Protein 2Z0V (pdb70)

Radius of gyration: 31.91 Å; Cα contacts (8 Å, |Δi|>4): 451; chains: 2; bounding box: 53×97×88 Å

Sequence (430 aa):
DDEFLDERKIDVTNKVVAEILSKTTEYLQPNPAYRAKLGLNTVSKIRGQVKTTGYPQTEGLLGDCLKYGKELGEDSTFGNALIEVGESKLAEVKDSLDINVKQTFIDPLQLLQDKDLKEIGHHLKKLEGRRLDYDYKKKRVGKIPDEEVRQAVEKFEESKELAERSFNFLENDVEQVSQLAVFIEAALDYHRQSTEILQELQSKLQRISAASSVPRDDEFLDERKIDVTNKVVAEILSKTTEYLQPNPAYRAKLGLNTVSKIRGQVKTTGYPQTEGLLGDCLKYGKELGEDSTFGNALIEVGESKLAEVKDSLDINVKQTFIDPLQLLQDKDLKEIGHHLKKLEGRRLDYDYKKKRVGEEVRQAVEKFEESKELAERSFNFLENDVEQVSQLAVFIEAALDYHRQSTEILQELQSKLQRISAASSVPRRE

Secondary structure (DSSP, 8-state):
-HHHH--HHHHHHHHHHHHHHHHHHHHH--SHHHHGGG---PPP-SS------SS--HHHHHHH--HHHHHH-TT-HHHHHHHHHHH----HHHHHHHHHHIIIIIHHHHHHIIIIIHHHHHHHHHHHHHHHHHHHHHTTTTSS-HHHHHHHHHHHHHHHHHHHH--HHHHSTHHHHHHHHHHHHHHHHHHHHHHHHHHHHHHHH--TTTTTSS--/-HHHH--HHHHHHHHHHHHHHHHHHHHH---GGGB------S--TT----B-TT--HHHHHHHH--HHHHHT-TT-HHHHHHHHHHH----HHHHHHHHHHIIIIIHHHHHHIIIIIHHHHHHHHHHHHHHHHHHHHTS----HHHHHHHHHHHHHHHHHH---STTTTHHHHHHHHHHHHHHHHHHHHHHHHHHHHHHHH--HHHHHTS----

InterPro domains:
  IPR001452 SH3 domain [PF00018] (293-335)
  IPR001452 SH3 domain [PR00452] (288-298)
  IPR001452 SH3 domain [PR00452] (302-317)
  IPR001452 SH3 domain [PR00452] (319-328)
  IPR001452 SH3 domain [PR00452] (330-342)
  IPR001452 SH3 domain [PS50002] (285-344)
  IPR001452 SH3 domain [SM00326] (288-343)
  IPR004148 BAR domain [PF03114] (6-241)
  IPR004148 BAR domain [PS51021] (18-249)
  IPR004148 BAR domain [SM00721] (5-242)
  IPR027267 AH/BAR domain superfamily [G3DSA:1.20.1270.60] (1-247)
  IPR027267 AH/BAR domain superfamily [SSF103657] (11-241)
  IPR032469 Endophilin-A3, BAR domain [cd07615] (25-247)
  IPR035824 Endophilin-A, SH3 domain [cd11803] (288-342)
  IPR036028 SH3-like domain superfamily [SSF50044] (284-344)
  IPR050384 Endophilin/SH3RF [PTHR14167] (17-342)

Foldseek 3Di:
DVVLVCCVVLVVLVVVLVVCLVVVLCVLPVPPVCSVLLLADDDDQPPHDDRDRPDQDVLLVQLVVCVVLVVVDPPDLVSVLSNLSSVLNVSVLSSQLSHQCSVLANVVSVVCVVPLSVQLVVLVVQLVVLVVLLVVVVVVPVNDDPCSNVVSVCSNVVSSVVSRVSVVCVVVCVVVVVSVVSNVVSVVVSVVVNVVSVVVSVVVVVSVVVVPPDDD/DVVLVCVVVVVVVVVVLVVVLVVVLCVLPVDPQFADDVVLLDQDPPDLDRTDPPPLAPLQVQLVVLVVLVVVDPPDLSSVLSVLSSVLSCSVLSVQLSSLCSNQQSVVSSVVCVPLVVQLVCLVVQLVVLVVLQVVPVVDDPVRNVVSVVSNVVSVVVNVVSCVVCVVVVVNVVSVVSNVVSVVCSVVVNVVSVVVSVVVSVSCVVVVVDPDDD

B-factor: mean 31.58, std 14.5, range [4.53, 82.05]

GO terms:
  GO:0007165 signal transduction (P, TAS)
  GO:0007417 central nervous system development (P, TAS)
  GO:0042802 identical protein binding (F, IPI)
  GO:0005515 protein binding (F, IPI)

Solvent-accessible surface area: 23467 Å² total

Nearest PDB structures (foldseek):
  2z0v-assembly1_B  TM=1.001E+00  e=1.108E-26  Homo sapiens
  2z0v-assembly1_A  TM=9.026E-01  e=1.043E-21  Homo sapiens
  6rn5-assembly1_A-2  TM=4.805E-01  e=5.495E+00  Streptomyces chartreusis
  6h2e-assembly1_Q-2  TM=3.325E-01  e=2.844E+00  Aeromonas hydrophila subsp. hydrophila AL09-71
  2z0v-assembly1_A  TM=1.005E+00  e=4.340E-26  Homo sapiens

Organism: Homo sapiens (NCBI:txid9606)

CATH classification: 1.20.1270.60

Structure (mmCIF, N/CA/C/O backbone):
data_2Z0V
#
_entry.id   2Z0V
#
_cell.length_a   56.818
_cell.length_b   194.167
_cell.length_c   43.713
_cell.angle_alpha   90.00
_cell.angle_beta   90.00
_cell.angle_gamma   90.00
#
_symmetry.space_group_name_H-M   'P 21 21 2'
#
loop_
_entity.id
_entity.type
_entity.pdbx_description
1 polymer 'SH3-containing GRB2-like protein 3'
2 water water
#
loop_
_atom_site.group_PDB
_atom_site.id
_atom_site.type_symbol
_atom_site.label_atom_id
_atom_site.label_alt_id
_atom_site.label_comp_id
_atom_site.label_asym_id
_atom_site.label_entity_id
_atom_site.label_seq_id
_atom_site.pdbx_PDB_ins_code
_atom_site.Cartn_x
_atom_site.Cartn_y
_atom_site.Cartn_z
_atom_site.occupancy
_atom_site.B_iso_or_equiv
_atom_site.auth_seq_id
_atom_site.auth_comp_id
_atom_site.auth_asym_id
_atom_site.auth_atom_id
_atom_site.pdbx_PDB_model_num
ATOM 1 N N . ASP A 1 14 ? -4.267 96.580 49.852 1.00 70.06 7 ASP A N 1
ATOM 2 C CA . ASP A 1 14 ? -4.387 95.336 50.667 1.00 70.51 7 ASP A CA 1
ATOM 3 C C . ASP A 1 14 ? 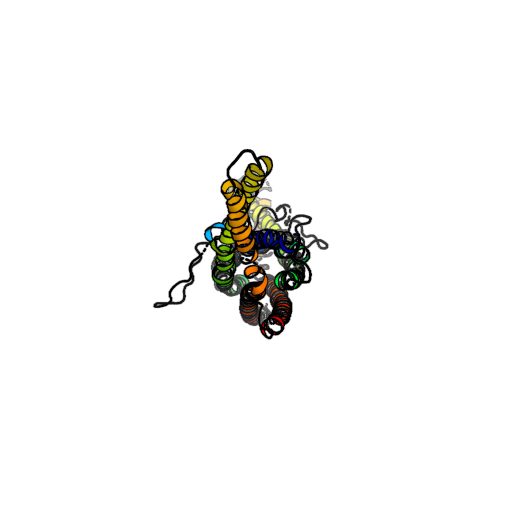-3.928 94.122 49.864 1.00 70.91 7 ASP A C 1
ATOM 4 O O . ASP A 1 14 ? -4.355 92.996 50.127 1.00 71.22 7 ASP A O 1
ATOM 9 N N . ASP A 1 15 ? -3.054 94.356 48.889 1.00 70.49 8 ASP A N 1
ATOM 10 C CA . ASP A 1 15 ? -2.544 93.284 48.041 1.00 69.62 8 ASP A CA 1
ATOM 11 C C . ASP A 1 15 ? -1.949 92.121 48.825 1.00 69.14 8 ASP A C 1
ATOM 12 O O . ASP A 1 15 ? -2.041 90.972 48.394 1.00 68.91 8 ASP A O 1
ATOM 17 N N . GLU A 1 16 ? -1.330 92.413 49.966 1.00 68.23 9 GLU A N 1
ATOM 18 C CA . GLU A 1 16 ? -0.755 91.356 50.788 1.00 68.44 9 GLU A CA 1
ATOM 19 C C . GLU A 1 16 ? -1.827 90.283 50.903 1.00 67.13 9 GLU A C 1
ATOM 20 O O . GLU A 1 16 ? -1.533 89.097 51.057 1.00 67.39 9 GLU A O 1
ATOM 26 N N . PHE A 1 17 ? -3.077 90.727 50.818 1.00 64.63 10 PHE A N 1
ATOM 27 C CA . PHE A 1 17 ? -4.230 89.846 50.891 1.00 62.38 10 PHE A CA 1
ATOM 28 C C . PHE A 1 17 ? -4.498 89.292 49.496 1.00 60.86 10 PHE A C 1
ATOM 29 O O . PHE A 1 17 ? -4.515 88.082 49.296 1.00 61.44 10 PHE A O 1
ATOM 37 N N . LEU A 1 18 ? -4.698 90.190 48.534 1.00 58.94 11 LEU A N 1
ATOM 38 C CA . LEU A 1 18 ? -4.965 89.800 47.154 1.00 56.78 11 LEU A CA 1
ATOM 39 C C . LEU A 1 18 ? -3.896 88.902 46.549 1.00 56.15 11 LEU A C 1
ATOM 40 O O . LEU A 1 18 ? -4.157 88.193 45.577 1.00 54.60 11 LEU A O 1
ATOM 45 N N . ASP A 1 19 ? -2.689 88.942 47.106 1.00 55.72 12 ASP A N 1
ATOM 46 C CA . ASP A 1 19 ? -1.616 88.104 46.595 1.00 54.57 12 ASP A CA 1
ATOM 47 C C . ASP A 1 19 ? -1.836 86.681 47.075 1.00 52.94 12 ASP A C 1
ATOM 48 O O . ASP A 1 19 ? -1.683 85.727 46.314 1.00 52.75 12 ASP A O 1
ATOM 61 N N . GLU A 1 21 ? -4.613 85.332 47.781 1.00 49.31 14 GLU A N 1
ATOM 62 C CA . GLU A 1 21 ? -5.775 84.781 47.088 1.00 49.10 14 GLU A CA 1
ATOM 63 C C . GLU A 1 21 ? -5.384 84.226 45.719 1.00 48.81 14 GLU A C 1
ATOM 64 O O . GLU A 1 21 ? -5.814 83.133 45.343 1.00 49.89 14 GLU A O 1
ATOM 70 N N . ARG A 1 22 ? -4.572 84.981 44.979 1.00 47.58 15 ARG A N 1
ATOM 71 C CA . ARG A 1 22 ? -4.125 84.555 43.656 1.00 46.54 15 ARG A CA 1
ATOM 72 C C . ARG A 1 22 ? -3.370 83.236 43.782 1.00 45.74 15 ARG A C 1
ATOM 73 O O . ARG A 1 22 ? -3.445 82.380 42.903 1.00 45.31 15 ARG A O 1
ATOM 81 N N . LYS A 1 23 ? -2.638 83.087 44.882 1.00 43.65 16 LYS A N 1
ATOM 82 C CA . LYS A 1 23 ? -1.874 81.876 45.142 1.00 42.06 16 LYS A CA 1
ATOM 83 C C . LYS A 1 23 ? -2.830 80.703 45.311 1.00 41.22 16 LYS A C 1
ATOM 84 O O . LYS A 1 23 ? -2.787 79.734 44.544 1.00 41.20 16 LYS A O 1
ATOM 90 N N . ILE A 1 24 ? -3.691 80.794 46.320 1.00 38.75 17 ILE A N 1
ATOM 91 C CA . ILE A 1 24 ? -4.658 79.740 46.582 1.00 36.37 17 ILE A CA 1
ATOM 92 C C . ILE A 1 24 ? -5.454 79.444 45.328 1.00 34.38 17 ILE A C 1
ATOM 93 O O . ILE A 1 24 ? -5.919 78.328 45.117 1.00 34.36 17 ILE A O 1
ATOM 98 N N . ASP A 1 25 ? -5.593 80.457 44.486 1.00 33.25 18 ASP A N 1
ATOM 99 C CA . ASP A 1 25 ? -6.312 80.315 43.232 1.00 31.34 18 ASP A CA 1
ATOM 100 C C . ASP A 1 25 ? -5.520 79.401 42.298 1.00 29.31 18 ASP A C 1
ATOM 101 O O . ASP A 1 25 ? -6.066 78.469 41.714 1.00 27.55 18 ASP A O 1
ATOM 106 N N . VAL A 1 26 ? -4.225 79.674 42.164 1.00 27.39 19 VAL A N 1
ATOM 107 C CA . VAL A 1 26 ? -3.373 78.872 41.307 1.00 26.92 19 VAL A CA 1
ATOM 108 C C . VAL A 1 26 ? -3.288 77.435 41.826 1.00 27.21 19 VAL A C 1
ATOM 109 O O . VAL A 1 26 ? -3.307 76.482 41.044 1.00 26.94 19 VAL A O 1
ATOM 113 N N . THR A 1 27 ? -3.185 77.294 43.146 1.00 25.77 20 THR A N 1
ATOM 114 C CA . THR A 1 27 ? -3.086 75.993 43.802 1.00 24.22 20 THR A CA 1
ATOM 115 C C . THR A 1 27 ? -4.158 75.036 43.300 1.00 26.54 20 THR A C 1
ATOM 116 O O . THR A 1 27 ? -3.857 73.923 42.852 1.00 25.49 20 THR A O 1
ATOM 120 N N . ASN A 1 28 ? -5.414 75.464 43.385 1.00 27.98 21 ASN A N 1
ATOM 121 C CA . ASN A 1 28 ? -6.515 74.630 42.928 1.00 28.42 21 ASN A CA 1
ATOM 122 C C . ASN A 1 28 ? -6.292 74.260 41.463 1.00 29.30 21 ASN A C 1
ATOM 123 O O . ASN A 1 28 ? -6.367 73.087 41.104 1.00 31.67 21 ASN A O 1
ATOM 128 N N . LYS A 1 29 ? -6.003 75.252 40.621 1.00 28.57 22 LYS A N 1
ATOM 129 C CA . LYS A 1 29 ? -5.762 74.986 39.201 1.00 29.18 22 LYS A CA 1
ATOM 130 C C . LYS A 1 29 ? -4.657 73.935 39.061 1.00 28.58 22 LYS A C 1
ATOM 131 O O . LYS A 1 29 ? -4.725 73.070 38.195 1.00 30.29 22 LYS A O 1
ATOM 137 N N . VAL A 1 30 ? -3.651 74.016 39.921 1.00 27.19 23 VAL A N 1
ATOM 138 C CA . VAL A 1 30 ? -2.548 73.063 39.914 1.00 26.85 23 VAL A CA 1
ATOM 139 C C . VAL A 1 30 ? -3.059 71.698 40.363 1.00 27.12 23 VAL A C 1
ATOM 140 O O . VAL A 1 30 ? -2.895 70.694 39.658 1.00 27.90 23 VAL A O 1
ATOM 144 N N . VAL A 1 31 ? -3.678 71.682 41.545 1.00 25.27 24 VAL A N 1
ATOM 145 C CA . VAL A 1 31 ? -4.205 70.463 42.146 1.00 23.12 24 VAL A CA 1
ATOM 146 C C . VAL A 1 31 ? -5.121 69.698 41.208 1.00 21.82 24 VAL A C 1
ATOM 147 O O . VAL A 1 31 ? -4.834 68.552 40.874 1.00 23.84 24 VAL A O 1
ATOM 151 N N . ALA A 1 32 ? -6.214 70.323 40.780 1.00 19.90 25 ALA A N 1
ATOM 152 C CA . ALA A 1 32 ? -7.160 69.676 39.873 1.00 20.09 25 ALA A CA 1
ATOM 153 C C . ALA A 1 32 ? -6.476 69.139 38.620 1.00 20.73 25 ALA A C 1
ATOM 154 O O . ALA A 1 32 ? -6.785 68.041 38.146 1.00 22.90 25 ALA A O 1
ATOM 156 N N . GLU A 1 33 ? -5.548 69.919 38.079 1.00 20.78 26 GLU A N 1
ATOM 157 C CA . GLU A 1 33 ? -4.824 69.517 36.887 1.00 22.18 26 GLU A CA 1
ATOM 158 C C . GLU A 1 33 ? -3.974 68.269 37.145 1.00 21.96 26 GLU A C 1
ATOM 159 O O . GLU A 1 33 ? -3.929 67.358 36.322 1.00 20.43 26 GLU A O 1
ATOM 165 N N . ILE A 1 34 ? -3.307 68.228 38.291 1.00 20.91 27 ILE A N 1
ATOM 166 C CA . ILE A 1 34 ? -2.499 67.070 38.647 1.00 20.55 27 ILE A CA 1
ATOM 167 C C . ILE A 1 34 ? -3.408 65.848 38.808 1.00 20.18 27 ILE A C 1
ATOM 168 O O . ILE A 1 34 ? -3.015 64.721 38.501 1.00 21.63 27 ILE A O 1
ATOM 173 N N . LEU A 1 35 ? -4.623 66.069 39.288 1.00 17.01 28 LEU A N 1
ATOM 174 C CA . LEU A 1 35 ? -5.543 64.958 39.474 1.00 17.15 28 LEU A CA 1
ATOM 175 C C . LEU A 1 35 ? -5.927 64.304 38.147 1.00 15.40 28 LEU A C 1
ATOM 176 O O . LEU A 1 35 ? -5.965 63.084 38.038 1.00 15.20 28 LEU A O 1
ATOM 181 N N . SER A 1 36 ? -6.199 65.114 37.133 1.00 16.70 29 SER A N 1
ATOM 182 C CA . SER A 1 36 ? -6.570 64.574 35.828 1.00 14.89 29 SER A CA 1
ATOM 183 C C . SER A 1 36 ? -5.362 64.010 35.084 1.00 16.49 29 SER A C 1
ATOM 184 O O . SER A 1 36 ? -5.412 62.890 34.579 1.00 18.20 29 SER A O 1
ATOM 187 N N . LYS A 1 37 ? -4.279 64.780 35.026 1.00 16.93 30 LYS A N 1
ATOM 188 C CA . LYS A 1 37 ? -3.064 64.337 34.346 1.00 20.42 30 LYS A CA 1
ATOM 189 C C . LYS A 1 37 ? -2.484 63.078 34.956 1.00 20.56 30 LYS A C 1
ATOM 190 O O . LYS A 1 37 ? -1.993 62.219 34.239 1.00 19.01 30 LYS A O 1
ATOM 196 N N . THR A 1 38 ? -2.528 62.993 36.282 1.00 21.52 31 THR A N 1
ATOM 197 C CA . THR A 1 38 ? -2.033 61.829 36.994 1.00 23.04 31 THR A CA 1
ATOM 198 C C . THR A 1 38 ? -2.886 60.638 36.563 1.00 22.58 31 THR A C 1
ATOM 199 O O . THR A 1 38 ? -2.369 59.603 36.150 1.00 20.90 31 THR A O 1
ATOM 203 N N . THR A 1 39 ? -4.200 60.806 36.663 1.00 22.59 32 THR A N 1
ATOM 204 C CA . THR A 1 39 ? -5.138 59.760 36.288 1.00 22.62 32 THR A CA 1
ATOM 205 C C . THR A 1 39 ? -4.955 59.316 34.842 1.00 21.96 32 THR A C 1
ATOM 206 O O . THR A 1 39 ? -4.875 58.123 34.576 1.00 21.38 32 THR A O 1
ATOM 210 N N . GLU A 1 40 ? -4.883 60.263 33.910 1.00 21.61 33 GLU A N 1
ATOM 211 C CA . GLU A 1 40 ? -4.678 59.911 32.504 1.00 23.66 33 GLU A CA 1
ATOM 212 C C . GLU A 1 40 ? -3.342 59.193 32.320 1.00 23.14 33 GLU A C 1
ATOM 213 O O . GLU A 1 40 ? -3.184 58.372 31.419 1.00 23.23 33 GLU A O 1
ATOM 219 N N . TYR A 1 41 ? -2.377 59.544 33.165 1.00 22.23 34 TYR A N 1
ATOM 220 C CA . TYR A 1 41 ? -1.047 58.952 33.139 1.00 21.13 34 TYR A CA 1
ATOM 221 C C . TYR A 1 41 ? -1.238 57.475 33.432 1.00 21.13 34 TYR A C 1
ATOM 222 O O . TYR A 1 41 ? -0.896 56.617 32.627 1.00 21.49 34 TYR A O 1
ATOM 231 N N . LEU A 1 42 ? -1.808 57.195 34.594 1.00 20.07 35 LEU A N 1
ATOM 232 C CA . LEU A 1 42 ? -2.053 55.833 35.006 1.00 18.85 35 LEU A CA 1
ATOM 233 C C . LEU A 1 42 ? -2.865 55.088 33.961 1.00 18.56 35 LEU A C 1
ATOM 234 O O . LEU A 1 42 ? -2.485 53.997 33.536 1.00 20.47 35 LEU A O 1
ATOM 239 N N . GLN A 1 43 ? -3.967 55.681 33.526 1.00 17.92 36 GLN A N 1
ATOM 240 C CA . GLN A 1 43 ? -4.822 55.025 32.545 1.00 18.45 36 GLN A CA 1
ATOM 241 C C . GLN A 1 43 ? -5.096 55.813 31.280 1.00 18.96 36 GLN A C 1
ATOM 242 O O . GLN A 1 43 ? -6.163 56.409 31.136 1.00 21.42 36 GLN A O 1
ATOM 248 N N . PRO A 1 44 ? -4.138 55.833 30.339 1.00 19.11 37 PRO A N 1
ATOM 249 C CA . PRO A 1 44 ? -4.359 56.579 29.098 1.00 19.69 37 PRO A CA 1
ATOM 250 C C . PRO A 1 44 ? -5.690 56.197 28.442 1.00 19.75 37 PRO A C 1
ATOM 251 O O . PRO A 1 44 ? -6.355 57.033 27.838 1.00 19.50 37 PRO A O 1
ATOM 255 N N . ASN A 1 45 ? -6.066 54.930 28.580 1.00 20.79 38 ASN A N 1
ATOM 256 C CA . ASN A 1 45 ? -7.315 54.407 28.026 1.00 22.82 38 ASN A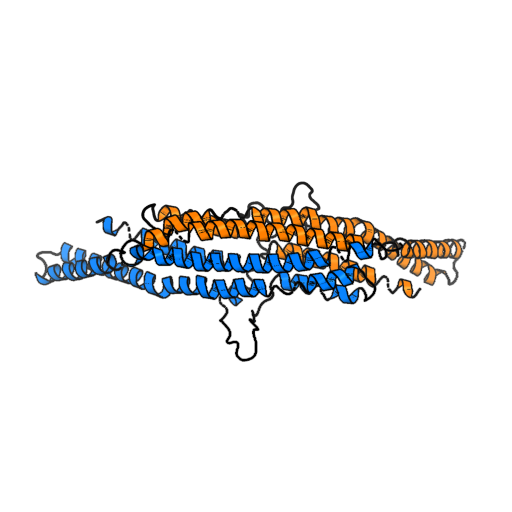 CA 1
ATOM 257 C C . ASN A 1 45 ? -8.517 54.824 28.895 1.00 23.99 38 ASN A C 1
ATOM 258 O O . ASN A 1 45 ? -8.679 54.358 30.026 1.00 24.73 38 ASN A O 1
ATOM 263 N N . PRO A 1 46 ? -9.390 55.689 28.359 1.00 24.25 39 PRO A N 1
ATOM 264 C CA . PRO A 1 46 ? -10.581 56.195 29.055 1.00 24.02 39 PRO A CA 1
ATOM 265 C C . PRO A 1 46 ? -11.486 55.104 29.625 1.00 24.01 39 PRO A C 1
ATOM 266 O O . PRO A 1 46 ? -12.305 55.362 30.497 1.00 23.81 39 PRO A O 1
ATOM 270 N N . ALA A 1 47 ? -11.336 53.883 29.128 1.00 23.68 40 ALA A N 1
ATOM 271 C CA . ALA A 1 47 ? -12.167 52.784 29.586 1.00 22.84 40 ALA A CA 1
ATOM 272 C C . ALA A 1 47 ? -11.986 52.458 31.055 1.00 22.90 40 ALA A C 1
ATOM 273 O O . ALA A 1 47 ? -12.926 52.008 31.710 1.00 23.59 40 ALA A O 1
ATOM 275 N N . TYR A 1 48 ? -10.788 52.703 31.575 1.00 22.93 41 TYR A N 1
ATOM 276 C CA . TYR A 1 48 ? -10.486 52.355 32.956 1.00 22.10 41 TYR A CA 1
ATOM 277 C C . TYR A 1 48 ? -10.166 53.502 33.890 1.00 20.35 41 TYR A C 1
ATOM 278 O O . TYR A 1 48 ? -9.879 53.283 35.064 1.00 19.50 41 TYR A O 1
ATOM 287 N N . ARG A 1 49 ? -10.200 54.725 33.388 1.00 19.95 42 ARG A N 1
ATOM 288 C CA . ARG A 1 49 ? -9.894 55.849 34.256 1.00 20.28 42 ARG A CA 1
ATOM 289 C C . ARG A 1 49 ? -10.833 55.817 35.456 1.00 19.59 42 ARG A C 1
ATOM 290 O O . ARG A 1 49 ? -10.401 55.971 36.597 1.00 19.44 42 ARG A O 1
ATOM 298 N N . ALA A 1 50 ? -12.117 55.587 35.187 1.00 18.18 43 ALA A N 1
ATOM 299 C CA . ALA A 1 50 ? -13.128 55.534 36.233 1.00 16.47 43 ALA A CA 1
ATOM 300 C C . ALA A 1 50 ? -12.890 54.358 37.183 1.00 17.27 43 ALA A C 1
ATOM 301 O O . ALA A 1 50 ? -12.856 54.537 38.409 1.00 17.67 43 ALA A O 1
ATOM 303 N N . LYS A 1 51 ? -12.735 53.160 36.626 1.00 17.04 44 LYS A N 1
ATOM 304 C CA . LYS A 1 51 ? -12.475 51.977 37.445 1.00 17.34 44 LYS A CA 1
ATOM 305 C C . LYS A 1 51 ? -11.200 52.168 38.277 1.00 17.97 44 LYS A C 1
ATOM 306 O O . LYS A 1 51 ? -10.827 51.299 39.054 1.00 19.29 44 LYS A O 1
ATOM 312 N N . LEU A 1 52 ? -10.532 53.302 38.116 1.00 20.31 45 LEU A N 1
ATOM 313 C CA . LEU A 1 52 ? -9.306 53.562 38.870 1.00 22.84 45 LEU A CA 1
ATOM 314 C C . LEU A 1 52 ? -9.523 54.457 40.091 1.00 23.16 45 LEU A C 1
ATOM 315 O O . LEU A 1 52 ? -8.809 54.339 41.091 1.00 25.36 45 LEU A O 1
ATOM 320 N N . GLY A 1 53 ? -10.504 55.350 40.021 1.00 22.45 46 GLY A N 1
ATOM 321 C CA . GLY A 1 53 ? -10.754 56.222 41.151 1.00 22.42 46 GLY A CA 1
ATOM 322 C C . GLY A 1 53 ? -11.479 55.500 42.272 1.00 24.08 46 GLY A C 1
ATOM 323 O O . GLY A 1 53 ? -11.756 56.088 43.318 1.00 25.77 46 GLY A O 1
ATOM 332 N N . LEU A 1 55 ? -10.354 52.289 43.289 1.00 22.57 48 LEU A N 1
ATOM 333 C CA . LEU A 1 55 ? -9.391 51.365 43.879 1.00 22.60 48 LEU A CA 1
ATOM 334 C C . LEU A 1 55 ? -9.191 51.503 45.403 1.00 23.80 48 LEU A C 1
ATOM 335 O O . LEU A 1 55 ? -8.918 52.593 45.905 1.00 24.92 48 LEU A O 1
ATOM 340 N N . ASN A 1 56 ? -9.312 50.392 46.126 1.00 24.95 49 ASN A N 1
ATOM 341 C CA . ASN A 1 56 ? -9.125 50.383 47.579 1.00 25.20 49 ASN A CA 1
ATOM 342 C C . ASN A 1 56 ? -7.960 49.487 47.970 1.00 26.46 49 ASN A C 1
ATOM 343 O O . ASN A 1 56 ? -7.619 48.545 47.254 1.00 25.91 49 ASN A O 1
ATOM 348 N N . THR A 1 57 ? -7.357 49.784 49.115 1.00 26.95 50 THR A N 1
ATOM 349 C CA . THR A 1 57 ? -6.263 48.978 49.618 1.00 26.45 50 THR A CA 1
ATOM 350 C C . THR A 1 57 ? -6.900 47.735 50.259 1.00 29.17 50 THR A C 1
ATOM 351 O O . THR A 1 57 ? -7.837 47.843 51.062 1.00 29.08 50 THR A O 1
ATOM 355 N N . VAL A 1 58 ? -6.393 46.561 49.888 1.00 28.47 51 VAL A N 1
ATOM 356 C CA . VAL A 1 58 ? -6.919 45.295 50.378 1.00 28.46 51 VAL A CA 1
ATOM 357 C C . VAL A 1 58 ? -6.248 44.775 51.643 1.00 27.50 51 VAL A C 1
ATOM 358 O O . VAL A 1 58 ? -5.076 45.029 51.888 1.00 29.79 51 VAL A O 1
ATOM 362 N N . SER A 1 59 ? -7.002 44.053 52.458 1.00 26.98 52 SER A N 1
ATOM 363 C CA . SER A 1 59 ? -6.439 43.481 53.674 1.00 25.75 52 SER A CA 1
ATOM 364 C C . SER A 1 59 ? -5.805 42.184 53.182 1.00 24.99 52 SER A C 1
ATOM 365 O O . SER A 1 59 ? -6.326 41.562 52.261 1.00 23.99 52 SER A O 1
ATOM 368 N N . LYS A 1 60 ? -4.694 41.776 53.788 1.00 24.60 53 LYS A N 1
ATOM 369 C CA . LYS A 1 60 ? -4.000 40.574 53.338 1.00 24.54 53 LYS A CA 1
ATOM 370 C C . LYS A 1 60 ? -3.917 39.429 54.343 1.00 24.73 53 LYS A C 1
ATOM 371 O O . LYS A 1 60 ? -2.867 38.802 54.470 1.00 26.52 53 LYS A O 1
ATOM 377 N N . ILE A 1 61 ? -5.010 39.137 55.042 1.00 24.47 54 ILE A N 1
ATOM 378 C CA . ILE A 1 61 ? -5.008 38.057 56.029 1.00 23.35 54 ILE A CA 1
ATOM 379 C C . ILE A 1 61 ? -4.872 36.666 55.424 1.00 24.43 54 ILE A C 1
ATOM 380 O O . ILE A 1 61 ? -4.299 35.765 56.042 1.00 24.57 54 ILE A O 1
ATOM 385 N N . ARG A 1 62 ? -5.389 36.488 54.217 1.00 24.88 55 ARG A N 1
ATOM 386 C CA . ARG A 1 62 ? -5.296 35.191 53.574 1.00 28.16 55 ARG A CA 1
ATOM 387 C C . ARG A 1 62 ? -4.541 35.192 52.241 1.00 30.13 55 ARG A C 1
ATOM 388 O O . ARG A 1 62 ? -4.671 34.251 51.450 1.00 28.69 55 ARG A O 1
ATOM 396 N N . GLY A 1 63 ? -3.747 36.237 52.009 1.00 30.89 56 GLY A N 1
ATOM 397 C CA . GLY A 1 63 ? -2.980 36.332 50.777 1.00 34.19 56 GLY A CA 1
ATOM 398 C C . GLY A 1 63 ? -2.766 37.750 50.257 1.00 36.35 56 GLY A C 1
ATOM 399 O O . GLY A 1 63 ? -3.479 38.681 50.647 1.00 35.57 56 GLY A O 1
ATOM 400 N N . GLN A 1 64 ? -1.775 37.916 49.379 1.00 37.20 57 GLN A N 1
ATOM 401 C CA . GLN A 1 64 ? -1.480 39.223 48.797 1.00 38.59 57 GLN A CA 1
ATOM 402 C C . GLN A 1 64 ? -1.959 39.298 47.352 1.00 39.51 57 GLN A C 1
ATOM 403 O O . GLN A 1 64 ? -1.188 39.130 46.411 1.00 39.40 57 GLN A O 1
ATOM 409 N N . VAL A 1 65 ? -3.253 39.536 47.196 1.00 40.91 58 VAL A N 1
ATOM 410 C CA . VAL A 1 65 ? -3.864 39.665 45.889 1.00 40.27 58 VAL A CA 1
ATOM 411 C C . VAL A 1 65 ? -4.481 41.056 45.796 1.00 41.01 58 VAL A C 1
ATOM 412 O O . VAL A 1 65 ? -5.475 41.378 46.462 1.00 40.88 58 VAL A O 1
ATOM 416 N N . LYS A 1 66 ? -3.861 41.895 44.986 1.00 40.80 59 LYS A N 1
ATOM 417 C CA . LYS A 1 66 ? -4.364 43.239 44.806 1.00 40.45 59 LYS A CA 1
ATOM 418 C C . LYS A 1 66 ? -5.112 43.205 43.490 1.00 39.09 59 LYS A C 1
ATOM 419 O O . LYS A 1 66 ? -4.513 43.296 42.423 1.00 40.07 59 LYS A O 1
ATOM 425 N N . THR A 1 67 ? -6.422 43.028 43.572 1.00 38.59 60 THR A N 1
ATOM 426 C CA . THR A 1 67 ? -7.241 42.993 42.376 1.00 37.97 60 THR A CA 1
ATOM 427 C C . THR A 1 67 ? -7.394 44.410 41.849 1.00 36.81 60 THR A C 1
ATOM 428 O O . THR A 1 67 ? -7.284 45.380 42.602 1.00 35.82 60 THR A O 1
ATOM 432 N N . THR A 1 68 ? -7.659 44.520 40.553 1.00 34.94 61 THR A N 1
ATOM 433 C CA . THR A 1 68 ? -7.778 45.817 39.913 1.00 33.19 61 THR A CA 1
ATOM 434 C C . THR A 1 68 ? -9.156 46.093 39.310 1.00 32.30 61 THR A C 1
ATOM 435 O O . THR A 1 68 ? -9.668 47.212 39.398 1.00 32.58 61 THR A O 1
ATOM 439 N N . GLY A 1 69 ? -9.754 45.072 38.706 1.00 29.87 62 GLY A N 1
ATOM 440 C CA . GLY A 1 69 ? -11.055 45.247 38.091 1.00 26.86 62 GLY A CA 1
ATOM 441 C C . GLY A 1 69 ? -10.930 45.641 36.625 1.00 26.35 62 GLY A C 1
ATOM 442 O O . GLY A 1 69 ? -11.937 45.862 35.941 1.00 25.77 62 GLY A O 1
ATOM 443 N N . TYR A 1 70 ? -9.696 45.748 36.144 1.00 21.13 63 TYR A N 1
ATOM 444 C CA . TYR A 1 70 ? -9.459 46.098 34.756 1.00 20.93 63 TYR A CA 1
ATOM 445 C C . TYR A 1 70 ? -8.120 45.555 34.274 1.00 20.05 63 TYR A C 1
ATOM 446 O O . TYR A 1 70 ? -7.177 45.423 35.047 1.00 17.77 63 TYR A O 1
ATOM 455 N N . PRO A 1 71 ? -8.027 45.216 32.979 1.00 19.33 64 PRO A N 1
ATOM 456 C CA . PRO A 1 71 ? -6.742 44.698 32.509 1.00 19.53 64 PRO A CA 1
ATOM 457 C C . PRO A 1 71 ? -5.738 45.835 32.382 1.00 18.37 64 PRO A C 1
ATOM 458 O O . PRO A 1 71 ? -6.104 47.010 32.432 1.00 17.41 64 PRO A O 1
ATOM 462 N N . GLN A 1 72 ? -4.468 45.468 32.266 1.00 18.15 65 GLN A N 1
ATOM 463 C CA . GLN A 1 72 ? -3.389 46.426 32.083 1.00 17.38 65 GLN A CA 1
ATOM 464 C C . GLN A 1 72 ? -2.875 45.981 30.727 1.00 17.44 65 GLN A C 1
ATOM 465 O O . GLN A 1 72 ? -2.982 44.792 30.408 1.00 16.80 65 GLN A O 1
ATOM 471 N N . THR A 1 73 ? -2.357 46.907 29.921 1.00 16.48 66 THR A N 1
ATOM 472 C CA . THR A 1 73 ? -1.870 46.527 28.600 1.00 17.94 66 THR A CA 1
ATOM 473 C C . THR A 1 73 ? -0.891 45.360 28.700 1.00 17.81 66 THR A C 1
ATOM 474 O O . THR A 1 73 ? -1.007 44.383 27.965 1.00 19.31 66 THR A O 1
ATOM 478 N N . GLU A 1 74 ? 0.046 45.452 29.637 1.00 18.25 67 GLU A N 1
ATOM 479 C CA . GLU A 1 74 ? 1.047 44.406 29.835 1.00 18.07 67 GLU A CA 1
ATOM 480 C C . GLU A 1 74 ? 0.380 43.055 30.060 1.00 17.45 67 GLU A C 1
ATOM 481 O O . GLU A 1 74 ? 0.859 42.018 29.596 1.00 15.49 67 GLU A O 1
ATOM 487 N N . GLY A 1 75 ? -0.741 43.072 30.768 1.00 18.11 68 GLY A N 1
ATOM 488 C CA . GLY A 1 75 ? -1.456 41.834 31.012 1.00 18.70 68 GLY A CA 1
ATOM 489 C C . GLY A 1 75 ? -2.092 41.330 29.734 1.00 16.84 68 GLY A C 1
ATOM 490 O O . GLY A 1 75 ? -2.058 40.148 29.430 1.00 18.12 68 GLY A O 1
ATOM 491 N N . LEU A 1 76 ? -2.674 42.231 28.964 1.00 17.00 69 LEU A N 1
ATOM 492 C CA . LEU A 1 76 ? -3.301 41.802 27.735 1.00 15.99 69 LEU A CA 1
ATOM 493 C C . LEU A 1 76 ? -2.250 41.080 26.925 1.00 16.11 69 LEU A C 1
ATOM 494 O O . LEU A 1 76 ? -2.363 39.878 26.692 1.00 15.97 69 LEU A O 1
ATOM 499 N N . LEU A 1 77 ? -1.211 41.818 26.533 1.00 16.12 70 LEU A N 1
ATOM 500 C CA . LEU A 1 77 ? -0.114 41.282 25.741 1.00 15.41 70 LEU A CA 1
ATOM 501 C C . LEU A 1 77 ? 0.346 39.907 26.216 1.00 17.79 70 LEU A C 1
ATOM 502 O O . LEU A 1 77 ? 0.457 38.977 25.426 1.00 16.52 70 LEU A O 1
ATOM 507 N N . GLY A 1 78 ? 0.609 39.786 27.514 1.00 20.65 71 GLY A N 1
ATOM 508 C CA . GLY A 1 78 ? 1.050 38.517 28.064 1.00 21.31 71 GLY A CA 1
ATOM 509 C C . GLY A 1 78 ? 0.079 37.386 27.784 1.00 23.47 71 GLY A C 1
ATOM 510 O O . GLY A 1 78 ? 0.495 36.255 27.527 1.00 22.77 71 GLY A O 1
ATOM 511 N N . ASP A 1 79 ? -1.217 37.689 27.828 1.00 23.68 72 ASP A N 1
ATOM 512 C CA . ASP A 1 79 ? -2.242 36.687 27.570 1.00 24.03 72 ASP A CA 1
ATOM 513 C C . ASP A 1 79 ? -2.133 36.118 26.175 1.00 25.13 72 ASP A C 1
ATOM 514 O O . ASP A 1 79 ? -2.167 34.906 25.992 1.00 24.57 72 ASP A O 1
ATOM 519 N N . CYS A 1 80 ? -2.009 37.000 25.188 1.00 27.43 73 CYS A N 1
ATOM 520 C CA . CYS A 1 80 ? -1.900 36.566 23.805 1.00 28.84 73 CYS A CA 1
ATOM 521 C C . CYS A 1 80 ? -0.697 35.649 23.601 1.00 27.83 73 CYS A C 1
ATOM 522 O O . CYS A 1 80 ? -0.784 34.662 22.874 1.00 27.98 73 CYS A O 1
ATOM 533 N N . LEU A 1 82 ? 0.720 33.772 25.919 1.00 20.65 75 LEU A N 1
ATOM 534 C CA . LEU A 1 82 ? 0.492 32.525 26.618 1.00 19.11 75 LEU A CA 1
ATOM 535 C C . LEU A 1 82 ? -0.429 31.663 25.767 1.00 19.70 75 LEU A C 1
ATOM 536 O O . LEU A 1 82 ? -0.127 30.511 25.480 1.00 21.00 75 LEU A O 1
ATOM 541 N N . LYS A 1 83 ? -1.539 32.246 25.339 1.00 19.85 76 LYS A N 1
ATOM 542 C CA . LYS A 1 83 ? -2.532 31.538 24.540 1.00 21.45 76 LYS A CA 1
ATOM 543 C C . LYS A 1 83 ? -2.019 30.891 23.256 1.00 21.54 76 LYS A C 1
ATOM 544 O O . LYS A 1 83 ? -2.252 29.700 23.030 1.00 22.16 76 LYS A O 1
ATOM 550 N N . TYR A 1 84 ? -1.321 31.643 22.414 1.00 22.36 77 TYR A N 1
ATOM 551 C CA . TYR A 1 84 ? -0.826 31.045 21.175 1.00 24.58 77 TYR A CA 1
ATOM 552 C C . TYR A 1 84 ? 0.518 30.343 21.329 1.00 23.57 77 TYR A C 1
ATOM 553 O O . TYR A 1 84 ? 0.903 29.537 20.483 1.00 22.68 77 TYR A O 1
ATOM 562 N N . GLY A 1 85 ? 1.223 30.641 22.417 1.00 23.10 78 GLY A N 1
ATOM 563 C CA . GLY A 1 85 ? 2.514 30.020 22.646 1.00 24.42 78 GLY A CA 1
ATOM 564 C C . GLY A 1 85 ? 2.378 28.535 22.909 1.00 25.03 78 GLY A C 1
ATOM 565 O O . GLY A 1 85 ? 3.191 27.730 22.448 1.00 23.87 78 GLY A O 1
ATOM 566 N N . LYS A 1 86 ? 1.339 28.190 23.667 1.00 27.21 79 LYS A N 1
ATOM 567 C CA . LYS A 1 86 ? 1.023 26.811 24.024 1.00 29.18 79 LYS A CA 1
ATOM 568 C C . LYS A 1 86 ? 0.398 26.141 22.816 1.00 30.21 79 LYS A C 1
ATOM 569 O O . LYS A 1 86 ? 0.583 24.944 22.587 1.00 30.63 79 LYS A O 1
ATOM 575 N N . GLU A 1 87 ? -0.339 26.931 22.043 1.00 30.76 80 GLU A N 1
ATOM 576 C CA . GLU A 1 87 ? -0.995 26.429 20.851 1.00 32.55 80 GLU A CA 1
ATOM 577 C C . GLU A 1 87 ? 0.038 25.999 19.823 1.00 33.60 80 GLU A C 1
ATOM 578 O O . GLU A 1 87 ? -0.147 24.996 19.136 1.00 33.86 80 GLU A O 1
ATOM 584 N N . LEU A 1 88 ? 1.133 26.751 19.730 1.00 33.45 81 LEU A N 1
ATOM 585 C CA . LEU A 1 88 ? 2.191 26.428 18.786 1.00 34.09 81 LEU A CA 1
ATOM 586 C C . LEU A 1 88 ? 2.683 24.984 18.922 1.00 35.23 81 LEU A C 1
ATOM 587 O O . LEU A 1 88 ? 2.737 24.259 17.929 1.00 35.11 81 LEU A O 1
ATOM 592 N N . GLY A 1 89 ? 3.034 24.570 20.141 1.00 36.41 82 GLY A N 1
ATOM 593 C CA . GLY A 1 89 ? 3.509 23.210 20.364 1.00 38.34 82 GLY A CA 1
ATOM 594 C C . GLY A 1 89 ? 4.656 23.062 21.362 1.00 40.41 82 GLY A C 1
ATOM 595 O O . GLY A 1 89 ? 5.586 23.874 21.376 1.00 41.79 82 GLY A O 1
ATOM 596 N N . GLU A 1 90 ? 4.600 22.018 22.191 1.00 40.12 83 GLU A N 1
ATOM 597 C CA . GLU A 1 90 ? 5.636 21.753 23.201 1.00 40.47 83 GLU A CA 1
ATOM 598 C C . GLU A 1 90 ? 7.034 21.692 22.578 1.00 38.92 83 GLU A C 1
ATOM 599 O O . GLU A 1 90 ? 8.045 21.885 23.264 1.00 36.59 83 GLU A O 1
ATOM 605 N N . ASP A 1 91 ? 7.073 21.438 21.271 1.00 37.22 84 ASP A N 1
ATOM 606 C CA . ASP A 1 91 ? 8.325 21.349 20.531 1.00 35.77 84 ASP A CA 1
ATOM 607 C C . ASP A 1 91 ? 8.786 22.671 19.936 1.00 33.83 84 ASP A C 1
ATOM 608 O O . ASP A 1 91 ? 9.963 22.820 19.626 1.00 34.82 84 ASP A O 1
ATOM 613 N N . SER A 1 92 ? 7.870 23.625 19.774 1.00 32.40 85 SER A N 1
ATOM 614 C CA . SER A 1 92 ? 8.206 24.936 19.193 1.00 30.83 85 SER A CA 1
ATOM 615 C C . SER A 1 92 ? 9.086 25.804 20.084 1.00 30.03 85 SER A C 1
ATOM 616 O O . SER A 1 92 ? 8.825 25.959 21.278 1.00 29.09 85 SER A O 1
ATOM 619 N N . THR A 1 93 ? 10.125 26.383 19.495 1.00 28.77 86 THR A N 1
ATOM 620 C CA . THR A 1 93 ? 11.023 27.238 20.255 1.00 28.56 86 THR A CA 1
ATOM 621 C C . THR A 1 93 ? 10.356 28.587 20.479 1.00 29.03 86 THR A C 1
ATOM 622 O O . THR A 1 93 ? 10.385 29.127 21.582 1.00 29.62 86 THR A O 1
ATOM 626 N N . PHE A 1 94 ? 9.737 29.115 19.428 1.00 30.10 87 PHE A N 1
ATOM 627 C CA . PHE A 1 94 ? 9.056 30.404 19.498 1.00 30.12 87 PHE A CA 1
ATOM 628 C C . PHE A 1 94 ? 7.882 30.395 20.470 1.00 29.27 87 PHE A C 1
ATOM 629 O O . PHE A 1 94 ? 7.626 31.388 21.148 1.00 30.07 87 PHE A O 1
ATOM 637 N N . GLY A 1 95 ? 7.160 29.283 20.530 1.00 26.76 88 GLY A N 1
ATOM 638 C CA . GLY A 1 95 ? 6.049 29.208 21.453 1.00 25.70 88 GLY A CA 1
ATOM 639 C C . GLY A 1 95 ? 6.580 29.070 22.868 1.00 25.76 88 GLY A C 1
ATOM 640 O O . GLY A 1 95 ? 6.025 29.628 23.819 1.00 25.31 88 GLY A O 1
ATOM 641 N N . ASN A 1 96 ? 7.664 28.319 23.010 1.00 24.73 89 ASN A N 1
ATOM 642 C CA . ASN A 1 96 ? 8.265 28.112 24.315 1.00 25.73 89 ASN A CA 1
ATOM 643 C C . ASN A 1 96 ? 8.802 29.436 24.853 1.00 24.56 89 ASN A C 1
ATOM 644 O O . ASN A 1 96 ? 8.712 29.720 26.052 1.00 22.50 89 ASN A O 1
ATOM 649 N N . ALA A 1 97 ? 9.361 30.246 23.966 1.00 22.67 90 ALA A N 1
ATOM 650 C CA . ALA A 1 97 ? 9.879 31.546 24.381 1.00 23.11 90 ALA A CA 1
ATOM 651 C C . ALA A 1 97 ? 8.677 32.446 24.686 1.00 22.17 90 ALA A C 1
ATOM 652 O O . ALA A 1 97 ? 8.662 33.180 25.675 1.00 20.04 90 ALA A O 1
ATOM 654 N N . LEU A 1 98 ? 7.672 32.358 23.817 1.00 20.40 91 LEU A N 1
ATOM 655 C CA . LEU A 1 98 ? 6.450 33.137 23.934 1.00 19.47 91 LEU A CA 1
ATOM 656 C C . LEU A 1 98 ? 5.758 32.903 25.263 1.00 18.19 91 LEU A C 1
ATOM 657 O O . LEU A 1 98 ? 5.153 33.806 25.827 1.00 16.71 91 LEU A O 1
ATOM 662 N N . ILE A 1 99 ? 5.858 31.684 25.769 1.00 18.54 92 ILE A N 1
ATOM 663 C CA . ILE A 1 99 ? 5.223 31.357 27.035 1.00 18.06 92 ILE A CA 1
ATOM 664 C C . ILE A 1 99 ? 5.968 32.026 28.174 1.00 18.96 92 ILE A C 1
ATOM 665 O O . ILE A 1 99 ? 5.357 32.670 29.031 1.00 19.47 92 ILE A O 1
ATOM 670 N N . GLU A 1 100 ? 7.290 31.890 28.172 1.00 19.64 93 GLU A N 1
ATOM 671 C CA . GLU A 1 100 ? 8.093 32.496 29.217 1.00 20.84 93 GLU A CA 1
ATOM 672 C C . GLU A 1 100 ? 7.958 34.007 29.209 1.00 20.21 93 GLU A C 1
ATOM 673 O O . GLU A 1 100 ? 7.844 34.620 30.271 1.00 21.83 93 GLU A O 1
ATOM 679 N N . VAL A 1 101 ? 7.938 34.610 28.026 1.00 18.25 94 VAL A N 1
ATOM 680 C CA . VAL A 1 101 ? 7.824 36.062 27.954 1.00 17.78 94 VAL A CA 1
ATOM 681 C C . VAL A 1 101 ? 6.453 36.541 28.411 1.00 18.11 94 VAL A C 1
ATOM 682 O O . VAL A 1 101 ? 6.331 37.614 29.021 1.00 17.60 94 VAL A O 1
ATOM 686 N N . GLY A 1 102 ? 5.429 35.739 28.123 1.00 17.48 95 GLY A N 1
ATOM 687 C CA . GLY A 1 102 ? 4.075 36.102 28.496 1.00 14.86 95 GLY A CA 1
ATOM 688 C C . GLY A 1 102 ? 3.924 36.081 29.999 1.00 14.56 95 GLY A C 1
ATOM 689 O O . GLY A 1 102 ? 3.261 36.923 30.586 1.00 13.21 95 GLY A O 1
ATOM 690 N N . GLU A 1 103 ? 4.544 35.098 30.624 1.00 16.71 96 GLU A N 1
ATOM 691 C CA . GLU A 1 103 ? 4.489 34.971 32.069 1.00 19.90 96 GLU A CA 1
ATOM 692 C C . GLU A 1 103 ? 5.095 36.215 32.722 1.00 20.39 96 GLU A C 1
ATOM 693 O O . GLU A 1 103 ? 4.521 36.768 33.659 1.00 23.28 96 GLU A O 1
ATOM 699 N N . SER A 1 104 ? 6.241 36.662 32.218 1.00 19.48 97 SER A N 1
ATOM 700 C CA . SER A 1 104 ? 6.891 37.848 32.766 1.00 19.62 97 SER A CA 1
ATOM 701 C C . SER A 1 104 ? 5.912 39.012 32.658 1.00 20.28 97 SER A C 1
ATOM 702 O O . SER A 1 104 ?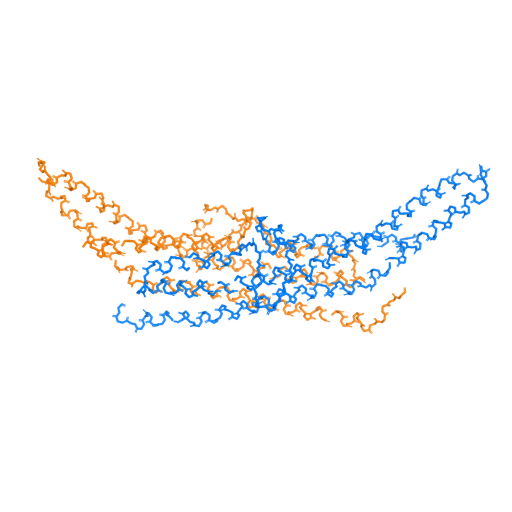 5.730 39.778 33.601 1.00 21.60 97 SER A O 1
ATOM 713 N N . LYS A 1 106 ? 2.947 38.974 32.883 1.00 18.74 99 LYS A N 1
ATOM 714 C CA . LYS A 1 106 ? 1.935 38.879 33.914 1.00 17.90 99 LYS A CA 1
ATOM 715 C C . LYS A 1 106 ? 2.432 39.575 35.185 1.00 17.98 99 LYS A C 1
ATOM 716 O O . LYS A 1 106 ? 1.644 40.152 35.926 1.00 16.91 99 LYS A O 1
ATOM 722 N N . LEU A 1 107 ? 3.736 39.533 35.440 1.00 16.66 100 LEU A N 1
ATOM 723 C CA . LEU A 1 107 ? 4.257 40.194 36.632 1.00 18.34 100 LEU A CA 1
ATOM 724 C C . LEU A 1 107 ? 4.359 41.687 36.349 1.00 20.44 100 LEU A C 1
ATOM 725 O O . LEU A 1 107 ? 4.108 42.505 37.229 1.00 19.23 100 LEU A O 1
ATOM 738 N N . ALA A 1 109 ? 2.444 43.378 34.710 1.00 27.86 102 ALA A N 1
ATOM 739 C CA . ALA A 1 109 ? 1.089 43.874 34.896 1.00 26.96 102 ALA A CA 1
ATOM 740 C C . ALA A 1 109 ? 0.808 44.036 36.389 1.00 26.71 102 ALA A C 1
ATOM 741 O O . ALA A 1 109 ? 0.332 45.082 36.835 1.00 27.45 102 ALA A O 1
ATOM 743 N N . GLU A 1 110 ? 1.126 42.997 37.152 1.00 25.73 103 GLU A N 1
ATOM 744 C CA . GLU A 1 110 ? 0.930 42.997 38.594 1.00 25.42 103 GLU A CA 1
ATOM 745 C C . GLU A 1 110 ? 1.647 44.195 39.231 1.00 25.22 103 GLU A C 1
ATOM 746 O O . GLU A 1 110 ? 1.169 44.768 40.217 1.00 27.06 103 GLU A O 1
ATOM 752 N N . VAL A 1 111 ? 2.796 44.559 38.668 1.00 21.90 104 VAL A N 1
ATOM 753 C CA . VAL A 1 111 ? 3.569 45.690 39.158 1.00 19.20 104 VAL A CA 1
ATOM 754 C C . VAL A 1 111 ? 2.875 46.968 38.702 1.00 18.65 104 VAL A C 1
ATOM 755 O O . VAL A 1 111 ? 2.906 47.978 39.401 1.00 18.55 104 VAL A O 1
ATOM 759 N N . LYS A 1 112 ? 2.245 46.925 37.529 1.00 17.74 105 LYS A N 1
ATOM 760 C CA . LYS A 1 112 ? 1.522 48.089 37.033 1.00 14.41 105 LYS A CA 1
ATOM 761 C C . LYS A 1 112 ? 0.332 48.341 37.961 1.00 13.97 105 LYS A C 1
ATOM 762 O O . LYS A 1 112 ? 0.046 49.484 38.328 1.00 10.38 105 LYS A O 1
ATOM 768 N N . ASP A 1 113 ? -0.349 47.264 38.349 1.00 14.07 106 ASP A N 1
ATOM 769 C CA . ASP A 1 113 ? -1.505 47.379 39.234 1.00 16.00 106 ASP A CA 1
ATOM 770 C C . ASP A 1 113 ? -1.137 48.120 40.524 1.00 17.50 106 ASP A C 1
ATOM 771 O O . ASP A 1 113 ? -1.932 48.896 41.046 1.00 18.15 106 ASP A O 1
ATOM 776 N N . SER A 1 114 ? 0.074 47.886 41.023 1.00 17.82 107 SER A N 1
ATOM 777 C CA . SER A 1 114 ? 0.536 48.533 42.252 1.00 18.64 107 SER A CA 1
ATOM 778 C C . SER A 1 114 ? 0.862 50.009 42.077 1.00 17.30 107 SER A C 1
ATOM 779 O O . SER A 1 114 ? 0.818 50.779 43.022 1.00 15.55 107 SER A O 1
ATOM 782 N N . LEU A 1 115 ? 1.203 50.405 40.866 1.00 19.29 108 LEU A N 1
ATOM 783 C CA . LEU A 1 115 ? 1.513 51.799 40.615 1.00 20.67 108 LEU A CA 1
ATOM 784 C C . LEU A 1 115 ? 0.190 52.558 40.655 1.00 19.84 108 LEU A C 1
ATOM 785 O O . LEU A 1 115 ? 0.096 53.631 41.256 1.00 19.68 108 LEU A O 1
ATOM 790 N N . ASP A 1 116 ? -0.822 51.963 40.021 1.00 17.81 109 ASP A N 1
ATOM 791 C CA . ASP A 1 116 ? -2.169 52.518 39.930 1.00 16.08 109 ASP A CA 1
ATOM 792 C C . ASP A 1 116 ? -2.753 52.691 41.331 1.00 17.40 109 ASP A C 1
ATOM 793 O O . ASP A 1 116 ? -3.110 53.798 41.736 1.00 17.23 109 ASP A O 1
ATOM 798 N N . ILE A 1 117 ? -2.831 51.583 42.063 1.00 17.48 110 ILE A N 1
ATOM 799 C CA . ILE A 1 117 ? -3.340 51.543 43.432 1.00 17.04 110 ILE A CA 1
ATOM 800 C C . ILE A 1 117 ? -2.644 52.557 44.344 1.00 17.41 110 ILE A C 1
ATOM 801 O O . ILE A 1 117 ? -3.286 53.456 44.903 1.00 12.52 110 ILE A O 1
ATOM 806 N N . ASN A 1 118 ? -1.324 52.379 44.482 1.00 16.66 111 ASN A N 1
ATOM 807 C CA . ASN A 1 118 ? -0.470 53.216 45.337 1.00 18.41 111 ASN A CA 1
ATOM 808 C C . ASN A 1 118 ? -0.432 54.706 44.976 1.00 17.97 111 ASN A C 1
ATOM 809 O O . ASN A 1 118 ? -0.254 55.552 45.861 1.00 20.21 111 ASN A O 1
ATOM 814 N N . VAL A 1 119 ? -0.583 55.040 43.699 1.00 16.27 112 VAL A N 1
ATOM 815 C CA . VAL A 1 119 ? -0.588 56.452 43.320 1.00 17.09 112 VAL A CA 1
ATOM 816 C C . VAL A 1 119 ? -1.976 56.982 43.620 1.00 16.37 112 VAL A C 1
ATOM 817 O O . VAL A 1 119 ? -2.145 58.133 44.006 1.00 16.09 112 VAL A O 1
ATOM 821 N N . LYS A 1 120 ? -2.966 56.115 43.450 1.00 18.21 113 LYS A N 1
ATOM 822 C CA . LYS A 1 120 ? -4.350 56.459 43.723 1.00 19.70 113 LYS A CA 1
ATOM 823 C C . LYS A 1 120 ? -4.504 56.714 45.227 1.00 19.19 113 LYS A C 1
ATOM 824 O O . LYS A 1 120 ? -5.037 57.744 45.642 1.00 18.63 113 LYS A O 1
ATOM 830 N N . GLN A 1 121 ? -4.003 55.779 46.028 1.00 18.09 114 GLN A N 1
ATOM 831 C CA . GLN A 1 121 ? -4.090 55.853 47.489 1.00 18.61 114 GLN A CA 1
ATOM 832 C C . GLN A 1 121 ? -3.277 56.944 48.166 1.00 20.04 114 GLN A C 1
ATOM 833 O O . GLN A 1 121 ? -3.784 57.692 49.013 1.00 19.46 114 GLN A O 1
ATOM 839 N N . THR A 1 122 ? -2.010 57.031 47.790 1.00 20.67 115 THR A N 1
ATOM 840 C CA . THR A 1 122 ? -1.105 57.971 48.427 1.00 21.80 115 THR A CA 1
ATOM 841 C C . THR A 1 122 ? -0.836 59.305 47.735 1.00 20.45 115 THR A C 1
ATOM 842 O O . THR A 1 122 ? -0.048 60.101 48.221 1.00 17.56 115 THR A O 1
ATOM 846 N N . PHE A 1 123 ? -1.487 59.561 46.611 1.00 21.98 116 PHE A N 1
ATOM 847 C CA . PHE A 1 123 ? -1.250 60.819 45.916 1.00 23.44 116 PHE A CA 1
ATOM 848 C C . PHE A 1 123 ? -2.542 61.438 45.414 1.00 23.74 116 PHE A C 1
ATOM 849 O O . PHE A 1 123 ? -2.783 62.627 45.584 1.00 24.21 116 PHE A O 1
ATOM 857 N N . ILE A 1 124 ? -3.383 60.627 44.798 1.00 24.29 117 ILE A N 1
ATOM 858 C CA . ILE A 1 124 ? -4.630 61.138 44.268 1.00 24.77 117 ILE A CA 1
ATOM 859 C C . ILE A 1 124 ? -5.670 61.346 45.362 1.00 25.33 117 ILE A C 1
ATOM 860 O O . ILE A 1 124 ? -6.265 62.423 45.455 1.00 26.76 117 ILE A O 1
ATOM 865 N N . ASP A 1 125 ? -5.885 60.353 46.215 1.00 24.65 118 ASP A N 1
ATOM 866 C CA . ASP A 1 125 ? -6.877 60.553 47.262 1.00 26.04 118 ASP A CA 1
ATOM 867 C C . ASP A 1 125 ? -6.487 61.700 48.205 1.00 26.01 118 ASP A C 1
ATOM 868 O O . ASP A 1 125 ? -7.307 62.573 48.500 1.00 27.37 118 ASP A O 1
ATOM 873 N N . PRO A 1 126 ? -5.227 61.728 48.671 1.00 24.54 119 PRO A N 1
ATOM 874 C CA . PRO A 1 126 ? -4.752 62.787 49.573 1.00 23.69 119 PRO A CA 1
ATOM 875 C C . PRO A 1 126 ? -4.890 64.192 48.962 1.00 22.96 119 PRO A C 1
ATOM 876 O O . PRO A 1 126 ? -5.175 65.170 49.663 1.00 22.47 119 PRO A O 1
ATOM 880 N N . LEU A 1 127 ? -4.678 64.268 47.651 1.00 21.42 120 LEU A N 1
ATOM 881 C CA . LEU A 1 127 ? -4.750 65.513 46.906 1.00 20.08 120 LEU A CA 1
ATOM 882 C C . LEU A 1 127 ? -6.197 65.913 46.666 1.00 21.56 120 LEU A C 1
ATOM 883 O O . LEU A 1 127 ? -6.502 67.099 46.529 1.00 22.73 120 LEU A O 1
ATOM 888 N N . GLN A 1 128 ? -7.088 64.927 46.590 1.00 23.30 121 GLN A N 1
ATOM 889 C CA . GLN A 1 128 ? -8.511 65.210 46.403 1.00 23.95 121 GLN A CA 1
ATOM 890 C C . GLN A 1 128 ? -9.009 65.731 47.743 1.00 24.51 121 GLN A C 1
ATOM 891 O O . GLN A 1 128 ? -9.860 66.617 47.802 1.00 26.78 121 GLN A O 1
ATOM 897 N N . LEU A 1 129 ? -8.441 65.186 48.815 1.00 23.68 122 LEU A N 1
ATOM 898 C CA . LEU A 1 129 ? -8.788 65.565 50.179 1.00 23.14 122 LEU A CA 1
ATOM 899 C C . LEU A 1 129 ? -8.416 67.004 50.467 1.00 24.23 122 LEU A C 1
ATOM 900 O O . LEU A 1 129 ? -9.123 67.706 51.191 1.00 24.06 122 LEU A O 1
ATOM 905 N N . LEU A 1 130 ? -7.292 67.434 49.903 1.00 25.52 123 LEU A N 1
ATOM 906 C CA . LEU A 1 130 ? -6.813 68.797 50.085 1.00 26.54 123 LEU A CA 1
ATOM 907 C C . LEU A 1 130 ? -7.863 69.720 49.480 1.00 28.34 123 LEU A C 1
ATOM 908 O O . LEU A 1 130 ? -8.009 70.866 49.891 1.00 29.43 123 LEU A O 1
ATOM 913 N N . GLN A 1 131 ? -8.605 69.213 48.505 1.00 29.60 124 GLN A N 1
ATOM 914 C CA . GLN A 1 131 ? -9.661 70.010 47.896 1.00 32.21 124 GLN A CA 1
ATOM 915 C C . GLN A 1 131 ? -10.888 70.008 48.804 1.00 34.04 124 GLN A C 1
ATOM 916 O O . GLN A 1 131 ? -11.276 71.040 49.350 1.00 36.16 124 GLN A O 1
ATOM 922 N N . ASP A 1 132 ? -11.487 68.833 48.962 1.00 35.29 125 ASP A N 1
ATOM 923 C CA . ASP A 1 132 ? -12.684 68.657 49.778 1.00 36.88 125 ASP A CA 1
ATOM 924 C C . ASP A 1 132 ? -12.636 69.235 51.184 1.00 37.01 125 ASP A C 1
ATOM 925 O O . ASP A 1 132 ? -13.633 69.190 51.904 1.00 38.20 125 ASP A O 1
ATOM 930 N N . LYS A 1 133 ? -11.493 69.766 51.593 1.00 36.33 126 LYS A N 1
ATOM 931 C CA . LYS A 1 133 ? -11.404 70.302 52.938 1.00 35.81 126 LYS A CA 1
ATOM 932 C C . LYS A 1 133 ? -10.665 71.636 53.025 1.00 36.20 126 LYS A C 1
ATOM 933 O O . LYS A 1 133 ? -11.292 72.688 53.073 1.00 36.93 126 LYS A O 1
ATOM 939 N N . ASP A 1 134 ? -9.335 71.587 53.038 1.00 35.09 127 ASP A N 1
ATOM 940 C CA . ASP A 1 134 ? -8.509 72.787 53.153 1.00 33.99 127 ASP A CA 1
ATOM 941 C C . ASP A 1 134 ? -8.791 73.933 52.191 1.00 32.94 127 ASP A C 1
ATOM 942 O O . ASP A 1 134 ? -8.867 75.083 52.605 1.00 32.44 127 ASP A O 1
ATOM 947 N N . LEU A 1 135 ? -8.924 73.623 50.909 1.00 33.69 128 LEU A N 1
ATOM 948 C CA . LEU A 1 135 ? -9.182 74.643 49.904 1.00 32.95 128 LEU A CA 1
ATOM 949 C C . LEU A 1 135 ? -10.640 75.075 49.944 1.00 34.49 128 LEU A C 1
ATOM 950 O O . LEU A 1 135 ? -10.962 76.221 49.640 1.00 35.84 128 LEU A O 1
ATOM 955 N N . LYS A 1 136 ? -11.515 74.148 50.320 1.00 34.84 129 LYS A N 1
ATOM 956 C CA . LYS A 1 136 ? -12.938 74.425 50.425 1.00 36.29 129 LYS A CA 1
ATOM 957 C C . LYS A 1 136 ? -13.152 75.446 51.544 1.00 37.61 129 LYS A C 1
ATOM 958 O O . LYS A 1 136 ? -13.783 76.481 51.341 1.00 39.16 129 LYS A O 1
ATOM 964 N N . GLU A 1 137 ? -12.611 75.142 52.720 1.00 37.80 130 GLU A N 1
ATOM 965 C CA . GLU A 1 137 ? -12.701 76.011 53.894 1.00 39.80 130 GLU A CA 1
ATOM 966 C C . GLU A 1 137 ? -12.258 77.444 53.564 1.00 41.57 130 GLU A C 1
ATOM 967 O O . GLU A 1 137 ? -12.821 78.423 54.068 1.00 39.73 130 GLU A O 1
ATOM 973 N N . ILE A 1 138 ? -11.240 77.552 52.717 1.00 42.67 131 ILE A N 1
ATOM 974 C CA . ILE A 1 138 ? -10.717 78.844 52.308 1.00 43.68 131 ILE A CA 1
ATOM 975 C C . ILE A 1 138 ? -11.637 79.500 51.282 1.00 44.53 131 ILE A C 1
ATOM 976 O O . ILE A 1 138 ? -11.901 80.703 51.352 1.00 45.28 131 ILE A O 1
ATOM 981 N N . GLY A 1 139 ? -12.127 78.713 50.330 1.00 44.23 132 GLY A N 1
ATOM 982 C CA . GLY A 1 139 ? -13.015 79.266 49.325 1.00 43.99 132 GLY A CA 1
ATOM 983 C C . GLY A 1 139 ? -14.231 79.839 50.019 1.00 43.89 132 GLY A C 1
ATOM 984 O O . GLY A 1 139 ? -14.822 80.822 49.565 1.00 43.60 132 GLY A O 1
ATOM 985 N N . HIS A 1 140 ? -14.584 79.218 51.143 1.00 43.26 133 HIS A N 1
ATOM 986 C CA . HIS A 1 140 ? -15.736 79.621 51.943 1.00 42.63 133 HIS A CA 1
ATOM 987 C C . HIS A 1 140 ? -15.550 80.903 52.717 1.00 40.92 133 HIS A C 1
ATOM 988 O O . HIS A 1 140 ? -16.413 81.768 52.695 1.00 41.24 133 HIS A O 1
ATOM 995 N N . HIS A 1 141 ? -14.434 81.025 53.416 1.00 40.82 134 HIS A N 1
ATOM 996 C CA . HIS A 1 141 ? -14.188 82.229 54.190 1.00 41.27 134 HIS A CA 1
ATOM 997 C C . HIS A 1 141 ? -14.210 83.456 53.266 1.00 40.23 134 HIS A C 1
ATOM 998 O O . HIS A 1 141 ? -14.835 84.469 53.582 1.00 38.45 134 HIS A O 1
ATOM 1005 N N . LEU A 1 142 ? -13.557 83.341 52.113 1.00 38.87 135 LEU A N 1
ATOM 1006 C CA . LEU A 1 142 ? -13.509 84.434 51.158 1.00 39.00 135 LEU A CA 1
ATOM 1007 C C . LEU A 1 142 ? -14.901 84.795 50.661 1.00 39.40 135 LEU A C 1
ATOM 1008 O O . LEU A 1 142 ? -15.246 85.973 50.576 1.00 38.59 135 LEU A O 1
ATOM 1013 N N . LYS A 1 143 ? -15.691 83.779 50.319 1.00 39.65 136 LYS A N 1
ATOM 1014 C CA . LYS A 1 143 ? -17.056 83.996 49.845 1.00 38.72 136 LYS A CA 1
ATOM 1015 C C . LYS A 1 143 ? -17.829 84.740 50.935 1.00 39.42 136 LYS A C 1
ATOM 1016 O O . LYS A 1 143 ? -18.606 85.656 50.654 1.00 39.22 136 LYS A O 1
ATOM 1022 N N . LYS A 1 144 ? -17.591 84.328 52.179 1.00 39.06 137 LYS A N 1
ATOM 1023 C CA . LYS A 1 144 ? -18.214 84.908 53.366 1.00 39.55 137 LYS A CA 1
ATOM 1024 C C . LYS A 1 144 ? -17.826 86.385 53.522 1.00 40.22 137 LYS A C 1
ATOM 1025 O O . LYS A 1 144 ? -18.616 87.211 53.992 1.00 39.41 137 LYS A O 1
ATOM 1031 N N . LEU A 1 145 ? -16.603 86.701 53.114 1.00 40.56 138 LEU A N 1
ATOM 1032 C CA . LEU A 1 145 ? -16.066 88.050 53.207 1.00 41.29 138 LEU A CA 1
ATOM 1033 C C . LEU A 1 145 ? -16.632 88.970 52.122 1.00 42.64 138 LEU A C 1
ATOM 1034 O O . LEU A 1 145 ? -16.782 90.169 52.346 1.00 43.23 138 LEU A O 1
ATOM 1039 N N . GLU A 1 146 ? -16.945 88.419 50.951 1.00 44.22 139 GLU A N 1
ATOM 1040 C CA . GLU A 1 146 ? -17.510 89.226 49.870 1.00 45.66 139 GLU A CA 1
ATOM 1041 C C . GLU A 1 146 ? -18.829 89.807 50.359 1.00 46.03 139 GLU A C 1
ATOM 1042 O O . GLU A 1 146 ? -19.151 90.962 50.085 1.00 47.13 139 GLU A O 1
ATOM 1048 N N . GLY A 1 147 ? -19.593 88.987 51.076 1.00 45.48 140 GLY A N 1
ATOM 1049 C CA . GLY A 1 147 ? -20.868 89.428 51.606 1.00 45.16 140 GLY A CA 1
ATOM 1050 C C . GLY A 1 147 ? -20.698 90.579 52.578 1.00 45.60 140 GLY A C 1
ATOM 1051 O O . GLY A 1 147 ? -21.331 91.621 52.419 1.00 45.44 140 GLY A O 1
ATOM 1052 N N . ARG A 1 148 ? -19.848 90.397 53.585 1.00 45.43 141 ARG A N 1
ATOM 1053 C CA . ARG A 1 148 ? -19.609 91.448 54.569 1.00 45.62 141 ARG A CA 1
ATOM 1054 C C . ARG A 1 148 ? -19.167 92.690 53.825 1.00 45.61 141 ARG A C 1
ATOM 1055 O O . ARG A 1 148 ? -19.647 93.792 54.081 1.00 46.31 141 ARG A O 1
ATOM 1063 N N . ARG A 1 149 ? -18.244 92.496 52.891 1.00 44.47 142 ARG A N 1
ATOM 1064 C CA . ARG A 1 149 ? -17.702 93.599 52.121 1.00 43.91 142 ARG A CA 1
ATOM 1065 C C . ARG A 1 149 ? -18.755 94.259 51.228 1.00 43.36 142 ARG A C 1
ATOM 1066 O O . ARG A 1 149 ? -18.688 95.462 50.961 1.00 43.85 142 ARG A O 1
ATOM 1074 N N . LEU A 1 150 ? -19.732 93.485 50.771 1.00 42.76 143 LEU A N 1
ATOM 1075 C CA . LEU A 1 150 ? -20.778 94.052 49.930 1.00 41.26 143 LEU A CA 1
ATOM 1076 C C . LEU A 1 150 ? -21.799 94.732 50.830 1.00 41.26 143 LEU A C 1
ATOM 1077 O O . LEU A 1 150 ? -22.404 95.730 50.451 1.00 42.89 143 LEU A O 1
ATOM 1082 N N . ASP A 1 151 ? -21.980 94.184 52.028 1.00 41.19 144 ASP A N 1
ATOM 1083 C CA . ASP A 1 151 ? -22.918 94.740 52.990 1.00 40.36 144 ASP A CA 1
ATOM 1084 C C . ASP A 1 151 ? -22.288 95.978 53.597 1.00 40.06 144 ASP A C 1
ATOM 1085 O O . ASP A 1 151 ? -22.921 97.026 53.663 1.00 40.05 144 ASP A O 1
ATOM 1090 N N . TYR A 1 152 ? -21.040 95.856 54.038 1.00 40.28 145 TYR A N 1
ATOM 1091 C CA . TYR A 1 152 ? -20.328 96.989 54.620 1.00 40.84 145 TYR A CA 1
ATOM 1092 C C . TYR A 1 152 ? -20.514 98.213 53.726 1.00 40.63 145 TYR A C 1
ATOM 1093 O O . TYR A 1 152 ? -20.988 99.261 54.171 1.00 41.18 145 TYR A O 1
ATOM 1102 N N . ASP A 1 153 ? -20.136 98.064 52.459 1.00 40.15 146 ASP A N 1
ATOM 1103 C CA . ASP A 1 153 ? -20.239 99.144 51.494 1.00 40.22 146 ASP A CA 1
ATOM 1104 C C . ASP A 1 153 ? -21.662 99.655 51.312 1.00 39.70 146 ASP A C 1
ATOM 1105 O O . ASP A 1 153 ? -21.873 100.732 50.758 1.00 40.39 146 ASP A O 1
ATOM 1110 N N . TYR A 1 154 ? -22.638 98.891 51.786 1.00 38.52 147 TYR A N 1
ATOM 1111 C CA . TYR A 1 154 ? -24.034 99.306 51.682 1.00 36.85 147 TYR A CA 1
ATOM 1112 C C . TYR A 1 154 ? -24.324 100.315 52.793 1.00 37.03 147 TYR A C 1
ATOM 1113 O O . TYR A 1 154 ? -24.755 101.439 52.531 1.00 35.63 147 TYR A O 1
ATOM 1122 N N . LYS A 1 155 ? -24.084 99.900 54.034 1.00 38.73 148 LYS A N 1
ATOM 1123 C CA . LYS A 1 155 ? -24.301 100.766 55.189 1.00 40.64 148 LYS A CA 1
ATOM 1124 C C . LYS A 1 155 ? -23.398 101.991 55.068 1.00 42.11 148 LYS A C 1
ATOM 1125 O O . LYS A 1 155 ? -23.749 103.095 55.501 1.00 40.16 148 LYS A O 1
ATOM 1131 N N . LYS A 1 156 ? -22.228 101.780 54.473 1.00 44.39 149 LYS A N 1
ATOM 1132 C CA . LYS A 1 156 ? -21.263 102.853 54.283 1.00 46.21 149 LYS A CA 1
ATOM 1133 C C . LYS A 1 156 ? -21.873 103.916 53.374 1.00 46.13 149 LYS A C 1
ATOM 1134 O O . LYS A 1 156 ? -21.705 105.111 53.618 1.00 46.52 149 LYS A O 1
ATOM 1140 N N . LYS A 1 157 ? -22.580 103.477 52.331 1.00 46.19 150 LYS A N 1
ATOM 1141 C CA . LYS A 1 157 ? -23.229 104.406 51.403 1.00 46.23 150 LYS A CA 1
ATOM 1142 C C . LYS A 1 157 ? -24.448 105.045 52.057 1.00 46.31 150 LYS A C 1
ATOM 1143 O O . LYS A 1 157 ? -25.198 105.762 51.396 1.00 47.32 150 LYS A O 1
ATOM 1149 N N . ARG A 1 158 ? -24.651 104.786 53.347 1.00 45.92 151 ARG A N 1
ATOM 1150 C CA . ARG A 1 158 ? -25.801 105.349 54.045 1.00 46.02 151 ARG A CA 1
ATOM 1151 C C . ARG A 1 158 ? -25.497 105.911 55.435 1.00 45.88 151 ARG A C 1
ATOM 1152 O O . ARG A 1 158 ? -26.340 105.842 56.330 1.00 46.10 151 ARG A O 1
ATOM 1160 N N . VAL A 1 159 ? -24.304 106.465 55.625 1.00 46.05 152 VAL A N 1
ATOM 1161 C CA . VAL A 1 159 ? -23.954 107.045 56.918 1.00 46.18 152 VAL A CA 1
ATOM 1162 C C . VAL A 1 159 ? -24.808 108.287 57.135 1.00 45.35 152 VAL A C 1
ATOM 1163 O O . VAL A 1 159 ? -25.012 109.074 56.216 1.00 44.68 152 VAL A O 1
ATOM 1167 N N . GLY A 1 160 ? -25.307 108.458 58.353 1.00 45.94 153 GLY A N 1
ATOM 1168 C CA . GLY A 1 160 ? -26.161 109.593 58.646 1.00 47.41 153 GLY A CA 1
ATOM 1169 C C . GLY A 1 160 ? -27.625 109.267 58.382 1.00 48.24 153 GLY A C 1
ATOM 1170 O O . GLY A 1 160 ? -28.517 110.024 58.760 1.00 48.06 153 GLY A O 1
ATOM 1171 N N . LYS A 1 161 ? -27.871 108.135 57.727 1.00 49.34 154 LYS A N 1
ATOM 1172 C CA . LYS A 1 161 ? -29.231 107.707 57.408 1.00 50.67 154 LYS A CA 1
ATOM 1173 C C . LYS A 1 161 ? -29.607 106.453 58.188 1.00 51.87 154 LYS A C 1
ATOM 1174 O O . LYS A 1 161 ? -30.665 105.862 57.963 1.00 52.04 154 LYS A O 1
ATOM 1180 N N . ILE A 1 162 ? -28.739 106.053 59.109 1.00 52.67 155 ILE A N 1
ATOM 1181 C CA . ILE A 1 162 ? -28.967 104.854 59.900 1.00 52.97 155 ILE A CA 1
ATOM 1182 C C . ILE A 1 162 ? -28.227 104.950 61.229 1.00 54.49 155 ILE A C 1
ATOM 1183 O O . ILE A 1 162 ? -27.425 105.863 61.433 1.00 54.68 155 ILE A O 1
ATOM 1188 N N . PRO A 1 163 ? -28.492 104.007 62.152 1.00 55.49 156 PRO A N 1
ATOM 1189 C CA . PRO A 1 163 ? -27.842 103.996 63.464 1.00 56.09 156 PRO A CA 1
ATOM 1190 C C . PRO A 1 163 ? -26.311 104.023 63.385 1.00 57.24 156 PRO A C 1
ATOM 1191 O O . PRO A 1 163 ? -25.724 103.923 62.303 1.00 56.83 156 PRO A O 1
ATOM 1195 N N . ASP A 1 164 ? -25.680 104.155 64.550 1.00 58.43 157 ASP A N 1
ATOM 1196 C CA . ASP A 1 164 ? -24.225 104.197 64.667 1.00 58.74 157 ASP A CA 1
ATOM 1197 C C . ASP A 1 164 ? -23.674 102.772 64.626 1.00 57.97 157 ASP A C 1
ATOM 1198 O O . ASP A 1 164 ? -22.597 102.519 64.090 1.00 57.02 157 ASP A O 1
ATOM 1203 N N . GLU A 1 165 ? -24.431 101.845 65.199 1.00 57.81 158 GLU A N 1
ATOM 1204 C CA . GLU A 1 165 ? -24.043 100.445 65.229 1.00 58.49 158 GLU A CA 1
ATOM 1205 C C . GLU A 1 165 ? -24.350 99.786 63.891 1.00 60.05 158 GLU A C 1
ATOM 1206 O O . GLU A 1 165 ? -23.961 98.645 63.640 1.00 60.24 158 GLU A O 1
ATOM 1212 N N . GLU A 1 166 ? -25.055 100.515 63.034 1.00 61.63 159 GLU A N 1
ATOM 1213 C CA . GLU A 1 166 ? -25.417 100.013 61.715 1.00 63.02 159 GLU A CA 1
ATOM 1214 C C . GLU A 1 166 ? -24.147 99.841 60.874 1.00 63.36 159 GLU A C 1
ATOM 1215 O O . GLU A 1 166 ? -23.987 98.838 60.173 1.00 63.31 159 GLU A O 1
ATOM 1221 N N . VAL A 1 167 ? -23.241 100.815 60.962 1.00 63.05 160 VAL A N 1
ATOM 1222 C CA . VAL A 1 167 ? -21.993 100.778 60.205 1.00 62.96 160 VAL A CA 1
ATOM 1223 C C . VAL A 1 167 ? -20.827 100.224 61.025 1.00 63.43 160 VAL A C 1
ATOM 1224 O O . VAL A 1 167 ? -19.922 99.597 60.475 1.00 63.63 160 VAL A O 1
ATOM 1228 N N . ARG A 1 168 ? -20.844 100.456 62.335 1.00 63.47 161 ARG A N 1
ATOM 1229 C CA . ARG A 1 168 ? -19.779 99.956 63.203 1.00 63.22 161 ARG A CA 1
ATOM 1230 C C . ARG A 1 168 ? -19.693 98.430 63.134 1.00 61.92 161 ARG A C 1
ATOM 1231 O O . ARG A 1 168 ? -18.598 97.865 63.118 1.00 61.06 161 ARG A O 1
ATOM 1239 N N . GLN A 1 169 ? -20.850 97.770 63.095 1.00 60.30 162 GLN A N 1
ATOM 1240 C CA . GLN A 1 169 ? -20.902 96.313 63.014 1.00 58.82 162 GLN A CA 1
ATOM 1241 C C . GLN A 1 169 ? -20.448 95.873 61.628 1.00 57.60 162 GLN A C 1
ATOM 1242 O O . GLN A 1 169 ? -19.700 94.910 61.483 1.00 57.13 162 GLN A O 1
ATOM 1248 N N . ALA A 1 170 ? -20.910 96.592 60.612 1.00 56.07 163 ALA A N 1
ATOM 1249 C CA . ALA A 1 170 ? -20.566 96.283 59.234 1.00 55.41 163 ALA A CA 1
ATOM 1250 C C . ALA A 1 170 ? -19.061 96.205 59.007 1.00 55.48 163 ALA A C 1
ATOM 1251 O O . ALA A 1 170 ? -18.616 95.542 58.074 1.00 55.36 163 ALA A O 1
ATOM 1253 N N . VAL A 1 171 ? -18.276 96.884 59.839 1.00 55.80 164 VAL A N 1
ATOM 1254 C CA . VAL A 1 171 ? -16.825 96.845 59.684 1.00 56.66 164 VAL A CA 1
ATOM 1255 C C . VAL A 1 171 ? -16.242 95.6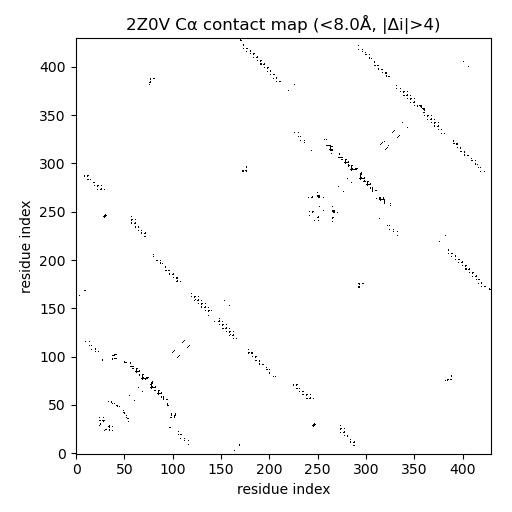42 60.426 1.00 57.49 164 VAL A C 1
ATOM 1256 O O . VAL A 1 171 ? -15.461 94.880 59.858 1.00 57.19 164 VAL A O 1
ATOM 1260 N N . GLU A 1 172 ? -16.638 95.472 61.687 1.00 58.03 165 GLU A N 1
ATOM 1261 C CA . GLU A 1 172 ? -16.163 94.368 62.517 1.00 58.53 165 GLU A CA 1
ATOM 1262 C C . GLU A 1 172 ? -16.309 93.038 61.802 1.00 58.01 165 GLU A C 1
ATOM 1263 O O . GLU A 1 172 ? -15.326 92.359 61.524 1.00 57.82 165 GLU A O 1
ATOM 1269 N N . LYS A 1 173 ? -17.548 92.666 61.514 1.00 58.10 166 LYS A N 1
ATOM 1270 C CA . LYS A 1 173 ? -17.823 91.413 60.831 1.00 58.28 166 LYS A CA 1
ATOM 1271 C C . LYS A 1 173 ? -17.095 91.378 59.494 1.00 58.08 166 LYS A C 1
ATOM 1272 O O . LYS A 1 173 ? -16.923 90.316 58.900 1.00 58.10 166 LYS A O 1
ATOM 1278 N N . PHE A 1 174 ? -16.662 92.549 59.034 1.00 57.74 167 PHE A N 1
ATOM 1279 C CA . PHE A 1 174 ? -15.941 92.667 57.774 1.00 56.83 167 PHE A CA 1
ATOM 1280 C C . PHE A 1 174 ? -14.452 92.460 57.990 1.00 57.71 167 PHE A C 1
ATOM 1281 O O . PHE A 1 174 ? -13.766 91.904 57.135 1.00 58.34 167 PHE A O 1
ATOM 1289 N N . GLU A 1 175 ? -13.953 92.927 59.130 1.00 58.85 168 GLU A N 1
ATOM 1290 C CA . GLU A 1 175 ? -12.540 92.776 59.464 1.00 58.98 168 GLU A CA 1
ATOM 1291 C C . GLU A 1 175 ? -12.345 91.427 60.150 1.00 58.43 168 GLU A C 1
ATOM 1292 O O . GLU A 1 175 ? -11.365 90.733 59.897 1.00 58.31 168 GLU A O 1
ATOM 1298 N N . GLU A 1 176 ? -13.288 91.053 61.009 1.00 58.68 169 GLU A N 1
ATOM 1299 C CA . GLU A 1 176 ? -13.216 89.772 61.704 1.00 59.26 169 GLU A CA 1
ATOM 1300 C C . GLU A 1 176 ? -13.299 88.660 60.666 1.00 59.39 169 GLU A C 1
ATOM 1301 O O . GLU A 1 176 ? -13.012 87.494 60.952 1.00 60.28 169 GLU A O 1
ATOM 1307 N N . SER A 1 177 ? -13.700 89.031 59.456 1.00 58.01 170 SER A N 1
ATOM 1308 C CA . SER A 1 177 ? -13.821 88.072 58.375 1.00 57.00 170 SER A CA 1
ATOM 1309 C C . SER A 1 177 ? -12.549 88.110 57.531 1.00 56.29 170 SER A C 1
ATOM 1310 O O . SER A 1 177 ? -11.942 87.071 57.276 1.00 57.02 170 SER A O 1
ATOM 1313 N N . LYS A 1 178 ? -12.139 89.306 57.114 1.00 54.81 171 LYS A N 1
ATOM 1314 C CA . LYS A 1 178 ? -10.930 89.457 56.305 1.00 53.49 171 LYS A CA 1
ATOM 1315 C C . LYS A 1 178 ? -9.743 88.758 56.970 1.00 52.64 171 LYS A C 1
ATOM 1316 O O . LYS A 1 178 ? -8.888 88.183 56.295 1.00 50.80 171 LYS A O 1
ATOM 1322 N N . GLU A 1 179 ? -9.707 88.810 58.299 1.00 52.48 172 GLU A N 1
ATOM 1323 C CA . GLU A 1 179 ? -8.644 88.185 59.076 1.00 52.16 172 GLU A CA 1
ATOM 1324 C C . GLU A 1 179 ? -8.833 86.675 59.105 1.00 50.97 172 GLU A C 1
ATOM 1325 O O . GLU A 1 179 ? -7.866 85.924 59.241 1.00 51.23 172 GLU A O 1
ATOM 1331 N N . LEU A 1 180 ? -10.079 86.227 58.992 1.00 48.89 173 LEU A N 1
ATOM 1332 C CA . LEU A 1 180 ? -10.347 84.796 58.992 1.00 48.13 173 LEU A CA 1
ATOM 1333 C C . LEU A 1 180 ? -9.868 84.184 57.687 1.00 46.42 173 LEU A C 1
ATOM 1334 O O . LEU A 1 180 ? -9.241 83.128 57.684 1.00 46.13 173 LEU A O 1
ATOM 1339 N N . ALA A 1 181 ? -10.179 84.856 56.583 1.00 44.92 174 ALA A N 1
ATOM 1340 C CA . ALA A 1 181 ? -9.792 84.397 55.255 1.00 44.37 174 ALA A CA 1
ATOM 1341 C C . ALA A 1 181 ? -8.292 84.565 55.069 1.00 44.01 174 ALA A C 1
ATOM 1342 O O . ALA A 1 181 ? -7.658 83.805 54.345 1.00 42.88 174 ALA A O 1
ATOM 1344 N N . GLU A 1 182 ? -7.739 85.567 55.744 1.00 44.50 175 GLU A N 1
ATOM 1345 C CA . GLU A 1 182 ? -6.316 85.879 55.679 1.00 45.14 175 GLU A CA 1
ATOM 1346 C C . GLU A 1 182 ? -5.475 84.857 56.434 1.00 44.39 175 GLU A C 1
ATOM 1347 O O . GLU A 1 182 ? -4.554 84.264 55.877 1.00 44.09 175 GLU A O 1
ATOM 1353 N N . ARG A 1 183 ? -5.807 84.650 57.702 1.00 44.58 176 ARG A N 1
ATOM 1354 C CA . ARG A 1 183 ? -5.082 83.714 58.544 1.00 44.79 176 ARG A CA 1
ATOM 1355 C C . ARG A 1 183 ? -5.199 82.307 57.972 1.00 45.01 176 ARG A C 1
ATOM 1356 O O . ARG A 1 183 ? -4.280 81.496 58.091 1.00 44.93 176 ARG A O 1
ATOM 1364 N N . SER A 1 184 ? -6.330 82.030 57.336 1.00 44.81 177 SER A N 1
ATOM 1365 C CA . SER A 1 184 ? -6.575 80.722 56.747 1.00 44.20 177 SER A CA 1
ATOM 1366 C C . SER A 1 184 ? -5.767 80.503 55.470 1.00 43.82 177 SER A C 1
ATOM 1367 O O . SER A 1 184 ? -5.321 79.394 55.190 1.00 44.58 177 SER A O 1
ATOM 1378 N N . PHE A 1 186 ? -2.941 82.064 54.853 1.00 45.21 179 PHE A N 1
ATOM 1379 C CA . PHE A 1 186 ? -1.558 82.081 55.336 1.00 43.76 179 PHE A CA 1
ATOM 1380 C C . PHE A 1 186 ? -1.053 80.703 55.755 1.00 42.10 179 PHE A C 1
ATOM 1381 O O . PHE A 1 186 ? -0.029 80.240 55.250 1.00 41.35 179 PHE A O 1
ATOM 1389 N N . ASN A 1 187 ? -1.772 80.053 56.671 1.00 40.17 180 ASN A N 1
ATOM 1390 C CA . ASN A 1 187 ? -1.367 78.738 57.156 1.00 39.89 180 ASN A CA 1
ATOM 1391 C C . ASN A 1 187 ? -1.150 77.743 56.022 1.00 39.34 180 ASN A C 1
ATOM 1392 O O . ASN A 1 187 ? -0.107 77.092 55.959 1.00 40.47 180 ASN A O 1
ATOM 1397 N N . PHE A 1 188 ? -2.135 77.632 55.135 1.00 37.88 181 PHE A N 1
ATOM 1398 C CA . PHE A 1 188 ? -2.074 76.715 53.998 1.00 35.80 181 PHE A CA 1
ATOM 1399 C C . PHE A 1 188 ? -0.847 76.964 53.123 1.00 35.96 181 PHE A C 1
ATOM 1400 O O . PHE A 1 188 ? -0.160 76.022 52.709 1.00 35.67 181 PHE A O 1
ATOM 1408 N N . LEU A 1 189 ? -0.580 78.237 52.843 1.00 34.66 182 LEU A N 1
ATOM 1409 C CA . LEU A 1 189 ? 0.556 78.618 52.010 1.00 34.05 182 LEU A CA 1
ATOM 1410 C C . LEU A 1 189 ? 1.886 78.449 52.738 1.00 34.62 182 LEU A C 1
ATOM 1411 O O . LEU A 1 189 ? 2.952 78.441 52.122 1.00 35.11 182 LEU A O 1
ATOM 1416 N N . GLU A 1 190 ? 1.817 78.305 54.054 1.00 35.17 183 GLU A N 1
ATOM 1417 C CA . GLU A 1 190 ? 3.014 78.149 54.862 1.00 35.53 183 GLU A CA 1
ATOM 1418 C C . GLU A 1 190 ? 3.400 76.684 55.016 1.00 34.73 183 GLU A C 1
ATOM 1419 O O . GLU A 1 190 ? 4.548 76.365 55.310 1.00 36.87 183 GLU A O 1
ATOM 1425 N N . ASN A 1 191 ? 2.444 75.789 54.815 1.00 33.68 184 ASN A N 1
ATOM 1426 C CA . ASN A 1 191 ? 2.730 74.372 54.955 1.00 33.82 184 ASN A CA 1
ATOM 1427 C C . ASN A 1 191 ? 2.751 73.652 53.614 1.00 33.00 184 ASN A C 1
ATOM 1428 O O . ASN A 1 191 ? 2.642 72.426 53.562 1.00 30.65 184 ASN A O 1
ATOM 1433 N N . ASP A 1 192 ? 2.889 74.416 52.532 1.00 32.91 185 ASP A N 1
ATOM 1434 C CA . ASP A 1 192 ? 2.937 73.824 51.202 1.00 33.15 185 ASP A CA 1
ATOM 1435 C C . ASP A 1 192 ? 4.106 72.852 51.170 1.00 33.14 185 ASP A C 1
ATOM 1436 O O . ASP A 1 192 ? 4.215 72.010 50.280 1.00 34.68 185 ASP A O 1
ATOM 1441 N N . VAL A 1 193 ? 4.983 72.987 52.155 1.00 31.60 186 VAL A N 1
ATOM 1442 C CA . VAL A 1 193 ? 6.119 72.100 52.300 1.00 31.38 186 VAL A CA 1
ATOM 1443 C C . VAL A 1 193 ? 5.494 70.702 52.242 1.00 31.39 186 VAL A C 1
ATOM 1444 O O . VAL A 1 193 ? 6.004 69.793 51.580 1.00 31.64 186 VAL A O 1
ATOM 1448 N N . GLU A 1 194 ? 4.366 70.558 52.933 1.00 29.97 187 GLU A N 1
ATOM 1449 C CA . GLU A 1 194 ? 3.638 69.297 52.988 1.00 29.06 187 GLU A CA 1
ATOM 1450 C C . GLU A 1 194 ? 3.208 68.812 51.603 1.00 28.01 187 GLU A C 1
ATOM 1451 O O . GLU A 1 194 ? 3.047 67.610 51.396 1.00 26.73 187 GLU A O 1
ATOM 1457 N N . GLN A 1 195 ? 3.032 69.732 50.653 1.00 26.71 188 GLN A N 1
ATOM 1458 C CA . GLN A 1 195 ? 2.634 69.332 49.304 1.00 24.08 188 GLN A CA 1
ATOM 1459 C C . GLN A 1 195 ? 3.806 68.793 48.508 1.00 22.74 188 GLN A C 1
ATOM 1460 O O . GLN A 1 195 ? 3.650 67.811 47.773 1.00 23.17 188 GLN A O 1
ATOM 1466 N N . VAL A 1 196 ? 4.970 69.436 48.627 1.00 21.06 189 VAL A N 1
ATOM 1467 C CA . VAL A 1 196 ? 6.156 68.950 47.918 1.00 19.31 189 VAL A CA 1
ATOM 1468 C C . VAL A 1 196 ? 6.344 67.539 48.477 1.00 19.34 189 VAL A C 1
ATOM 1469 O O . VAL A 1 196 ? 6.838 66.635 47.801 1.00 18.29 189 VAL A O 1
ATOM 1473 N N . SER A 1 197 ? 5.919 67.368 49.723 1.00 18.88 190 SER A N 1
ATOM 1474 C CA . SER A 1 197 ? 6.004 66.087 50.401 1.00 20.81 190 SER A CA 1
ATOM 1475 C C . SER A 1 197 ? 5.047 65.094 49.749 1.00 20.21 190 SER A C 1
ATOM 1476 O O . SER A 1 197 ? 5.349 63.900 49.661 1.00 20.72 190 SER A O 1
ATOM 1479 N N . GLN A 1 198 ? 3.901 65.586 49.280 1.00 17.34 191 GLN A N 1
ATOM 1480 C CA . GLN A 1 198 ? 2.928 64.717 48.642 1.00 16.39 191 GLN A CA 1
ATOM 1481 C C . GLN A 1 198 ? 3.433 64.322 47.267 1.00 17.54 191 GLN A C 1
ATOM 1482 O O . GLN A 1 198 ? 3.155 63.226 46.790 1.00 17.35 191 GLN A O 1
ATOM 1488 N N . LEU A 1 199 ? 4.182 65.213 46.626 1.00 18.26 192 LEU A N 1
ATOM 1489 C CA . LEU A 1 199 ? 4.757 64.902 45.321 1.00 19.05 192 LEU A CA 1
ATOM 1490 C C . LEU A 1 199 ? 5.850 63.845 45.492 1.00 20.43 192 LEU A C 1
ATOM 1491 O O . LEU A 1 199 ? 6.127 63.041 44.587 1.00 20.21 192 LEU A O 1
ATOM 1496 N N . ALA A 1 200 ? 6.473 63.862 46.665 1.00 20.61 193 ALA A N 1
ATOM 1497 C CA . ALA A 1 200 ? 7.541 62.929 46.976 1.00 20.31 193 ALA A CA 1
ATOM 1498 C C . ALA A 1 200 ? 6.983 61.518 47.169 1.00 18.96 193 ALA A C 1
ATOM 1499 O O . ALA A 1 200 ? 7.656 60.529 46.900 1.00 17.73 193 ALA A O 1
ATOM 1501 N N . VAL A 1 201 ? 5.747 61.433 47.637 1.00 17.40 194 VAL A N 1
ATOM 1502 C CA . VAL A 1 201 ? 5.114 60.144 47.838 1.00 16.64 194 VAL A CA 1
ATOM 1503 C C . VAL A 1 201 ? 4.799 59.593 46.445 1.00 17.52 194 VAL A C 1
ATOM 1504 O O . VAL A 1 201 ? 4.860 58.383 46.207 1.00 17.43 194 VAL A O 1
ATOM 1508 N N . PHE A 1 202 ? 4.495 60.499 45.523 1.00 18.06 195 PHE A N 1
ATOM 1509 C CA . PHE A 1 202 ? 4.171 60.139 44.147 1.00 19.87 195 PHE A CA 1
ATOM 1510 C C . PHE A 1 202 ? 5.376 59.622 43.363 1.00 20.70 195 PHE A C 1
ATOM 1511 O O . PHE A 1 202 ? 5.309 58.571 42.715 1.00 19.53 195 PHE A O 1
ATOM 1519 N N . ILE A 1 203 ? 6.469 60.373 43.411 1.00 20.83 196 ILE A N 1
ATOM 1520 C CA . ILE A 1 203 ? 7.679 59.991 42.692 1.00 19.68 196 ILE A CA 1
ATOM 1521 C C . ILE A 1 203 ? 8.203 58.668 43.220 1.00 21.01 196 ILE A C 1
ATOM 1522 O O . ILE A 1 203 ? 8.696 57.834 42.462 1.00 24.12 196 ILE A O 1
ATOM 1527 N N . GLU A 1 204 ? 8.087 58.489 44.528 1.00 20.30 197 GLU A N 1
ATOM 1528 C CA . GLU A 1 204 ? 8.507 57.275 45.199 1.00 19.22 197 GLU A CA 1
ATOM 1529 C C . GLU A 1 204 ? 7.723 56.113 44.584 1.00 18.31 197 GLU A C 1
ATOM 1530 O O . GLU A 1 204 ? 8.259 55.020 44.359 1.00 17.65 197 GLU A O 1
ATOM 1536 N N . ALA A 1 205 ? 6.453 56.364 44.295 1.00 15.26 198 ALA A N 1
ATOM 1537 C CA . ALA A 1 205 ? 5.608 55.338 43.702 1.00 17.32 198 ALA A CA 1
ATOM 1538 C C . ALA A 1 205 ? 6.070 54.976 42.286 1.00 17.29 198 ALA A C 1
ATOM 1539 O O . ALA A 1 205 ? 6.279 53.801 41.982 1.00 16.45 198 ALA A O 1
ATOM 1541 N N . ALA A 1 206 ? 6.226 55.978 41.424 1.00 17.46 199 ALA A N 1
ATOM 1542 C CA . ALA A 1 206 ? 6.672 55.719 40.061 1.00 18.85 199 ALA A CA 1
ATOM 1543 C C . ALA A 1 206 ? 8.064 55.108 40.124 1.00 19.72 199 ALA A C 1
ATOM 1544 O O . ALA A 1 206 ? 8.375 54.174 39.387 1.00 21.99 199 ALA A O 1
ATOM 1546 N N . LEU A 1 207 ? 8.891 55.624 41.024 1.00 20.55 200 LEU A N 1
ATOM 1547 C CA . LEU A 1 207 ? 10.246 55.116 41.193 1.00 23.23 200 LEU A CA 1
ATOM 1548 C C . LEU A 1 207 ? 10.224 53.613 41.479 1.00 24.29 200 LEU A C 1
ATOM 1549 O O . LEU A 1 207 ? 10.843 52.829 40.752 1.00 26.39 200 LEU A O 1
ATOM 1554 N N . ASP A 1 208 ? 9.510 53.211 42.531 1.00 24.96 201 ASP A N 1
ATOM 1555 C CA . ASP A 1 208 ? 9.412 51.796 42.900 1.00 24.31 201 ASP A CA 1
ATOM 1556 C C . ASP A 1 208 ? 8.975 50.928 41.729 1.00 23.24 201 ASP A C 1
ATOM 1557 O O . ASP A 1 208 ? 9.591 49.904 41.432 1.00 21.96 201 ASP A O 1
ATOM 1562 N N . TYR A 1 209 ? 7.895 51.353 41.085 1.00 21.48 202 TYR A N 1
ATOM 1563 C CA . TYR A 1 209 ? 7.318 50.665 39.945 1.00 21.34 202 TYR A CA 1
ATOM 1564 C C . TYR A 1 209 ? 8.293 50.411 38.794 1.00 21.31 202 TYR A C 1
ATOM 1565 O O . TYR A 1 209 ? 8.215 49.377 38.137 1.00 21.76 202 TYR A O 1
ATOM 1574 N N . HIS A 1 210 ? 9.187 51.356 38.525 1.00 20.91 203 HIS A N 1
ATOM 1575 C CA . HIS A 1 210 ? 10.142 51.170 37.436 1.00 20.30 203 HIS A CA 1
ATOM 1576 C C . HIS A 1 210 ? 11.230 50.145 37.761 1.00 19.31 203 HIS A C 1
ATOM 1577 O O . HIS A 1 210 ? 11.581 49.316 36.909 1.00 18.63 203 HIS A O 1
ATOM 1584 N N . ARG A 1 211 ? 11.741 50.197 38.992 1.00 16.63 204 ARG A N 1
ATOM 1585 C CA . ARG A 1 211 ? 12.776 49.280 39.447 1.00 15.62 204 ARG A CA 1
ATOM 1586 C C . ARG A 1 211 ? 12.296 47.829 39.486 1.00 15.51 204 ARG A C 1
ATOM 1587 O O . ARG A 1 211 ? 12.975 46.919 39.001 1.00 16.89 204 ARG A O 1
ATOM 1595 N N . GLN A 1 212 ? 11.129 47.593 40.060 1.00 16.63 205 GLN A N 1
ATOM 1596 C CA . GLN A 1 212 ? 10.627 46.231 40.114 1.00 16.90 205 GLN 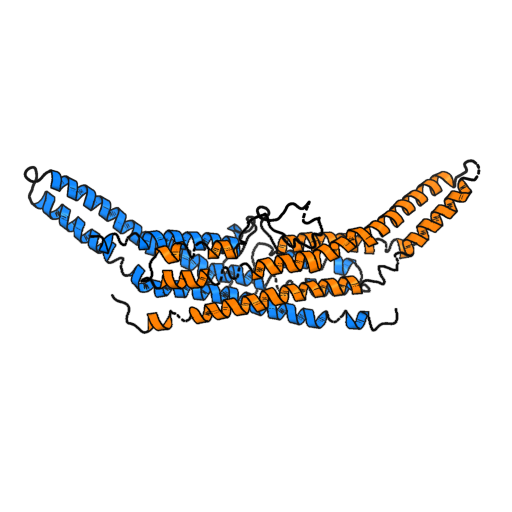A CA 1
ATOM 1597 C C . GLN A 1 212 ? 10.357 45.744 38.694 1.00 17.48 205 GLN A C 1
ATOM 1598 O O . GLN A 1 212 ? 10.400 44.547 38.432 1.00 20.12 205 GLN A O 1
ATOM 1604 N N . SER A 1 213 ? 10.122 46.683 37.777 1.00 17.08 206 SER A N 1
ATOM 1605 C CA . SER A 1 213 ? 9.895 46.369 36.364 1.00 17.26 206 SER A CA 1
ATOM 1606 C C . SER A 1 213 ? 11.229 46.017 35.715 1.00 16.90 206 SER A C 1
ATOM 1607 O O . SER A 1 213 ? 11.318 45.061 34.943 1.00 15.76 206 SER A O 1
ATOM 1610 N N . THR A 1 214 ? 12.259 46.808 36.026 1.00 17.67 207 THR A N 1
ATOM 1611 C CA . THR A 1 214 ? 13.606 46.567 35.511 1.00 18.62 207 THR A CA 1
ATOM 1612 C C . THR A 1 214 ? 14.077 45.187 35.999 1.00 18.20 207 THR A C 1
ATOM 1613 O O . THR A 1 214 ? 14.732 44.432 35.271 1.00 15.52 207 THR A O 1
ATOM 1617 N N . GLU A 1 215 ? 13.738 44.891 37.250 1.00 17.90 208 GLU A N 1
ATOM 1618 C CA . GLU A 1 215 ? 14.086 43.631 37.892 1.00 18.90 208 GLU A CA 1
ATOM 1619 C C . GLU A 1 215 ? 13.469 42.467 37.105 1.00 18.14 208 GLU A C 1
ATOM 1620 O O . GLU A 1 215 ? 14.153 41.490 36.824 1.00 18.12 208 GLU A O 1
ATOM 1626 N N . ILE A 1 216 ? 12.188 42.570 36.743 1.00 17.30 209 ILE A N 1
ATOM 1627 C CA . ILE A 1 216 ? 11.530 41.509 35.973 1.00 17.55 209 ILE A CA 1
ATOM 1628 C C . ILE A 1 216 ? 12.126 41.368 34.571 1.00 18.54 209 ILE A C 1
ATOM 1629 O O . ILE A 1 216 ? 12.541 40.283 34.164 1.00 18.99 209 ILE A O 1
ATOM 1634 N N . LEU A 1 217 ? 12.147 42.463 33.820 1.00 19.79 210 LEU A N 1
ATOM 1635 C CA . LEU A 1 217 ? 12.703 42.428 32.471 1.00 21.92 210 LEU A CA 1
ATOM 1636 C C . LEU A 1 217 ? 14.062 41.715 32.393 1.00 23.41 210 LEU A C 1
ATOM 1637 O O . LEU A 1 217 ? 14.279 40.856 31.532 1.00 24.06 210 LEU A O 1
ATOM 1642 N N . GLN A 1 218 ? 14.976 42.075 33.292 1.00 23.08 211 GLN A N 1
ATOM 1643 C CA . GLN A 1 218 ? 16.302 41.474 33.295 1.00 22.87 211 GLN A CA 1
ATOM 1644 C C . GLN A 1 218 ? 16.256 39.963 33.476 1.00 22.19 211 GLN A C 1
ATOM 1645 O O . GLN A 1 218 ? 16.829 39.219 32.685 1.00 18.45 211 GLN A O 1
ATOM 1651 N N . GLU A 1 219 ? 15.578 39.516 34.530 1.00 22.67 212 GLU A N 1
ATOM 1652 C CA . GLU A 1 219 ? 15.485 38.096 34.807 1.00 22.63 212 GLU A CA 1
ATOM 1653 C C . GLU A 1 219 ? 15.147 37.369 33.521 1.00 21.96 212 GLU A C 1
ATOM 1654 O O . GLU A 1 219 ? 15.778 36.376 33.165 1.00 22.35 212 GLU A O 1
ATOM 1660 N N . LEU A 1 220 ? 14.148 37.897 32.825 1.00 20.93 213 LEU A N 1
ATOM 1661 C CA . LEU A 1 220 ? 13.683 37.340 31.569 1.00 17.06 213 LEU A CA 1
ATOM 1662 C C . LEU A 1 220 ? 14.748 37.415 30.470 1.00 13.96 213 LEU A C 1
ATOM 1663 O O . LEU A 1 220 ? 14.999 36.447 29.767 1.00 12.42 213 LEU A O 1
ATOM 1668 N N . GLN A 1 221 ? 15.381 38.566 30.329 1.00 14.18 214 GLN A N 1
ATOM 1669 C CA . GLN A 1 221 ? 16.406 38.726 29.304 1.00 14.87 214 GLN A CA 1
ATOM 1670 C C . GLN A 1 221 ? 17.524 37.697 29.475 1.00 15.65 214 GLN A C 1
ATOM 1671 O O . GLN A 1 221 ? 18.128 37.248 28.498 1.00 18.13 214 GLN A O 1
ATOM 1677 N N . SER A 1 222 ? 17.806 37.326 30.715 1.00 15.49 215 SER A N 1
ATOM 1678 C CA . SER A 1 222 ? 18.840 36.341 30.969 1.00 16.60 215 SER A CA 1
ATOM 1679 C C . SER A 1 222 ? 18.380 35.011 30.400 1.00 17.78 215 SER A C 1
ATOM 1680 O O . SER A 1 222 ? 19.105 34.357 29.653 1.00 17.18 215 SER A O 1
ATOM 1683 N N . LYS A 1 223 ? 17.162 34.622 30.758 1.00 19.64 216 LYS A N 1
ATOM 1684 C CA . LYS A 1 223 ? 16.578 33.375 30.291 1.00 19.62 216 LYS A CA 1
ATOM 1685 C C . LYS A 1 223 ? 16.439 33.347 28.757 1.00 20.63 216 LYS A C 1
ATOM 1686 O O . LYS A 1 223 ? 16.655 32.311 28.135 1.00 21.05 216 LYS A O 1
ATOM 1692 N N . LEU A 1 224 ? 16.107 34.482 28.146 1.00 21.18 217 LEU A N 1
ATOM 1693 C CA . LEU A 1 224 ? 15.958 34.540 26.693 1.00 22.20 217 LEU A CA 1
ATOM 1694 C C . LEU A 1 224 ? 17.253 34.250 25.950 1.00 22.74 217 LEU A C 1
ATOM 1695 O O . LEU A 1 224 ? 17.246 33.552 24.943 1.00 24.26 217 LEU A O 1
ATOM 1700 N N . GLN A 1 225 ? 18.356 34.807 26.434 1.00 23.48 218 GLN A N 1
ATOM 1701 C CA . GLN A 1 225 ? 19.658 34.592 25.815 1.00 23.22 218 GLN A CA 1
ATOM 1702 C C . GLN A 1 225 ? 19.918 33.099 25.759 1.00 25.48 218 GLN A C 1
ATOM 1703 O O . GLN A 1 225 ? 20.166 32.532 24.691 1.00 26.29 218 GLN A O 1
ATOM 1717 N N . ARG A 1 227 ? 17.948 30.653 26.000 1.00 21.45 220 ARG A N 1
ATOM 1718 C CA . ARG A 1 227 ? 17.009 30.066 25.060 1.00 20.75 220 ARG A CA 1
ATOM 1719 C C . ARG A 1 227 ? 17.515 30.199 23.614 1.00 19.54 220 ARG A C 1
ATOM 1720 O O . ARG A 1 227 ? 17.635 29.192 22.913 1.00 16.23 220 ARG A O 1
ATOM 1728 N N . ILE A 1 228 ? 17.854 31.424 23.202 1.00 19.76 221 ILE A N 1
ATOM 1729 C CA . ILE A 1 228 ? 18.376 31.724 21.855 1.00 19.62 221 ILE A CA 1
ATOM 1730 C C . ILE A 1 228 ? 19.705 31.007 21.592 1.00 21.14 221 ILE A C 1
ATOM 1731 O O . ILE A 1 228 ? 19.991 30.571 20.480 1.00 21.07 221 ILE A O 1
ATOM 1736 N N . SER A 1 229 ? 20.526 30.918 22.624 1.00 22.72 222 SER A N 1
ATOM 1737 C CA . SER A 1 229 ? 21.815 30.267 22.513 1.00 26.64 222 SER A CA 1
ATOM 1738 C C . SER A 1 229 ? 21.617 28.768 22.261 1.00 30.13 222 SER A C 1
ATOM 1739 O O . SER A 1 229 ? 22.100 28.223 21.269 1.00 29.37 222 SER A O 1
ATOM 1742 N N . ALA A 1 230 ? 20.892 28.114 23.163 1.00 33.64 223 ALA A N 1
ATOM 1743 C CA . ALA A 1 230 ? 20.613 26.685 23.061 1.00 35.75 223 ALA A CA 1
ATOM 1744 C C . ALA A 1 230 ? 19.892 26.303 21.766 1.00 37.06 223 ALA A C 1
ATOM 1745 O O . ALA A 1 230 ? 19.944 25.151 21.335 1.00 37.63 223 ALA A O 1
ATOM 1747 N N . ALA A 1 231 ? 19.223 27.267 21.145 1.00 38.81 224 ALA A N 1
ATOM 1748 C CA . ALA A 1 231 ? 18.486 27.004 19.914 1.00 39.99 224 ALA A CA 1
ATOM 1749 C C . ALA A 1 231 ? 19.345 27.187 18.672 1.00 41.87 224 ALA A C 1
ATOM 1750 O O . ALA A 1 231 ? 18.917 26.876 17.562 1.00 43.26 224 ALA A O 1
ATOM 1752 N N . SER A 1 232 ? 20.559 27.689 18.861 1.00 42.72 225 SER A N 1
ATOM 1753 C CA . SER A 1 232 ? 21.466 27.920 17.746 1.00 43.16 225 SER A CA 1
ATOM 1754 C C . SER A 1 232 ? 22.661 26.971 17.817 1.00 45.25 225 SER A C 1
ATOM 1755 O O . SER A 1 232 ? 23.190 26.551 16.789 1.00 45.47 225 SER A O 1
ATOM 1758 N N . SER A 1 233 ? 23.083 26.637 19.033 1.00 47.90 226 SER A N 1
ATOM 1759 C CA . SER A 1 233 ? 24.197 25.717 19.227 1.00 50.23 226 SER A CA 1
ATOM 1760 C C . SER A 1 233 ? 23.656 24.313 19.016 1.00 52.15 226 SER A C 1
ATOM 1761 O O . SER A 1 233 ? 24.085 23.367 19.675 1.00 51.95 226 SER A O 1
ATOM 1764 N N . VAL A 1 234 ? 22.705 24.192 18.093 1.00 55.44 227 VAL A N 1
ATOM 1765 C CA . VAL A 1 234 ? 22.086 22.909 17.778 1.00 58.71 227 VAL A CA 1
ATOM 1766 C C . VAL A 1 234 ? 22.095 22.567 16.283 1.00 60.99 227 VAL A C 1
ATOM 17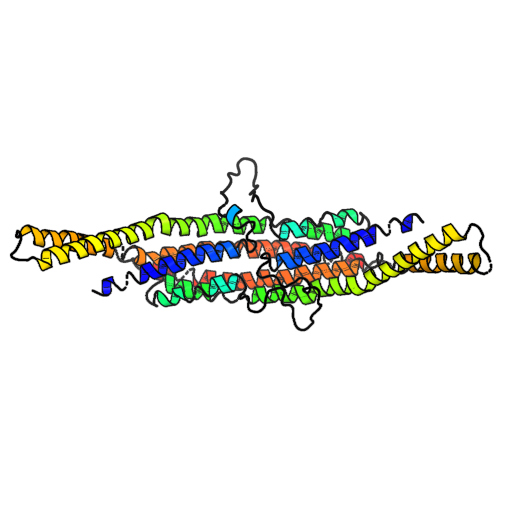67 O O . VAL A 1 234 ? 21.722 23.385 15.439 1.00 61.27 227 VAL A O 1
ATOM 1771 N N . PRO A 1 235 ? 22.515 21.328 15.957 1.00 63.25 228 PRO A N 1
ATOM 1772 C CA . PRO A 1 235 ? 22.687 20.602 14.690 1.00 64.57 228 PRO A CA 1
ATOM 1773 C C . PRO A 1 235 ? 22.025 21.009 13.364 1.00 65.67 228 PRO A C 1
ATOM 1774 O O . PRO A 1 235 ? 22.416 20.495 12.317 1.00 66.26 228 PRO A O 1
ATOM 1778 N N . ARG A 1 236 ? 21.037 21.898 13.383 1.00 66.22 229 ARG A N 1
ATOM 1779 C CA . ARG A 1 236 ? 20.405 22.342 12.138 1.00 66.60 229 ARG A CA 1
ATOM 1780 C C . ARG A 1 236 ? 19.185 23.194 12.418 1.00 67.23 229 ARG A C 1
ATOM 1781 O O . ARG A 1 236 ? 18.925 23.460 13.612 1.00 68.09 229 ARG A O 1
ATOM 1789 N N . ASP B 1 14 ? 0.622 13.780 4.479 1.00 52.31 7 ASP B N 1
ATOM 1790 C CA . ASP B 1 14 ? -0.440 14.812 4.336 1.00 53.08 7 ASP B CA 1
ATOM 1791 C C . ASP B 1 14 ? -0.944 15.223 5.717 1.00 54.59 7 ASP B C 1
ATOM 1792 O O . ASP B 1 14 ? -1.757 16.134 5.843 1.00 54.87 7 ASP B O 1
ATOM 1797 N N . ASP B 1 15 ? -0.461 14.542 6.752 1.00 56.01 8 ASP B N 1
ATOM 1798 C CA . ASP B 1 15 ? -0.851 14.860 8.123 1.00 56.75 8 ASP B CA 1
ATOM 1799 C C . ASP B 1 15 ? 0.059 15.960 8.656 1.00 57.80 8 ASP B C 1
ATOM 1800 O O . ASP B 1 15 ? -0.421 16.983 9.151 1.00 57.98 8 ASP B O 1
ATOM 1805 N N . GLU B 1 16 ? 1.371 15.744 8.555 1.00 57.93 9 GLU B N 1
ATOM 1806 C CA . GLU B 1 16 ? 2.342 16.738 9.003 1.00 58.96 9 GLU B CA 1
ATOM 1807 C C . GLU B 1 16 ? 1.859 18.062 8.438 1.00 58.36 9 GLU B C 1
ATOM 1808 O O . GLU B 1 16 ? 1.734 19.058 9.150 1.00 58.40 9 GLU B O 1
ATOM 1814 N N . PHE B 1 17 ? 1.586 18.043 7.139 1.00 57.17 10 PHE B N 1
ATOM 1815 C CA . PHE B 1 17 ? 1.095 19.209 6.427 1.00 56.48 10 PHE B CA 1
ATOM 1816 C C . PHE B 1 17 ? 0.086 19.949 7.301 1.00 55.68 10 PHE B C 1
ATOM 1817 O O . PHE B 1 17 ? 0.384 20.995 7.879 1.00 56.11 10 PHE B O 1
ATOM 1825 N N . LEU B 1 18 ? -1.111 19.386 7.401 1.00 53.92 11 LEU B N 1
ATOM 1826 C CA . LEU B 1 18 ? -2.163 19.988 8.199 1.00 52.19 11 LEU B CA 1
ATOM 1827 C C . LEU B 1 18 ? -1.645 20.506 9.543 1.00 50.64 11 LEU B C 1
ATOM 1828 O O . LEU B 1 18 ? -2.155 21.498 10.069 1.00 49.82 11 LEU B O 1
ATOM 1833 N N . ASP B 1 19 ? -0.622 19.850 10.087 1.00 48.30 12 ASP B N 1
ATOM 1834 C CA . ASP B 1 19 ? -0.072 20.257 11.379 1.00 46.57 12 ASP B CA 1
ATOM 1835 C C . ASP B 1 19 ? 0.900 21.433 11.288 1.00 45.07 12 ASP B C 1
ATOM 1836 O O . ASP B 1 19 ? 0.939 22.289 12.176 1.00 43.07 12 ASP B O 1
ATOM 1849 N N . GLU B 1 21 ? 0.720 23.564 9.018 1.00 38.88 14 GLU B N 1
ATOM 1850 C CA . GLU B 1 21 ? -0.143 24.650 8.603 1.00 38.06 14 GLU B CA 1
ATOM 1851 C C . GLU B 1 21 ? -0.762 25.314 9.825 1.00 36.72 14 GLU B C 1
ATOM 1852 O O . GLU B 1 21 ? -0.585 26.510 10.046 1.00 36.47 14 GLU B O 1
ATOM 1858 N N . ARG B 1 22 ? -1.478 24.536 10.631 1.00 35.21 15 ARG B N 1
ATOM 1859 C CA . ARG B 1 22 ? -2.110 25.100 11.814 1.00 35.02 15 ARG B CA 1
ATOM 1860 C C . ARG B 1 22 ? -1.097 25.888 12.635 1.00 32.78 15 ARG B C 1
ATOM 1861 O O . ARG B 1 22 ? -1.455 26.823 13.348 1.00 31.88 15 ARG B O 1
ATOM 1869 N N . LYS B 1 23 ? 0.171 25.507 12.528 1.00 31.01 16 LYS B N 1
ATOM 1870 C CA . LYS B 1 23 ? 1.223 26.187 13.268 1.00 29.28 16 LYS B CA 1
ATOM 1871 C C . LYS B 1 23 ? 1.563 27.538 12.657 1.00 26.92 16 LYS B C 1
ATOM 1872 O O . LYS B 1 23 ? 1.785 28.507 13.383 1.00 25.40 16 LYS B O 1
ATOM 1878 N N . ILE B 1 24 ? 1.622 27.613 11.333 1.00 24.99 17 ILE B N 1
ATOM 1879 C CA . ILE B 1 24 ? 1.916 28.898 10.722 1.00 25.00 17 ILE B CA 1
ATOM 1880 C C . ILE B 1 24 ? 0.652 29.714 10.956 1.00 24.29 17 ILE B C 1
ATOM 1881 O O . ILE B 1 24 ? 0.701 30.935 11.098 1.00 24.79 17 ILE B O 1
ATOM 1886 N N . ASP B 1 25 ? -0.481 29.018 11.009 1.00 23.32 18 ASP B N 1
ATOM 1887 C CA . ASP B 1 25 ? -1.752 29.668 11.266 1.00 21.86 18 ASP B CA 1
ATOM 1888 C C . ASP B 1 25 ? -1.708 30.341 12.626 1.00 20.16 18 ASP B C 1
ATOM 1889 O O . ASP B 1 25 ? -2.176 31.467 12.775 1.00 21.49 18 ASP B O 1
ATOM 1894 N N . VAL B 1 26 ? -1.140 29.650 13.611 1.00 18.11 19 VAL B N 1
ATOM 1895 C CA . VAL B 1 26 ? -1.025 30.193 14.963 1.00 17.25 19 VAL B CA 1
ATOM 1896 C C . VAL B 1 26 ? -0.007 31.305 14.955 1.00 16.30 19 VAL B C 1
ATOM 1897 O O . VAL B 1 26 ? -0.171 32.329 15.611 1.00 16.16 19 VAL B O 1
ATOM 1901 N N . THR B 1 27 ? 1.045 31.084 14.188 1.00 15.56 20 THR B N 1
ATOM 1902 C CA . THR B 1 27 ? 2.122 32.044 14.033 1.00 14.97 20 THR B CA 1
ATOM 1903 C C . THR B 1 27 ? 1.522 33.372 13.550 1.00 16.31 20 THR B C 1
ATOM 1904 O O . THR B 1 27 ? 1.865 34.444 14.041 1.00 15.04 20 THR B O 1
ATOM 1908 N N . ASN B 1 28 ? 0.618 33.300 12.587 1.00 18.41 21 ASN B N 1
ATOM 1909 C CA . ASN B 1 28 ? -0.005 34.513 12.090 1.00 21.66 21 ASN B CA 1
ATOM 1910 C C . ASN B 1 28 ? -0.815 35.234 13.182 1.00 20.95 21 ASN B C 1
ATOM 1911 O O . ASN B 1 28 ? -0.668 36.443 13.398 1.00 18.83 21 ASN B O 1
ATOM 1916 N N . LYS B 1 29 ? -1.656 34.485 13.880 1.00 21.27 22 LYS B N 1
ATOM 1917 C CA . LYS B 1 29 ? -2.479 35.071 14.933 1.00 21.92 22 LYS B CA 1
ATOM 1918 C C . LYS B 1 29 ? -1.653 35.808 15.992 1.00 19.67 22 LYS B C 1
ATOM 1919 O O . LYS B 1 29 ? -2.058 36.867 16.476 1.00 20.59 22 LYS B O 1
ATOM 1925 N N . VAL B 1 30 ? -0.493 35.268 16.344 1.00 15.66 23 VAL B N 1
ATOM 1926 C CA . VAL B 1 30 ? 0.317 35.923 17.345 1.00 12.77 23 VAL B CA 1
ATOM 1927 C C . VAL B 1 30 ? 0.928 37.216 16.868 1.00 13.46 23 VAL B C 1
ATOM 1928 O O . VAL B 1 30 ? 0.842 38.220 17.565 1.00 15.73 23 VAL B O 1
ATOM 1932 N N . VAL B 1 31 ? 1.538 37.198 15.686 1.00 14.46 24 VAL B N 1
ATOM 1933 C CA . VAL B 1 31 ? 2.163 38.385 15.115 1.00 13.86 24 VAL B CA 1
ATOM 1934 C C . VAL B 1 31 ? 1.185 39.558 15.115 1.00 14.51 24 VAL B C 1
ATOM 1935 O O . VAL B 1 31 ? 1.506 40.649 15.579 1.00 14.49 24 VAL B O 1
ATOM 1939 N N . ALA B 1 32 ? -0.009 39.336 14.583 1.00 14.91 25 ALA B N 1
ATOM 1940 C CA . ALA B 1 32 ? -1.011 40.392 14.549 1.00 14.51 25 ALA B CA 1
ATOM 1941 C C . ALA B 1 32 ? -1.276 40.850 15.983 1.00 14.48 25 ALA B C 1
ATOM 1942 O O . ALA B 1 32 ? -1.156 42.033 16.327 1.00 13.46 25 ALA B O 1
ATOM 1944 N N . GLU B 1 33 ? -1.627 39.882 16.816 1.00 15.48 26 GLU B N 1
ATOM 1945 C CA . GLU B 1 33 ? -1.929 40.118 18.221 1.00 15.44 26 GLU B CA 1
ATOM 1946 C C . GLU B 1 33 ? -0.818 40.841 18.966 1.00 14.24 26 GLU B C 1
ATOM 1947 O O . GLU B 1 33 ? -1.051 41.836 19.629 1.00 13.66 26 GLU B O 1
ATOM 1953 N N . ILE B 1 34 ? 0.394 40.327 18.867 1.00 14.74 27 ILE B N 1
ATOM 1954 C CA . ILE B 1 34 ? 1.512 40.952 19.548 1.00 15.23 27 ILE B CA 1
ATOM 1955 C C . ILE B 1 34 ? 1.648 42.375 19.064 1.00 14.70 27 ILE B C 1
ATOM 1956 O O . ILE B 1 34 ? 1.933 43.286 19.846 1.00 13.18 27 ILE B O 1
ATOM 1961 N N . LEU B 1 35 ? 1.419 42.563 17.770 1.00 14.97 28 LEU B N 1
ATOM 1962 C CA . LEU B 1 35 ? 1.524 43.885 17.166 1.00 15.56 28 LEU B CA 1
ATOM 1963 C C . LEU B 1 35 ? 0.539 44.884 17.754 1.00 15.99 28 LEU B C 1
ATOM 1964 O O . LEU B 1 35 ? 0.930 45.957 18.221 1.00 16.88 28 LEU B O 1
ATOM 1969 N N . SER B 1 36 ? -0.738 44.539 17.725 1.00 15.75 29 SER B N 1
ATOM 1970 C CA . SER B 1 36 ? -1.756 45.422 18.266 1.00 15.37 29 SER B CA 1
ATOM 1971 C C . SER B 1 36 ? -1.544 45.575 19.773 1.00 15.46 29 SER B C 1
ATOM 1972 O O . SER B 1 36 ? -1.451 46.690 20.277 1.00 15.82 29 SER B O 1
ATOM 1975 N N . LYS B 1 37 ? -1.476 44.460 20.497 1.00 15.24 30 LYS B N 1
ATOM 1976 C CA . LYS B 1 37 ? -1.267 44.536 21.938 1.00 17.43 30 LYS B CA 1
ATOM 1977 C C . LYS B 1 37 ? -0.055 45.383 22.296 1.00 17.37 30 LYS B C 1
ATOM 1978 O O . LYS B 1 37 ? -0.088 46.130 23.273 1.00 20.50 30 LYS B O 1
ATOM 1984 N N . THR B 1 38 ? 1.013 45.280 21.515 1.00 16.26 31 THR B N 1
ATOM 1985 C CA . THR B 1 38 ? 2.200 46.089 21.776 1.00 15.30 31 THR B CA 1
ATOM 1986 C C . THR B 1 38 ? 1.885 47.552 21.457 1.00 16.97 31 THR B C 1
ATOM 1987 O O . THR B 1 38 ? 1.991 48.422 22.316 1.00 17.35 31 THR B O 1
ATOM 1991 N N . THR B 1 39 ? 1.483 47.806 20.218 1.00 18.04 32 THR B N 1
ATOM 1992 C CA . THR B 1 39 ? 1.134 49.148 19.768 1.00 21.45 32 THR B CA 1
ATOM 1993 C C . THR B 1 39 ? 0.205 49.824 20.765 1.00 23.42 32 THR B C 1
ATOM 1994 O O . THR B 1 39 ? 0.252 51.047 20.955 1.00 24.21 32 THR B O 1
ATOM 1998 N N . GLU B 1 40 ? -0.651 49.023 21.395 1.00 24.69 33 GLU B N 1
ATOM 1999 C CA . GLU B 1 40 ? -1.577 49.547 22.387 1.00 24.30 33 GLU B CA 1
ATOM 2000 C C . GLU B 1 40 ? -0.781 49.843 23.659 1.00 23.38 33 GLU B C 1
ATOM 2001 O O . GLU B 1 40 ? -0.948 50.897 24.268 1.00 21.50 33 GLU B O 1
ATOM 2007 N N . TYR B 1 41 ? 0.109 48.924 24.033 1.00 22.15 34 TYR B N 1
ATOM 2008 C CA . TYR B 1 41 ? 0.949 49.108 25.219 1.00 21.21 34 TYR B CA 1
ATOM 2009 C C . TYR B 1 41 ? 1.642 50.472 25.174 1.00 19.91 34 TYR B C 1
ATOM 2010 O O . TYR B 1 41 ? 1.901 51.087 26.205 1.00 20.94 34 TYR B O 1
ATOM 2019 N N . LEU B 1 42 ? 1.928 50.949 23.973 1.00 18.17 35 LEU B N 1
ATOM 2020 C CA . LEU B 1 42 ? 2.606 52.219 23.828 1.00 19.08 35 LEU B CA 1
ATOM 2021 C C . LEU B 1 42 ? 1.624 53.383 23.985 1.00 19.18 35 LEU B C 1
ATOM 2022 O O . LEU B 1 42 ? 1.882 54.322 24.741 1.00 17.52 35 LEU B O 1
ATOM 2027 N N . GLN B 1 43 ? 0.503 53.309 23.273 1.00 17.80 36 GLN B N 1
ATOM 2028 C CA . GLN B 1 43 ? -0.519 54.340 23.340 1.00 17.55 36 GLN B CA 1
ATOM 2029 C C . GLN B 1 43 ? -1.873 53.702 23.679 1.00 17.64 36 GLN B C 1
ATOM 2030 O O . GLN B 1 43 ? -2.672 53.372 22.792 1.00 19.73 36 GLN B O 1
ATOM 2036 N N . PRO B 1 44 ? -2.151 53.518 24.974 1.00 15.74 37 PRO B N 1
ATOM 2037 C CA . PRO B 1 44 ? -3.427 52.911 25.359 1.00 15.83 37 PRO B CA 1
ATOM 2038 C C . PRO B 1 44 ? -4.639 53.712 24.915 1.00 15.16 37 PRO B C 1
ATOM 2039 O O . PRO B 1 44 ? -5.700 53.146 24.689 1.00 19.62 37 PRO B O 1
ATOM 2043 N N . ASN B 1 45 ? -4.484 55.022 24.775 1.00 13.97 38 ASN B N 1
ATOM 2044 C CA . ASN B 1 45 ? -5.598 55.877 24.366 1.00 13.54 38 ASN B CA 1
ATOM 2045 C C . ASN B 1 45 ? -5.786 55.918 22.864 1.00 13.72 38 ASN B C 1
ATOM 2046 O O . ASN B 1 45 ? -4.879 56.283 22.132 1.00 12.34 38 ASN B O 1
ATOM 2051 N N . PRO B 1 46 ? -6.988 55.566 22.384 1.00 16.46 39 PRO B N 1
ATOM 2052 C CA . PRO B 1 46 ? -7.272 55.578 20.946 1.00 17.34 39 PRO B CA 1
ATOM 2053 C C . PRO B 1 46 ? -7.041 56.963 20.334 1.00 20.03 39 PRO B C 1
ATOM 2054 O O . PRO B 1 46 ? -6.531 57.094 19.219 1.00 21.55 39 PRO B O 1
ATOM 2058 N N . ALA B 1 47 ? -7.420 57.995 21.079 1.00 21.09 40 ALA B N 1
ATOM 2059 C CA . ALA B 1 47 ? -7.290 59.369 20.615 1.00 22.01 40 ALA B CA 1
ATOM 2060 C C . ALA B 1 47 ? -5.872 59.773 20.261 1.00 22.77 40 ALA B C 1
ATOM 2061 O O . ALA B 1 47 ? -5.659 60.608 19.382 1.00 21.33 40 ALA B O 1
ATOM 2063 N N . TYR B 1 48 ? -4.898 59.191 20.950 1.00 24.46 41 TYR B N 1
ATOM 2064 C CA . TYR B 1 48 ? -3.508 59.539 20.700 1.00 24.78 41 TYR B CA 1
ATOM 2065 C C . TYR B 1 48 ? -2.700 58.387 20.133 1.00 25.77 41 TYR B C 1
ATOM 2066 O O . TYR B 1 48 ? -1.488 58.321 20.332 1.00 25.62 41 TYR B O 1
ATOM 2075 N N . ARG B 1 49 ? -3.376 57.476 19.436 1.00 25.97 42 ARG B N 1
ATOM 2076 C CA . ARG B 1 49 ? -2.702 56.340 18.820 1.00 26.35 42 ARG B CA 1
ATOM 2077 C C . ARG B 1 49 ? -2.912 56.484 17.323 1.00 27.78 42 ARG B C 1
ATOM 2078 O O . ARG B 1 49 ? -4.043 56.512 16.850 1.00 28.97 42 ARG B O 1
ATOM 2086 N N . ALA B 1 50 ? -1.818 56.590 16.580 1.00 28.43 43 ALA B N 1
ATOM 2087 C CA . ALA B 1 50 ? -1.899 56.758 15.136 1.00 27.72 43 ALA B CA 1
ATOM 2088 C C . ALA B 1 50 ? -2.856 55.777 14.474 1.00 28.67 43 ALA B C 1
ATOM 2089 O O . ALA B 1 50 ? -3.155 54.697 15.009 1.00 27.87 43 ALA B O 1
ATOM 2091 N N . LYS B 1 51 ? -3.346 56.181 13.306 1.00 29.22 44 LYS B N 1
ATOM 2092 C CA . LYS B 1 51 ? -4.249 55.358 12.523 1.00 29.05 44 LYS B CA 1
ATOM 2093 C C . LYS B 1 51 ? -3.502 54.053 12.296 1.00 27.89 44 LYS B C 1
ATOM 2094 O O . LYS B 1 51 ? -2.270 54.047 12.249 1.00 25.86 44 LYS B O 1
ATOM 2100 N N . LEU B 1 52 ? -4.238 52.953 12.173 1.00 25.37 45 LEU B N 1
ATOM 2101 C CA . LEU B 1 52 ? -3.610 51.665 11.936 1.00 23.68 45 LEU B CA 1
ATOM 2102 C C . LEU B 1 52 ? -2.869 51.716 10.604 1.00 23.24 45 LEU B C 1
ATOM 2103 O O . LEU B 1 52 ? -1.847 51.061 10.429 1.00 22.40 45 LEU B O 1
ATOM 2108 N N . GLY B 1 53 ? -3.395 52.508 9.672 1.00 22.87 46 GLY B N 1
ATOM 2109 C CA . GLY B 1 53 ? -2.792 52.631 8.361 1.00 22.06 46 GLY B CA 1
ATOM 2110 C C . GLY B 1 53 ? -1.411 53.210 8.476 1.00 25.14 46 GLY B C 1
ATOM 2111 O O . GLY B 1 53 ? -0.494 52.798 7.761 1.00 26.78 46 GLY B O 1
ATOM 2120 N N . LEU B 1 55 ? 0.336 53.134 11.364 1.00 28.76 48 LEU B N 1
ATOM 2121 C CA . LEU B 1 55 ? 1.078 52.194 12.206 1.00 30.65 48 LEU B CA 1
ATOM 2122 C C . LEU B 1 55 ? 1.372 50.896 11.449 1.00 31.74 48 LEU B C 1
ATOM 2123 O O . LEU B 1 55 ? 2.100 50.028 11.938 1.00 30.98 48 LEU B O 1
ATOM 2128 N N . ASN B 1 56 ? 0.797 50.782 10.252 1.00 32.56 49 ASN B N 1
ATOM 2129 C CA . ASN B 1 56 ? 0.987 49.622 9.389 1.00 33.06 49 ASN B CA 1
ATOM 2130 C C . ASN B 1 56 ? 2.122 49.854 8.384 1.00 32.50 49 ASN B C 1
ATOM 2131 O O . ASN B 1 56 ? 2.448 48.977 7.587 1.00 30.86 49 ASN B O 1
ATOM 2136 N N . THR B 1 57 ? 2.698 51.049 8.403 1.00 31.83 50 THR B N 1
ATOM 2137 C CA . THR B 1 57 ? 3.803 51.364 7.509 1.00 33.02 50 THR B CA 1
ATOM 2138 C C . THR B 1 57 ? 5.079 51.174 8.320 1.00 33.42 50 THR B C 1
ATOM 2139 O O . THR B 1 57 ? 5.098 51.451 9.522 1.00 34.37 50 THR B O 1
ATOM 2143 N N . VAL B 1 58 ? 6.132 50.686 7.669 1.00 33.20 51 VAL B N 1
ATOM 2144 C CA . VAL B 1 58 ? 7.418 50.474 8.324 1.00 32.51 51 VAL B CA 1
ATOM 2145 C C . VAL B 1 58 ? 8.308 51.667 7.979 1.00 34.36 51 VAL B C 1
ATOM 2146 O O . VAL B 1 58 ? 9.100 51.602 7.040 1.00 35.58 51 VAL B O 1
ATOM 2150 N N . SER B 1 59 ? 8.170 52.761 8.729 1.00 35.43 52 SER B N 1
ATOM 2151 C CA . SER B 1 59 ? 8.952 53.972 8.466 1.00 36.57 52 SER B CA 1
ATOM 2152 C C . SER B 1 59 ? 10.293 54.048 9.192 1.00 36.18 52 SER B C 1
ATOM 2153 O O . SER B 1 59 ? 10.356 54.336 10.391 1.00 35.64 52 SER B O 1
ATOM 2156 N N . LYS B 1 60 ? 11.361 53.805 8.435 1.00 36.07 53 LYS B N 1
ATOM 2157 C CA . LYS B 1 60 ? 12.730 53.832 8.944 1.00 36.45 53 LYS B CA 1
ATOM 2158 C C . LYS B 1 60 ? 13.179 55.237 9.379 1.00 37.00 53 LYS B C 1
ATOM 2159 O O . LYS B 1 60 ? 14.332 55.444 9.780 1.00 36.65 53 LYS B O 1
ATOM 2165 N N . ILE B 1 61 ? 12.266 56.199 9.283 1.00 36.54 54 ILE B N 1
ATOM 2166 C CA . ILE B 1 61 ? 12.552 57.567 9.695 1.00 37.39 54 ILE B CA 1
ATOM 2167 C C . ILE B 1 61 ? 11.420 58.124 10.568 1.00 38.05 54 ILE B C 1
ATOM 2168 O O . ILE B 1 61 ? 11.334 59.330 10.808 1.00 37.17 54 ILE B O 1
ATOM 2173 N N . ARG B 1 62 ? 10.558 57.218 11.032 1.00 39.55 55 ARG B N 1
ATOM 2174 C CA . ARG B 1 62 ? 9.437 57.547 11.914 1.00 39.50 55 ARG B CA 1
ATOM 2175 C C . ARG B 1 62 ? 9.078 56.353 12.797 1.00 39.18 55 ARG B C 1
ATOM 2176 O O . ARG B 1 62 ? 8.573 55.340 12.318 1.00 39.10 55 ARG B O 1
ATOM 2184 N N . GLY B 1 63 ? 9.362 56.481 14.089 1.00 39.37 56 GLY B N 1
ATOM 2185 C CA . GLY B 1 63 ? 9.048 55.428 15.038 1.00 38.38 56 GLY B CA 1
ATOM 2186 C C . GLY B 1 63 ? 7.782 55.839 15.757 1.00 37.25 56 GLY B C 1
ATOM 2187 O O . GLY B 1 63 ? 7.253 55.122 16.607 1.00 37.48 56 GLY B O 1
ATOM 2188 N N . GLN B 1 64 ? 7.311 57.030 15.407 1.00 36.51 57 GLN B N 1
ATOM 2189 C CA . GLN B 1 64 ? 6.094 57.593 15.968 1.00 36.20 57 GLN B CA 1
ATOM 2190 C C . GLN B 1 64 ? 4.987 56.537 15.980 1.00 34.35 57 GLN B C 1
ATOM 2191 O O . GLN B 1 64 ? 4.754 55.852 14.985 1.00 34.28 57 GLN B O 1
ATOM 2197 N N . VAL B 1 65 ? 4.324 56.393 17.120 1.00 32.42 58 VAL B N 1
ATOM 2198 C CA . VAL B 1 65 ? 3.216 55.449 17.256 1.00 30.47 58 VAL B CA 1
ATOM 2199 C C . VAL B 1 65 ? 2.013 56.290 17.675 1.00 30.07 58 VAL B C 1
ATOM 2200 O O . VAL B 1 65 ? 0.865 55.841 17.647 1.00 30.00 58 VAL B O 1
ATOM 2204 N N . LYS B 1 66 ? 2.321 57.527 18.057 1.00 28.55 59 LYS B N 1
ATOM 2205 C CA . LYS B 1 66 ? 1.361 58.517 18.526 1.00 26.04 59 LYS B CA 1
ATOM 2206 C C . LYS B 1 66 ? 0.936 59.473 17.417 1.00 26.68 59 LYS B C 1
ATOM 2207 O O . LYS B 1 66 ? 1.482 59.453 16.314 1.00 26.84 59 LYS B O 1
ATOM 2213 N N . THR B 1 67 ? -0.027 60.330 17.726 1.00 26.59 60 THR B N 1
ATOM 2214 C CA . THR B 1 67 ? -0.488 61.305 16.757 1.00 27.46 60 THR B CA 1
ATOM 2215 C C . THR B 1 67 ? 0.387 62.558 16.786 1.00 27.45 60 THR B C 1
ATOM 2216 O O . THR B 1 67 ? 0.880 62.977 17.845 1.00 24.61 60 THR B O 1
ATOM 2220 N N . THR B 1 68 ? 0.553 63.148 15.604 1.00 28.21 61 THR B N 1
ATOM 2221 C CA . THR B 1 68 ? 1.348 64.356 15.406 1.00 28.75 61 THR B CA 1
ATOM 2222 C C . THR B 1 68 ? 1.161 65.368 16.528 1.00 28.43 61 THR B C 1
ATOM 2223 O O . THR B 1 68 ? 0.043 65.825 16.794 1.00 27.99 61 THR B O 1
ATOM 2227 N N . GLY B 1 69 ? 2.266 65.700 17.191 1.00 28.81 62 GLY B N 1
ATOM 2228 C CA . GLY B 1 69 ? 2.230 66.677 18.264 1.00 29.31 62 GLY B CA 1
ATOM 2229 C C . GLY B 1 69 ? 1.938 66.227 19.685 1.00 28.03 62 GLY B C 1
ATOM 2230 O O . GLY B 1 69 ? 2.235 66.968 20.615 1.00 28.59 62 GLY B O 1
ATOM 2231 N N . TYR B 1 70 ? 1.363 65.041 19.871 1.00 27.42 63 TYR B N 1
ATOM 2232 C CA . TYR B 1 70 ? 1.044 64.563 21.220 1.00 26.19 63 TYR B CA 1
ATOM 2233 C C . TYR B 1 70 ? 2.280 64.573 22.119 1.00 26.22 63 TYR B C 1
ATOM 2234 O O . TYR B 1 70 ? 3.222 63.810 21.902 1.00 25.11 63 TYR B O 1
ATOM 2243 N N . PRO B 1 71 ? 2.287 65.449 23.144 1.00 26.25 64 PRO B N 1
ATOM 2244 C CA . PRO B 1 71 ? 3.369 65.627 24.121 1.00 23.90 64 PRO B CA 1
ATOM 2245 C C . PRO B 1 71 ? 3.610 64.443 25.027 1.00 22.13 64 PRO B C 1
ATOM 2246 O O . PRO B 1 71 ? 4.480 64.516 25.896 1.00 20.14 64 PRO B O 1
ATOM 2250 N N . GLN B 1 72 ? 2.846 63.366 24.835 1.00 20.33 65 GLN B N 1
ATOM 2251 C CA . GLN B 1 72 ? 2.976 62.176 25.675 1.00 19.39 65 GLN B CA 1
ATOM 2252 C C . GLN B 1 72 ? 2.415 62.536 27.055 1.00 19.06 65 GLN B C 1
ATOM 2253 O O . GLN B 1 72 ? 2.592 63.664 27.511 1.00 21.65 65 GLN B O 1
ATOM 2259 N N . THR B 1 73 ? 1.737 61.605 27.723 1.00 19.17 66 THR B N 1
ATOM 2260 C CA . THR B 1 73 ? 1.136 61.921 29.027 1.00 19.28 66 THR B CA 1
ATOM 2261 C C . THR B 1 73 ? 2.081 62.648 29.959 1.00 19.50 66 THR B C 1
ATOM 2262 O O . THR B 1 73 ? 1.736 63.689 30.519 1.00 19.93 66 THR B O 1
ATOM 2266 N N . GLU B 1 74 ? 3.280 62.097 30.104 1.00 20.38 67 GLU B N 1
ATOM 2267 C CA . GLU B 1 74 ? 4.292 62.661 30.973 1.00 20.23 67 GLU B CA 1
ATOM 2268 C C . GLU B 1 74 ? 4.587 64.110 30.641 1.00 21.00 67 GLU B C 1
ATOM 2269 O O . GLU B 1 74 ? 4.918 64.910 31.527 1.00 19.88 67 GLU B O 1
ATOM 2275 N N . GLY B 1 75 ? 4.476 64.439 29.359 1.00 20.37 68 GLY B N 1
ATOM 2276 C CA . GLY B 1 75 ? 4.728 65.797 28.929 1.00 21.51 68 GLY B CA 1
ATOM 2277 C C . GLY B 1 75 ? 3.599 66.706 29.351 1.00 22.88 68 GLY B C 1
ATOM 2278 O O . GLY B 1 75 ? 3.822 67.841 29.765 1.00 23.60 68 GLY B O 1
ATOM 2279 N N . LEU B 1 76 ? 2.374 66.208 29.248 1.00 23.39 69 LEU B N 1
ATOM 2280 C CA . LEU B 1 76 ? 1.232 67.005 29.641 1.00 24.66 69 LEU B CA 1
ATOM 2281 C C . LEU B 1 76 ? 1.245 67.213 31.144 1.00 24.99 69 LEU B C 1
ATOM 2282 O O . LEU B 1 76 ? 0.901 68.294 31.622 1.00 25.77 69 LEU B O 1
ATOM 2287 N N . LEU B 1 77 ? 1.648 66.188 31.894 1.00 25.68 70 LEU B N 1
ATOM 2288 C CA . LEU B 1 77 ? 1.728 66.315 33.351 1.00 25.98 70 LEU B CA 1
ATOM 2289 C C . LEU B 1 77 ? 2.890 67.252 33.690 1.00 27.28 70 LEU B C 1
ATOM 2290 O O . LEU B 1 77 ? 2.908 67.888 34.743 1.00 29.02 70 LEU B O 1
ATOM 2295 N N . GLY B 1 78 ? 3.856 67.338 32.780 1.00 26.45 71 GLY B N 1
ATOM 2296 C CA . GLY B 1 78 ? 4.999 68.195 33.002 1.00 23.90 71 GLY B CA 1
ATOM 2297 C C . GLY B 1 78 ? 4.706 69.648 32.697 1.00 24.92 71 GLY B C 1
ATOM 2298 O O . GLY B 1 78 ? 5.090 70.535 33.455 1.00 24.07 71 GLY B O 1
ATOM 2299 N N . ASP B 1 79 ? 4.019 69.908 31.592 1.00 23.97 72 ASP B N 1
ATOM 2300 C CA . ASP B 1 79 ? 3.728 71.281 31.235 1.00 25.35 72 ASP B CA 1
ATOM 2301 C C . ASP B 1 79 ? 2.938 72.016 32.300 1.00 25.47 72 ASP B C 1
ATOM 2302 O O . ASP B 1 79 ? 3.297 73.125 32.692 1.00 24.87 72 ASP B O 1
ATOM 2307 N N . CYS B 1 80 ? 1.876 71.391 32.785 1.00 27.44 73 CYS B N 1
ATOM 2308 C CA . CYS B 1 80 ? 1.042 72.019 33.797 1.00 30.14 73 CYS B CA 1
ATOM 2309 C C . CYS B 1 80 ? 1.759 72.313 35.107 1.00 29.79 73 CYS B C 1
ATOM 2310 O O . CYS B 1 80 ? 1.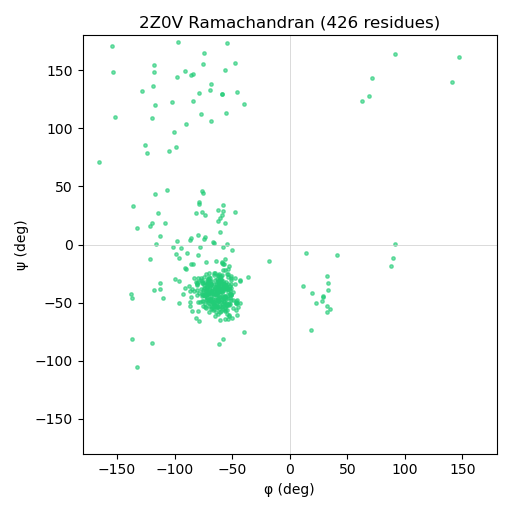585 73.388 35.682 1.00 29.49 73 CYS B O 1
ATOM 2321 N N . LEU B 1 82 ? 4.805 72.934 35.465 1.00 29.81 75 LEU B N 1
ATOM 2322 C CA . LEU B 1 82 ? 5.733 74.027 35.199 1.00 30.31 75 LEU B CA 1
ATOM 2323 C C . LEU B 1 82 ? 5.034 75.362 35.004 1.00 30.89 75 LEU B C 1
ATOM 2324 O O . LEU B 1 82 ? 5.499 76.387 35.507 1.00 30.99 75 LEU B O 1
ATOM 2329 N N . LYS B 1 83 ? 3.922 75.353 34.276 1.00 30.62 76 LYS B N 1
ATOM 2330 C CA . LYS B 1 83 ? 3.181 76.584 34.031 1.00 30.77 76 LYS B CA 1
ATOM 2331 C C . LYS B 1 83 ? 2.728 77.174 35.357 1.00 30.92 76 LYS B C 1
ATOM 2332 O O . LYS B 1 83 ? 3.155 78.259 35.762 1.00 31.32 76 LYS B O 1
ATOM 2338 N N . TYR B 1 84 ? 1.863 76.432 36.034 1.00 31.21 77 TYR B N 1
ATOM 2339 C CA . TYR B 1 84 ? 1.308 76.843 37.312 1.00 31.02 77 TYR B CA 1
ATOM 2340 C C . TYR B 1 84 ? 2.309 76.942 38.460 1.00 31.47 77 TYR B C 1
ATOM 2341 O O . TYR B 1 84 ? 2.083 77.674 39.424 1.00 31.21 77 TYR B O 1
ATOM 2350 N N . GLY B 1 85 ? 3.414 76.213 38.361 1.00 32.80 78 GLY B N 1
ATOM 2351 C CA . GLY B 1 85 ? 4.416 76.270 39.411 1.00 35.19 78 GLY B CA 1
ATOM 2352 C C . GLY B 1 85 ? 5.101 77.623 39.378 1.00 36.39 78 GLY B C 1
ATOM 2353 O O . GLY B 1 85 ? 5.476 78.193 40.410 1.00 35.82 78 GLY B O 1
ATOM 2354 N N . LYS B 1 86 ? 5.267 78.139 38.167 1.00 37.18 79 LYS B N 1
ATOM 2355 C CA . LYS B 1 86 ? 5.889 79.432 37.979 1.00 38.37 79 LYS B CA 1
ATOM 2356 C C . LYS B 1 86 ? 4.944 80.505 38.515 1.00 38.88 79 LYS B C 1
ATOM 2357 O O . LYS B 1 86 ? 5.356 81.386 39.267 1.00 39.52 79 LYS B O 1
ATOM 2363 N N . GLU B 1 87 ? 3.672 80.419 38.143 1.00 39.37 80 GLU B N 1
ATOM 2364 C CA . GLU B 1 87 ? 2.694 81.393 38.603 1.00 39.90 80 GLU B CA 1
ATOM 2365 C C . GLU B 1 87 ? 2.730 81.566 40.116 1.00 40.40 80 GLU B C 1
ATOM 2366 O O . GLU B 1 87 ? 2.687 82.691 40.614 1.00 41.06 80 GLU B O 1
ATOM 2372 N N . LEU B 1 88 ? 2.819 80.460 40.850 1.00 40.56 81 LEU B N 1
ATOM 2373 C CA . LEU B 1 88 ? 2.850 80.529 42.311 1.00 40.38 81 LEU B CA 1
ATOM 2374 C C . LEU B 1 88 ? 3.964 81.405 42.885 1.00 40.38 81 LEU B C 1
ATOM 2375 O O . LEU B 1 88 ? 3.963 81.722 44.078 1.00 40.04 81 LEU B O 1
ATOM 2380 N N . GLY B 1 89 ? 4.915 81.792 42.042 1.00 40.20 82 GLY B N 1
ATOM 2381 C CA . GLY B 1 89 ? 6.006 82.631 42.506 1.00 40.34 82 GLY B CA 1
ATOM 2382 C C . GLY B 1 89 ? 7.226 81.866 42.977 1.00 40.13 82 GLY B C 1
ATOM 2383 O O . GLY B 1 89 ? 7.166 80.668 43.243 1.00 41.48 82 GLY B O 1
ATOM 2384 N N . GLU B 1 90 ? 8.344 82.568 43.098 1.00 39.90 83 GLU B N 1
ATOM 2385 C CA . GLU B 1 90 ? 9.584 81.944 43.528 1.00 40.48 83 GLU B CA 1
ATOM 2386 C C . GLU B 1 90 ? 9.712 81.908 45.046 1.00 39.13 83 GLU B C 1
ATOM 2387 O O . GLU B 1 90 ? 10.720 81.454 45.581 1.00 36.75 83 GLU B O 1
ATOM 2393 N N . ASP B 1 91 ? 8.667 82.368 45.728 1.00 38.83 84 ASP B N 1
ATOM 2394 C CA . ASP B 1 91 ? 8.634 82.416 47.186 1.00 38.99 84 ASP B CA 1
ATOM 2395 C C . ASP B 1 91 ? 7.887 81.235 47.792 1.00 36.45 84 ASP B C 1
ATOM 2396 O O . ASP B 1 91 ? 7.879 81.050 49.018 1.00 35.63 84 ASP B O 1
ATOM 2401 N N . SER B 1 92 ? 7.245 80.449 46.937 1.00 32.65 85 SER B N 1
ATOM 2402 C CA . SER B 1 92 ? 6.489 79.301 47.406 1.00 29.37 85 SER B CA 1
ATOM 2403 C C . SER B 1 92 ? 7.246 78.007 47.184 1.00 27.10 85 SER B C 1
ATOM 2404 O O . SER B 1 92 ? 7.629 77.670 46.059 1.00 28.05 85 SER B O 1
ATOM 2407 N N . THR B 1 93 ? 7.465 77.287 48.272 1.00 22.87 86 THR B N 1
ATOM 2408 C CA . THR B 1 93 ? 8.158 76.014 48.219 1.00 20.17 86 THR B CA 1
ATOM 2409 C C . THR B 1 93 ? 7.487 75.064 47.215 1.00 19.48 86 THR B C 1
ATOM 2410 O O . THR B 1 93 ? 8.168 74.433 46.408 1.00 18.30 86 THR B O 1
ATOM 2414 N N . PHE B 1 94 ? 6.157 74.992 47.234 1.00 19.43 87 PHE B N 1
ATOM 2415 C CA . PHE B 1 94 ? 5.425 74.100 46.334 1.00 20.17 87 PHE B CA 1
ATOM 2416 C C . PHE B 1 94 ? 5.600 74.456 44.862 1.00 23.47 87 PHE B C 1
ATOM 2417 O O . PHE B 1 94 ? 5.787 73.564 44.024 1.00 24.77 87 PHE B O 1
ATOM 2425 N N . GLY B 1 95 ? 5.538 75.752 44.547 1.00 23.86 88 GLY B N 1
ATOM 2426 C CA . GLY B 1 95 ? 5.716 76.199 43.174 1.00 22.07 88 GLY B CA 1
ATOM 2427 C C . GLY B 1 95 ? 7.105 75.873 42.646 1.00 23.29 88 GLY B C 1
ATOM 2428 O O . GLY B 1 95 ? 7.262 75.491 41.480 1.00 24.31 88 GLY B O 1
ATOM 2429 N N . ASN B 1 96 ? 8.121 76.018 43.493 1.00 23.05 89 ASN B N 1
ATOM 2430 C CA . ASN B 1 96 ? 9.489 75.713 43.078 1.00 25.14 89 ASN B CA 1
ATOM 2431 C C . ASN B 1 96 ? 9.686 74.195 42.937 1.00 25.57 89 ASN B C 1
ATOM 2432 O O . ASN B 1 96 ? 10.416 73.730 42.056 1.00 23.50 89 ASN B O 1
ATOM 2437 N N . ALA B 1 97 ? 9.047 73.426 43.817 1.00 25.19 90 ALA B N 1
ATOM 2438 C CA . ALA B 1 97 ? 9.146 71.970 43.749 1.00 25.47 90 ALA B CA 1
ATOM 2439 C C . ALA B 1 97 ? 8.404 71.531 42.483 1.00 26.22 90 ALA B C 1
ATOM 2440 O O . ALA B 1 97 ? 8.861 70.642 41.758 1.00 26.70 90 ALA B O 1
ATOM 2442 N N . LEU B 1 98 ? 7.263 72.163 42.218 1.00 23.93 91 LEU B N 1
ATOM 2443 C CA . LEU B 1 98 ? 6.494 71.836 41.031 1.00 24.35 91 LEU B CA 1
ATOM 2444 C C . LEU B 1 98 ? 7.344 72.020 39.777 1.00 25.07 91 LEU B C 1
ATOM 2445 O O . LEU B 1 98 ? 7.359 71.156 38.900 1.00 27.12 91 LEU B O 1
ATOM 2450 N N . ILE B 1 99 ? 8.056 73.142 39.697 1.00 25.83 92 ILE B N 1
ATOM 2451 C CA . ILE B 1 99 ? 8.911 73.425 38.549 1.00 24.61 92 ILE B CA 1
ATOM 2452 C C . ILE B 1 99 ? 9.959 72.334 38.360 1.00 25.62 92 ILE B C 1
ATOM 2453 O O . ILE B 1 99 ? 10.296 71.975 37.230 1.00 26.17 92 ILE B O 1
ATOM 2458 N N . GLU B 1 100 ? 10.473 71.805 39.467 1.00 25.59 93 GLU B N 1
ATOM 2459 C CA . GLU B 1 100 ? 11.475 70.747 39.405 1.00 24.98 93 GLU B CA 1
ATOM 2460 C C . GLU B 1 100 ? 10.859 69.418 39.009 1.00 24.16 93 GLU B C 1
ATOM 2461 O O . GLU B 1 100 ? 11.465 68.641 38.279 1.00 25.93 93 GLU B O 1
ATOM 2467 N N . VAL B 1 101 ? 9.653 69.152 39.486 1.00 22.16 94 VAL B N 1
ATOM 2468 C CA . VAL B 1 101 ? 9.010 67.891 39.172 1.00 20.94 94 VAL B CA 1
ATOM 2469 C C . VAL B 1 101 ? 8.536 67.855 37.723 1.00 20.29 94 VAL B C 1
ATOM 2470 O O . VAL B 1 101 ? 8.544 66.806 37.077 1.00 15.81 94 VAL B O 1
ATOM 2474 N N . GLY B 1 102 ? 8.122 69.016 37.230 1.00 20.86 95 GLY B N 1
ATOM 2475 C CA . GLY B 1 102 ? 7.650 69.114 35.866 1.00 20.72 95 GLY B CA 1
ATOM 2476 C C . GLY B 1 102 ? 8.837 68.986 34.946 1.00 20.49 95 GLY B C 1
ATOM 2477 O O . GLY B 1 102 ? 8.751 68.386 33.882 1.00 18.78 95 GLY B O 1
ATOM 2478 N N . GLU B 1 103 ? 9.947 69.575 35.368 1.00 22.19 96 GLU B N 1
ATOM 2479 C CA . GLU B 1 103 ? 11.178 69.516 34.613 1.00 24.25 96 GLU B CA 1
ATOM 2480 C C . GLU B 1 103 ? 11.481 68.036 34.411 1.00 25.61 96 GLU B C 1
ATOM 2481 O O . GLU B 1 103 ? 11.706 67.582 33.288 1.00 26.18 96 GLU B O 1
ATOM 2487 N N . SER B 1 104 ? 11.465 67.281 35.504 1.00 26.09 97 SER B N 1
ATOM 2488 C CA . SER B 1 104 ? 11.737 65.851 35.434 1.00 25.83 97 SER B CA 1
ATOM 2489 C C . SER B 1 104 ? 10.755 65.159 34.496 1.00 26.06 97 SER B C 1
ATOM 2490 O O . SER B 1 104 ? 11.164 64.394 33.624 1.00 25.59 97 SER B O 1
ATOM 2501 N N . LYS B 1 106 ? 9.219 66.210 32.005 1.00 22.50 99 LYS B N 1
ATOM 2502 C CA . LYS B 1 106 ? 9.461 66.533 30.606 1.00 20.38 99 LYS B CA 1
ATOM 2503 C C . LYS B 1 106 ? 10.531 65.590 30.042 1.00 20.50 99 LYS B C 1
ATOM 2504 O O . LYS B 1 106 ? 10.425 65.122 28.903 1.00 19.56 99 LYS B O 1
ATOM 2510 N N . LEU B 1 107 ? 11.541 65.293 30.860 1.00 17.69 100 LEU B N 1
ATOM 2511 C CA . LEU B 1 107 ? 12.615 64.400 30.459 1.00 16.92 100 LEU B CA 1
ATOM 2512 C C . LEU B 1 107 ? 12.109 62.963 30.480 1.00 16.07 100 LEU B C 1
ATOM 2513 O O . LEU B 1 107 ? 12.735 62.072 29.912 1.00 11.95 100 LEU B O 1
ATOM 2526 N N . ALA B 1 109 ? 9.299 62.286 29.271 1.00 19.95 102 ALA B N 1
ATOM 2527 C CA . ALA B 1 109 ? 8.503 62.215 28.048 1.00 21.67 102 ALA B CA 1
ATOM 2528 C C . ALA B 1 109 ? 9.370 61.835 26.859 1.00 23.18 102 ALA B C 1
ATOM 2529 O O . ALA B 1 109 ? 8.890 61.268 25.877 1.00 22.90 102 ALA B O 1
ATOM 2531 N N . GLU B 1 110 ? 10.651 62.161 26.936 1.00 24.23 103 GLU B N 1
ATOM 2532 C CA . GLU B 1 110 ? 11.536 61.827 25.842 1.00 25.79 103 GLU B CA 1
ATOM 2533 C C . GLU B 1 110 ? 11.933 60.376 25.970 1.00 25.01 103 GLU B C 1
ATOM 2534 O O . GLU B 1 110 ? 12.023 59.661 24.974 1.00 25.35 103 GLU B O 1
ATOM 2540 N N . VAL B 1 111 ? 12.165 59.943 27.205 1.00 24.77 104 VAL B N 1
ATOM 2541 C CA . VAL B 1 111 ? 12.544 58.561 27.459 1.00 23.27 104 VAL B CA 1
ATOM 2542 C C . VAL B 1 111 ? 11.391 57.682 27.011 1.00 23.33 104 VAL B C 1
ATOM 2543 O O . VAL B 1 111 ? 11.596 56.524 26.660 1.00 24.14 104 VAL B O 1
ATOM 2547 N N . LYS B 1 112 ? 10.178 58.234 27.018 1.00 22.00 105 LYS B N 1
ATOM 2548 C CA . LYS B 1 112 ? 9.029 57.478 26.550 1.00 22.49 105 LYS B CA 1
ATOM 2549 C C . LYS B 1 112 ? 8.949 57.568 25.027 1.00 20.97 105 LYS B C 1
ATOM 2550 O O . LYS B 1 112 ? 8.651 56.574 24.359 1.00 20.93 105 LYS B O 1
ATOM 2556 N N . ASP B 1 113 ? 9.226 58.750 24.480 1.00 18.55 106 ASP B N 1
ATOM 2557 C CA . ASP B 1 113 ? 9.220 58.931 23.024 1.00 16.93 106 ASP B CA 1
ATOM 2558 C C . ASP B 1 113 ? 10.107 57.892 22.384 1.00 16.14 106 ASP B C 1
ATOM 2559 O O . ASP B 1 113 ? 9.803 57.402 21.301 1.00 17.16 106 ASP B O 1
ATOM 2564 N N . SER B 1 114 ? 11.220 57.596 23.059 1.00 15.28 107 SER B N 1
ATOM 2565 C CA . SER B 1 114 ? 12.202 56.630 22.601 1.00 16.18 107 SER B CA 1
ATOM 2566 C C . SER B 1 114 ? 11.654 55.231 22.691 1.00 16.39 107 SER B C 1
ATOM 2567 O O . SER B 1 114 ? 11.694 54.492 21.717 1.00 17.45 107 SER B O 1
ATOM 2570 N N . LEU B 1 115 ? 11.159 54.865 23.866 1.00 16.46 108 LEU B N 1
ATOM 2571 C CA . LEU B 1 115 ? 10.571 53.545 24.044 1.00 18.15 108 LEU B CA 1
ATOM 2572 C C . LEU B 1 115 ? 9.647 53.309 22.855 1.00 19.49 108 LEU B C 1
ATOM 2573 O O . LEU B 1 115 ? 9.734 52.266 22.190 1.00 18.19 108 LEU B O 1
ATOM 2578 N N . ASP B 1 116 ? 8.780 54.294 22.589 1.00 19.92 109 ASP B N 1
ATOM 2579 C CA . ASP B 1 116 ? 7.830 54.206 21.484 1.00 20.17 109 ASP B CA 1
ATOM 2580 C C . ASP B 1 116 ? 8.603 53.963 20.191 1.00 20.59 109 ASP B C 1
ATOM 2581 O O . ASP B 1 116 ? 8.370 52.972 19.491 1.00 20.43 109 ASP B O 1
ATOM 2586 N N . ILE B 1 117 ? 9.534 54.866 19.892 1.00 17.64 110 ILE B N 1
ATOM 2587 C CA . ILE B 1 117 ? 10.318 54.773 18.671 1.00 16.83 110 ILE B CA 1
ATOM 2588 C C . ILE B 1 117 ? 11.117 53.490 18.552 1.00 17.39 110 ILE B C 1
ATOM 2589 O O . ILE B 1 117 ? 11.041 52.787 17.555 1.00 16.48 110 ILE B O 1
ATOM 2594 N N . ASN B 1 118 ? 11.897 53.189 19.574 1.00 19.73 111 ASN B N 1
ATOM 2595 C CA . ASN B 1 118 ? 12.704 51.990 19.541 1.00 21.31 111 ASN B CA 1
ATOM 2596 C C . ASN B 1 118 ? 11.880 50.744 19.329 1.00 21.19 111 ASN B C 1
ATOM 2597 O O . ASN B 1 118 ? 12.311 49.822 18.651 1.00 22.32 111 ASN B O 1
ATOM 2602 N N . VAL B 1 119 ? 10.678 50.708 19.882 1.00 19.49 112 VAL B N 1
ATOM 2603 C CA . VAL B 1 119 ? 9.884 49.510 19.726 1.00 15.07 112 VAL B CA 1
ATOM 2604 C C . VAL B 1 119 ? 9.208 49.448 18.368 1.00 15.98 112 VAL B C 1
ATOM 2605 O O . VAL B 1 119 ? 8.969 48.362 17.827 1.00 16.06 112 VAL B O 1
ATOM 2609 N N . LYS B 1 120 ? 8.929 50.617 17.803 1.00 15.41 113 LYS B N 1
ATOM 2610 C CA . LYS B 1 120 ? 8.279 50.694 16.498 1.00 16.42 113 LYS B CA 1
ATOM 2611 C C . LYS B 1 120 ? 9.161 50.180 15.377 1.00 16.30 113 LYS B C 1
ATOM 2612 O O . LYS B 1 120 ? 8.769 49.297 14.622 1.00 17.03 113 LYS B O 1
ATOM 2618 N N . GLN B 1 121 ? 10.354 50.752 15.289 1.00 17.37 114 GLN B N 1
ATOM 2619 C CA . GLN B 1 121 ? 11.323 50.419 14.261 1.00 18.46 114 GLN B CA 1
ATOM 2620 C C . GLN B 1 121 ? 12.175 49.191 14.551 1.00 19.40 114 GLN B C 1
ATOM 2621 O O . GLN B 1 121 ? 12.608 48.506 13.624 1.00 17.59 114 GLN B O 1
ATOM 2627 N N . THR B 1 122 ? 12.402 48.909 15.833 1.00 20.12 115 THR B N 1
ATOM 2628 C CA . THR B 1 122 ? 13.253 47.787 16.220 1.00 21.21 115 THR B CA 1
ATOM 2629 C C . THR B 1 122 ? 12.572 46.473 16.560 1.00 19.88 115 THR B C 1
ATOM 2630 O O . THR B 1 122 ? 13.247 45.446 16.710 1.00 21.29 115 THR B O 1
ATOM 2634 N N . PHE B 1 123 ? 11.254 46.495 16.705 1.00 17.91 116 PHE B N 1
ATOM 2635 C CA . PHE B 1 123 ? 10.530 45.275 17.055 1.00 14.87 116 PHE B CA 1
ATOM 2636 C C . PHE B 1 123 ? 9.224 45.096 16.267 1.00 12.47 116 PHE B C 1
ATOM 2637 O O . PHE B 1 123 ? 8.929 44.001 15.788 1.00 10.82 116 PHE B O 1
ATOM 2645 N N . ILE B 1 124 ? 8.459 46.171 16.108 1.00 11.33 117 ILE B N 1
ATOM 2646 C CA . ILE B 1 124 ? 7.200 46.079 15.378 1.00 10.92 117 ILE B CA 1
ATOM 2647 C C . ILE B 1 124 ? 7.397 45.986 13.865 1.00 13.28 117 ILE B C 1
ATOM 2648 O O . ILE B 1 124 ? 6.867 45.077 13.218 1.00 14.57 117 ILE B O 1
ATOM 2653 N N . ASP B 1 125 ? 8.153 46.918 13.295 1.00 12.88 118 ASP B N 1
ATOM 2654 C CA . ASP B 1 125 ? 8.384 46.888 11.861 1.00 13.00 118 ASP B CA 1
ATOM 2655 C C . ASP B 1 125 ? 9.022 45.563 11.456 1.00 14.08 118 ASP B C 1
ATOM 2656 O O . ASP B 1 125 ? 8.741 45.035 10.373 1.00 10.28 118 ASP B O 1
ATOM 2661 N N . PRO B 1 126 ? 9.912 45.016 12.318 1.00 15.60 119 PRO B N 1
ATOM 2662 C CA . PRO B 1 126 ? 10.562 43.738 12.002 1.00 15.59 119 PRO B CA 1
ATOM 2663 C C . PRO B 1 126 ? 9.504 42.645 11.907 1.00 14.25 119 PRO B C 1
ATOM 2664 O O . PRO B 1 126 ? 9.458 41.884 10.948 1.00 14.96 119 PRO B O 1
ATOM 2668 N N . LEU B 1 127 ? 8.633 42.577 12.898 1.00 15.04 120 LEU B N 1
ATOM 2669 C CA . LEU B 1 127 ? 7.570 41.585 12.852 1.00 15.65 120 LEU B CA 1
ATOM 2670 C C . LEU B 1 127 ? 6.664 41.808 11.629 1.00 15.76 120 LEU B C 1
ATOM 2671 O O . LEU B 1 127 ? 6.041 40.866 11.137 1.00 14.34 120 LEU B O 1
ATOM 2676 N N . GLN B 1 128 ? 6.609 43.049 11.139 1.00 16.12 121 GLN B N 1
ATOM 2677 C CA . GLN B 1 128 ? 5.813 43.386 9.958 1.00 18.88 121 GLN B CA 1
ATOM 2678 C C . GLN B 1 128 ? 6.501 42.885 8.685 1.00 20.03 121 GLN B C 1
ATOM 2679 O O . GLN B 1 128 ? 5.845 42.415 7.767 1.00 21.22 121 GLN B O 1
ATOM 2685 N N . LEU B 1 129 ? 7.822 42.998 8.622 1.00 21.10 122 LEU B N 1
ATOM 2686 C CA . LEU B 1 129 ? 8.529 42.541 7.442 1.00 22.12 122 LEU B CA 1
ATOM 2687 C C . LEU B 1 129 ? 8.366 41.042 7.353 1.00 23.27 122 LEU B C 1
ATOM 2688 O O . LEU B 1 129 ? 8.414 40.453 6.266 1.00 24.76 122 LEU B O 1
ATOM 2693 N N . LEU B 1 130 ? 8.151 40.432 8.514 1.00 22.31 123 LEU B N 1
ATOM 2694 C CA . LEU B 1 130 ? 7.974 38.999 8.607 1.00 18.56 123 LEU B CA 1
ATOM 2695 C C . LEU B 1 130 ? 6.624 38.662 8.026 1.00 19.36 123 LEU B C 1
ATOM 2696 O O . LEU B 1 130 ? 6.453 37.632 7.370 1.00 18.48 123 LEU B O 1
ATOM 2701 N N . GLN B 1 131 ? 5.663 39.545 8.278 1.00 19.94 124 GLN B N 1
ATOM 2702 C CA . GLN B 1 131 ? 4.304 39.374 7.776 1.00 20.73 124 GLN B CA 1
ATOM 2703 C C . GLN B 1 131 ? 4.261 39.532 6.267 1.00 21.80 124 GLN B C 1
ATOM 2704 O O . GLN B 1 131 ? 3.680 38.721 5.550 1.00 22.87 124 GLN B O 1
ATOM 2710 N N . ASP B 1 132 ? 4.893 40.591 5.792 1.00 23.57 125 ASP B N 1
ATOM 2711 C CA . ASP B 1 132 ? 4.894 40.902 4.380 1.00 26.49 125 ASP B CA 1
ATOM 2712 C C . ASP B 1 132 ? 5.833 40.083 3.506 1.00 27.02 125 ASP B C 1
ATOM 2713 O O . ASP B 1 132 ? 5.843 40.260 2.285 1.00 27.27 125 ASP B O 1
ATOM 2718 N N . LYS B 1 133 ? 6.611 39.185 4.103 1.00 26.48 126 LYS B N 1
ATOM 2719 C CA . LYS B 1 133 ? 7.529 38.393 3.299 1.00 25.99 126 LYS B CA 1
ATOM 2720 C C . LYS B 1 133 ? 7.300 36.898 3.371 1.00 25.98 126 LYS B C 1
ATOM 2721 O O . LYS B 1 133 ? 6.636 36.338 2.505 1.00 25.30 126 LYS B O 1
ATOM 2727 N N . ASP B 1 134 ? 7.866 36.248 4.386 1.00 26.97 127 ASP B N 1
ATOM 2728 C CA . ASP B 1 134 ? 7.710 34.800 4.535 1.00 26.92 127 ASP B CA 1
ATOM 2729 C C . ASP B 1 134 ? 6.251 34.369 4.662 1.00 26.34 127 ASP B C 1
ATOM 2730 O O . ASP B 1 134 ? 5.797 33.482 3.941 1.00 27.36 127 ASP B O 1
ATOM 2735 N N . LEU B 1 135 ? 5.516 34.995 5.573 1.00 24.99 128 LEU B N 1
ATOM 2736 C CA . LEU B 1 135 ? 4.121 34.637 5.768 1.00 23.90 128 LEU B CA 1
ATOM 2737 C C . LEU B 1 135 ? 3.337 34.843 4.470 1.00 24.64 128 LEU B C 1
ATOM 2738 O O . LEU B 1 135 ? 2.753 33.899 3.954 1.00 25.95 128 LEU B O 1
ATOM 2743 N N . LYS B 1 136 ? 3.343 36.051 3.918 1.00 24.45 129 LYS B N 1
ATOM 2744 C CA . LYS B 1 136 ? 2.627 36.280 2.669 1.00 25.40 129 LYS B CA 1
ATOM 2745 C C . LYS B 1 136 ? 3.044 35.247 1.621 1.00 26.47 129 LYS B C 1
ATOM 2746 O O . LYS B 1 136 ? 2.202 34.722 0.891 1.00 28.52 129 LYS B O 1
ATOM 2752 N N . GLU B 1 137 ? 4.340 34.960 1.542 1.00 26.86 130 GLU B N 1
ATOM 2753 C CA . GLU B 1 137 ? 4.831 33.972 0.584 1.00 28.30 130 GLU B CA 1
ATOM 2754 C C . GLU B 1 137 ? 4.240 32.607 0.902 1.00 27.11 130 GLU B C 1
ATOM 2755 O O . GLU B 1 137 ? 3.777 31.906 0.005 1.00 28.71 130 GLU B O 1
ATOM 2761 N N . ILE B 1 138 ? 4.262 32.226 2.177 1.00 25.01 131 ILE B N 1
ATOM 2762 C CA . ILE B 1 138 ? 3.697 30.948 2.577 1.00 23.30 131 ILE B CA 1
ATOM 2763 C C . ILE B 1 138 ? 2.230 30.924 2.158 1.00 21.87 131 ILE B C 1
ATOM 2764 O O . ILE B 1 138 ? 1.738 29.907 1.683 1.00 21.59 131 ILE B O 1
ATOM 2769 N N . GLY B 1 139 ? 1.548 32.056 2.328 1.00 20.88 132 GLY B N 1
ATOM 2770 C CA . GLY B 1 139 ? 0.149 32.157 1.954 1.00 22.46 132 GLY B CA 1
ATOM 2771 C C . GLY B 1 139 ? -0.114 31.756 0.510 1.00 23.86 132 GLY B C 1
ATOM 2772 O O . GLY B 1 139 ? -0.918 30.870 0.241 1.00 23.68 132 GLY B O 1
ATOM 2773 N N . HIS B 1 140 ? 0.567 32.409 -0.424 1.00 25.05 133 HIS B N 1
ATOM 2774 C CA . HIS B 1 140 ? 0.398 32.109 -1.834 1.00 25.95 133 HIS B CA 1
ATOM 2775 C C . HIS B 1 140 ? 0.747 30.661 -2.137 1.00 26.97 133 HIS B C 1
ATOM 2776 O O . HIS B 1 140 ? 0.169 30.042 -3.024 1.00 27.38 133 HIS B O 1
ATOM 2783 N N . HIS B 1 141 ? 1.705 30.118 -1.403 1.00 27.44 134 HIS B N 1
ATOM 2784 C CA . HIS B 1 141 ? 2.089 28.731 -1.613 1.00 27.60 134 HIS B CA 1
ATOM 2785 C C . HIS B 1 141 ? 0.956 27.823 -1.135 1.00 27.17 134 HIS B C 1
ATOM 2786 O O . HIS B 1 141 ? 0.737 26.742 -1.678 1.00 29.23 134 HIS B O 1
ATOM 2793 N N . LEU B 1 142 ? 0.230 28.275 -0.121 1.00 26.38 135 LEU B N 1
ATOM 2794 C CA . LEU B 1 142 ? -0.883 27.514 0.421 1.00 25.49 135 LEU B CA 1
ATOM 2795 C C . LEU B 1 142 ? -2.161 27.760 -0.362 1.00 27.51 135 LEU B C 1
ATOM 2796 O O . LEU B 1 142 ? -2.938 26.833 -0.593 1.00 28.51 135 LEU B O 1
ATOM 2801 N N . LYS B 1 143 ? -2.365 29.010 -0.778 1.00 29.34 136 LYS B N 1
ATOM 2802 C CA . LYS B 1 143 ? -3.559 29.414 -1.519 1.00 30.11 136 LYS B CA 1
ATOM 2803 C C . LYS B 1 143 ? -3.556 28.867 -2.942 1.00 30.67 136 LYS B C 1
ATOM 2804 O O . LYS B 1 143 ? -4.596 28.458 -3.469 1.00 29.63 136 LYS B O 1
ATOM 2810 N N . LYS B 1 144 ? -2.381 28.874 -3.563 1.00 31.48 137 LYS B N 1
ATOM 2811 C CA . LYS B 1 144 ? -2.214 28.360 -4.918 1.00 30.93 137 LYS B CA 1
ATOM 2812 C C . LYS B 1 144 ? -2.470 26.856 -4.823 1.00 31.19 137 LYS B C 1
ATOM 2813 O O . LYS B 1 144 ? -3.220 26.281 -5.610 1.00 30.23 137 LYS B O 1
ATOM 2819 N N . LEU B 1 145 ? -1.849 26.243 -3.818 1.00 31.72 138 LEU B N 1
ATOM 2820 C CA . LEU B 1 145 ? -1.958 24.814 -3.563 1.00 31.42 138 LEU B CA 1
ATOM 2821 C C . LEU B 1 145 ? -3.394 24.389 -3.438 1.00 32.79 138 LEU B C 1
ATOM 2822 O O . LEU B 1 145 ? -3.849 23.534 -4.192 1.00 34.36 138 LEU B O 1
ATOM 2827 N N . GLU B 1 146 ? -4.095 24.973 -2.467 1.00 33.93 139 GLU B N 1
ATOM 2828 C CA . GLU B 1 146 ? -5.498 24.655 -2.225 1.00 34.28 139 GLU B CA 1
ATOM 2829 C C . GLU B 1 146 ? -6.295 24.778 -3.505 1.00 34.50 139 GLU B C 1
ATOM 2830 O O . GLU B 1 146 ? -7.186 23.966 -3.774 1.00 34.20 139 GLU B O 1
ATOM 2836 N N . GLY B 1 147 ? -5.961 25.796 -4.292 1.00 34.05 140 GLY B N 1
ATOM 2837 C CA . GLY B 1 147 ? -6.641 26.004 -5.555 1.00 34.73 140 GLY B CA 1
ATOM 2838 C C . GLY B 1 147 ? -6.270 24.891 -6.516 1.00 34.58 140 GLY B C 1
ATOM 2839 O O . GLY B 1 147 ? -7.130 24.327 -7.207 1.00 34.17 140 GLY B O 1
ATOM 2840 N N . ARG B 1 148 ? -4.978 24.575 -6.554 1.00 33.39 141 ARG B N 1
ATOM 2841 C CA . ARG B 1 148 ? -4.470 23.519 -7.420 1.00 32.26 141 ARG B CA 1
ATOM 2842 C C . ARG B 1 148 ? -5.118 22.205 -7.008 1.00 32.51 141 ARG B C 1
ATOM 2843 O O . ARG B 1 148 ? -5.367 21.327 -7.832 1.00 32.37 141 ARG B O 1
ATOM 2851 N N . ARG B 1 149 ? -5.405 22.093 -5.718 1.00 33.67 142 ARG B N 1
ATOM 2852 C CA . ARG B 1 149 ? -6.018 20.897 -5.159 1.00 35.61 142 ARG B CA 1
ATOM 2853 C C . ARG B 1 149 ? -7.463 20.736 -5.626 1.00 35.26 142 ARG B C 1
ATOM 2854 O O . ARG B 1 149 ? -7.926 19.627 -5.853 1.00 34.75 142 ARG B O 1
ATOM 2862 N N . LEU B 1 150 ? -8.170 21.847 -5.784 1.00 35.72 143 LEU B N 1
ATOM 2863 C CA . LEU B 1 150 ? -9.558 21.797 -6.215 1.00 35.38 143 LEU B CA 1
ATOM 2864 C C . LEU B 1 150 ? -9.717 21.455 -7.690 1.00 35.71 143 LEU B C 1
ATOM 2865 O O . LEU B 1 150 ? -10.445 20.521 -8.036 1.00 36.31 143 LEU B O 1
ATOM 2870 N N . ASP B 1 151 ? -9.050 22.211 -8.560 1.00 34.77 144 ASP B N 1
ATOM 2871 C CA . ASP B 1 151 ? -9.146 21.968 -9.998 1.00 33.29 144 ASP B CA 1
ATOM 2872 C C . ASP B 1 151 ? -8.734 20.540 -10.344 1.00 32.99 144 ASP B C 1
ATOM 2873 O O . ASP B 1 151 ? -9.034 20.047 -11.431 1.00 31.04 144 ASP B O 1
ATOM 2878 N N . TYR B 1 152 ? -8.053 19.869 -9.418 1.00 33.76 145 TYR B N 1
ATOM 2879 C CA . TYR B 1 152 ? -7.635 18.498 -9.671 1.00 33.54 145 TYR B CA 1
ATOM 2880 C C . TYR B 1 152 ? -8.731 17.505 -9.304 1.00 34.28 145 TYR B C 1
ATOM 2881 O O . TYR B 1 152 ? -8.998 16.577 -10.064 1.00 34.59 145 TYR B O 1
ATOM 2890 N N . ASP B 1 153 ? -9.357 17.691 -8.143 1.00 35.76 146 ASP B N 1
ATOM 2891 C CA . ASP B 1 153 ? -10.445 16.809 -7.708 1.00 36.53 146 ASP B CA 1
ATOM 2892 C C . ASP B 1 153 ? -11.483 16.763 -8.822 1.00 37.38 146 ASP B C 1
ATOM 2893 O O . ASP B 1 153 ? -11.728 15.720 -9.436 1.00 37.40 146 ASP B O 1
ATOM 2898 N N . TYR B 1 154 ? -12.084 17.918 -9.073 1.00 37.93 147 TYR B N 1
ATOM 2899 C CA . TYR B 1 154 ? -13.095 18.066 -10.103 1.00 38.94 147 TYR B CA 1
ATOM 2900 C C . TYR B 1 154 ? -12.627 17.501 -11.446 1.00 39.02 147 TYR B C 1
ATOM 2901 O O . TYR B 1 154 ? -13.376 16.794 -12.122 1.00 38.30 147 TYR B O 1
ATOM 2910 N N . LYS B 1 155 ? -11.387 17.788 -11.824 1.00 39.12 148 LYS B N 1
ATOM 2911 C CA . LYS B 1 155 ? -10.870 17.307 -13.101 1.00 39.69 148 LYS B CA 1
ATOM 2912 C C . LYS B 1 155 ? -10.449 15.845 -13.161 1.00 40.17 148 LYS B C 1
ATOM 2913 O O . LYS B 1 155 ? -10.672 15.185 -14.175 1.00 39.49 148 LYS B O 1
ATOM 2919 N N . LYS B 1 156 ? -9.848 15.329 -12.092 1.00 42.41 149 LYS B N 1
ATOM 2920 C CA . LYS B 1 156 ? -9.376 13.941 -12.095 1.00 44.64 149 LYS B CA 1
ATOM 2921 C C . LYS B 1 156 ? -10.457 12.932 -12.453 1.00 46.91 149 LYS B C 1
ATOM 2922 O O . LYS B 1 156 ? -10.212 11.727 -12.500 1.00 47.15 149 LYS B O 1
ATOM 2928 N N . LYS B 1 157 ? -11.655 13.433 -12.720 1.00 49.29 150 LYS B N 1
ATOM 2929 C CA . LYS B 1 157 ? -12.765 12.579 -13.081 1.00 50.96 150 LYS B CA 1
ATOM 2930 C C . LYS B 1 157 ? -13.072 12.699 -14.570 1.00 53.66 150 LYS B C 1
ATOM 2931 O O . LYS B 1 157 ? -14.219 12.871 -14.974 1.00 55.36 150 LYS B O 1
ATOM 2937 N N . ARG B 1 158 ? -12.002 12.619 -15.365 1.00 56.25 151 ARG B N 1
ATOM 2938 C CA . ARG B 1 158 ? -12.024 12.664 -16.831 1.00 57.57 151 ARG B CA 1
ATOM 2939 C C . ARG B 1 158 ? -12.530 13.919 -17.532 1.00 58.52 151 ARG B C 1
ATOM 2940 O O . ARG B 1 158 ? -13.661 14.357 -17.321 1.00 58.38 151 ARG B O 1
ATOM 2948 N N . VAL B 1 159 ? -11.668 14.479 -18.383 1.00 59.23 152 VAL B N 1
ATOM 2949 C CA . VAL B 1 159 ? -11.960 15.685 -19.156 1.00 59.11 152 VAL B CA 1
ATOM 2950 C C . VAL B 1 159 ? -11.555 15.479 -20.619 1.00 58.67 152 VAL B C 1
ATOM 2951 O O . VAL B 1 159 ? -12.227 14.770 -21.367 1.00 59.30 152 VAL B O 1
ATOM 2955 N N . GLY B 1 160 ? -10.449 16.103 -21.014 1.00 57.92 153 GLY B N 1
ATOM 2956 C CA . GLY B 1 160 ? -9.972 15.977 -22.378 1.00 56.91 153 GLY B CA 1
ATOM 2957 C C . GLY B 1 160 ? -8.544 16.456 -22.525 1.00 56.28 153 GLY B C 1
ATOM 2958 O O . GLY B 1 160 ? -8.175 17.032 -23.547 1.00 55.85 153 GLY B O 1
ATOM 2959 N N . GLU B 1 165 ? -4.509 16.403 -22.102 1.00 79.26 158 GLU B N 1
ATOM 2960 C CA . GLU B 1 165 ? -3.399 17.220 -21.622 1.00 79.13 158 GLU B CA 1
ATOM 2961 C C . GLU B 1 165 ? -3.776 17.932 -20.331 1.00 78.47 158 GLU B C 1
ATOM 2962 O O . GLU B 1 165 ? -2.925 18.531 -19.672 1.00 78.49 158 GLU B O 1
ATOM 2968 N N . GLU B 1 166 ? -5.053 17.861 -19.969 1.00 77.38 159 GLU B N 1
ATOM 2969 C CA . GLU B 1 166 ? -5.530 18.527 -18.762 1.00 76.24 159 GLU B CA 1
ATOM 2970 C C . GLU B 1 166 ? -5.263 17.753 -17.481 1.00 74.66 159 GLU B C 1
ATOM 2971 O O . GLU B 1 166 ? -4.532 18.230 -16.615 1.00 74.78 159 GLU B O 1
ATOM 2977 N N . VAL B 1 167 ? -5.853 16.569 -17.356 1.00 72.79 160 VAL B N 1
ATOM 2978 C CA . VAL B 1 167 ? -5.650 15.758 -16.162 1.00 71.43 160 VAL B CA 1
ATOM 2979 C C . VAL B 1 167 ? -4.150 15.636 -15.920 1.00 71.05 160 VAL B C 1
ATOM 2980 O O . VAL B 1 167 ? -3.693 15.501 -14.783 1.00 70.91 160 VAL B O 1
ATOM 2984 N N . ARG B 1 168 ? -3.394 15.701 -17.011 1.00 70.24 161 ARG B N 1
ATOM 2985 C CA . ARG B 1 168 ? -1.941 15.602 -16.972 1.00 69.48 161 ARG B CA 1
ATOM 2986 C C . ARG B 1 168 ? -1.294 16.727 -16.154 1.00 68.51 161 ARG B C 1
ATOM 2987 O O . ARG B 1 168 ? -1.027 16.567 -14.961 1.00 67.76 161 ARG B O 1
ATOM 2995 N N . GLN B 1 169 ? -1.052 17.863 -16.806 1.00 66.60 162 GLN B N 1
ATOM 2996 C CA . GLN B 1 169 ? -0.419 19.008 -16.163 1.00 64.53 162 GLN B CA 1
ATOM 2997 C C . GLN B 1 169 ? -1.193 19.562 -14.977 1.00 63.01 162 GLN B C 1
ATOM 2998 O O . GLN B 1 169 ? -0.881 20.635 -14.474 1.00 61.96 162 GLN B O 1
ATOM 3004 N N . ALA B 1 170 ? -2.202 18.832 -14.526 1.00 62.12 163 ALA B N 1
ATOM 3005 C CA . ALA B 1 170 ? -2.979 19.279 -13.386 1.00 61.72 163 ALA B CA 1
ATOM 3006 C C . ALA B 1 170 ? -2.381 18.685 -12.121 1.00 61.87 163 ALA B C 1
ATOM 3007 O O . ALA B 1 170 ? -2.242 19.374 -11.109 1.00 62.43 163 ALA B O 1
ATOM 3009 N N . VAL B 1 171 ? -2.022 17.404 -12.187 1.00 61.41 164 VAL B N 1
ATOM 3010 C CA . VAL B 1 171 ? -1.435 16.702 -11.045 1.00 60.68 164 VAL B CA 1
ATOM 3011 C C . VAL B 1 171 ? -0.031 17.237 -10.764 1.00 59.90 164 VAL B C 1
ATOM 3012 O O . VAL B 1 171 ? 0.318 17.534 -9.623 1.00 59.72 164 VAL B O 1
ATOM 3016 N N . GLU B 1 172 ? 0.772 17.349 -11.815 1.00 59.27 165 GLU B N 1
ATOM 3017 C CA . GLU B 1 172 ? 2.130 17.848 -11.677 1.00 59.31 165 GLU B CA 1
ATOM 3018 C C . GLU B 1 172 ? 2.082 19.215 -11.001 1.00 59.35 165 GLU B C 1
ATOM 3019 O O . GLU B 1 172 ? 2.967 19.565 -10.217 1.00 59.86 165 GLU B O 1
ATOM 3025 N N . LYS B 1 173 ? 1.038 19.981 -11.307 1.00 59.03 166 LYS B N 1
ATOM 3026 C CA . LYS B 1 173 ? 0.854 21.301 -10.712 1.00 57.68 166 LYS B CA 1
ATOM 3027 C C . LYS B 1 173 ? 0.481 21.150 -9.245 1.00 56.04 166 LYS B C 1
ATOM 3028 O O . LYS B 1 173 ? 0.869 21.963 -8.409 1.00 55.79 166 LYS B O 1
ATOM 3034 N N . PHE B 1 174 ? -0.267 20.096 -8.939 1.00 54.63 167 PHE B N 1
ATOM 3035 C CA . PHE B 1 174 ? -0.672 19.831 -7.568 1.00 53.24 167 PHE B CA 1
ATOM 3036 C C . PHE B 1 174 ? 0.534 19.494 -6.686 1.00 53.18 167 PHE B C 1
ATOM 3037 O O . PHE B 1 174 ? 0.610 19.940 -5.539 1.00 52.36 167 PHE B O 1
ATOM 3045 N N . GLU B 1 175 ? 1.473 18.711 -7.216 1.00 53.12 168 GLU B N 1
ATOM 3046 C CA . GLU B 1 175 ? 2.659 18.342 -6.442 1.00 52.83 168 GLU B CA 1
ATOM 3047 C C . GLU B 1 175 ? 3.600 19.519 -6.246 1.00 51.36 168 GLU B C 1
ATOM 3048 O O . GLU B 1 175 ? 4.031 19.785 -5.125 1.00 51.55 168 GLU B O 1
ATOM 3054 N N . GLU B 1 176 ? 3.921 20.222 -7.329 1.00 50.35 169 GLU B N 1
ATOM 3055 C CA . GLU B 1 176 ? 4.802 21.379 -7.233 1.00 49.86 169 GLU B CA 1
ATOM 3056 C C . GLU B 1 176 ? 4.348 22.221 -6.057 1.00 48.93 169 GLU B C 1
ATOM 3057 O O . GLU B 1 176 ? 5.084 22.419 -5.093 1.00 47.69 169 GLU B O 1
ATOM 3063 N N . SER B 1 177 ? 3.111 22.695 -6.142 1.00 48.67 170 SER B N 1
ATOM 3064 C CA . SER B 1 177 ? 2.531 23.519 -5.100 1.00 48.38 170 SER B CA 1
ATOM 3065 C C . SER B 1 177 ? 2.478 22.830 -3.744 1.00 48.68 170 SER B C 1
ATOM 3066 O O . SER B 1 177 ? 2.493 23.499 -2.719 1.00 48.77 170 SER B O 1
ATOM 3069 N N . LYS B 1 178 ? 2.418 21.501 -3.729 1.00 49.78 171 LYS B N 1
ATOM 3070 C CA . LYS B 1 178 ? 2.365 20.773 -2.461 1.00 50.57 171 LYS B CA 1
ATOM 3071 C C . LYS B 1 178 ? 3.727 20.792 -1.781 1.00 50.16 171 LYS B C 1
ATOM 3072 O O . LYS B 1 178 ? 3.843 21.142 -0.607 1.00 50.03 171 LYS B O 1
ATOM 3078 N N . GLU B 1 179 ? 4.761 20.411 -2.520 1.00 49.94 172 GLU B N 1
ATOM 3079 C CA . GLU B 1 179 ? 6.103 20.411 -1.964 1.00 50.33 172 GLU B CA 1
ATOM 3080 C C . GLU B 1 179 ? 6.480 21.842 -1.627 1.00 49.03 172 GLU B C 1
ATOM 3081 O O . GLU B 1 179 ? 6.778 22.160 -0.477 1.00 49.59 172 GLU B O 1
ATOM 3087 N N . LEU B 1 180 ? 6.440 22.700 -2.640 1.00 47.50 173 LEU B N 1
ATOM 3088 C CA . LEU B 1 180 ? 6.755 24.116 -2.500 1.00 45.51 173 LEU B CA 1
ATOM 3089 C C . LEU B 1 180 ? 6.122 24.684 -1.232 1.00 44.98 173 LEU B C 1
ATOM 3090 O O . LEU B 1 180 ? 6.653 25.611 -0.628 1.00 44.73 173 LEU B O 1
ATOM 3095 N N . ALA B 1 181 ? 4.985 24.119 -0.834 1.00 44.95 174 ALA B N 1
ATOM 3096 C CA . ALA B 1 181 ? 4.276 24.564 0.364 1.00 45.04 174 ALA B CA 1
ATOM 3097 C C . ALA B 1 181 ? 4.905 23.959 1.608 1.00 45.41 174 ALA B C 1
ATOM 3098 O O . ALA B 1 181 ? 4.913 24.576 2.675 1.00 44.71 174 ALA B O 1
ATOM 3100 N N . GLU B 1 182 ? 5.422 22.743 1.475 1.00 46.08 175 GLU B N 1
ATOM 3101 C CA . GLU B 1 182 ? 6.071 22.085 2.597 1.00 47.61 175 GLU B CA 1
ATOM 3102 C C . GLU B 1 182 ? 7.491 22.627 2.772 1.00 48.09 175 GLU B C 1
ATOM 3103 O O . GLU B 1 182 ? 8.000 22.708 3.890 1.00 48.11 175 GLU B O 1
ATOM 3109 N N . ARG B 1 183 ? 8.122 23.010 1.667 1.00 48.53 176 ARG B N 1
ATOM 3110 C CA . ARG B 1 183 ? 9.472 23.564 1.719 1.00 48.93 176 ARG B CA 1
ATOM 3111 C C . ARG B 1 183 ? 9.495 24.788 2.622 1.00 48.42 176 ARG B C 1
ATOM 3112 O O . ARG B 1 183 ? 9.874 24.703 3.794 1.00 48.70 176 ARG B O 1
ATOM 3120 N N . SER B 1 184 ? 9.077 25.920 2.059 1.00 47.35 177 SER B N 1
ATOM 3121 C CA . SER B 1 184 ? 9.038 27.205 2.764 1.00 46.07 177 SER B CA 1
ATOM 3122 C C . SER B 1 184 ? 8.395 27.139 4.151 1.00 44.62 177 SER B C 1
ATOM 3123 O O . SER B 1 184 ? 8.709 27.946 5.032 1.00 44.43 177 SER B O 1
ATOM 3134 N N . PHE B 1 186 ? 8.377 24.257 6.221 1.00 39.14 179 PHE B N 1
ATOM 3135 C CA . PHE B 1 186 ? 9.251 23.505 7.123 1.00 38.81 179 PHE B CA 1
ATOM 3136 C C . PHE B 1 186 ? 10.491 24.350 7.389 1.00 38.39 179 PHE B C 1
ATOM 3137 O O . PHE B 1 186 ? 11.051 24.338 8.491 1.00 36.43 179 PHE B O 1
ATOM 3145 N N . ASN B 1 187 ? 10.915 25.073 6.356 1.00 38.22 180 ASN B N 1
ATOM 3146 C CA . ASN B 1 187 ? 12.079 25.937 6.444 1.00 38.39 180 ASN B CA 1
ATOM 3147 C C . ASN B 1 187 ? 11.777 27.210 7.234 1.00 38.17 180 ASN B C 1
ATOM 3148 O O . ASN B 1 187 ? 12.620 28.110 7.317 1.00 38.98 180 ASN B O 1
ATOM 3153 N N . PHE B 1 188 ? 10.571 27.292 7.794 1.00 35.38 181 PHE B N 1
ATOM 3154 C CA . PHE B 1 188 ? 10.182 28.443 8.596 1.00 33.63 181 PHE B CA 1
ATOM 3155 C C . PHE B 1 188 ? 10.021 27.954 10.028 1.00 33.34 181 PHE B C 1
ATOM 3156 O O . PHE B 1 188 ? 10.376 28.642 10.982 1.00 32.19 181 PHE B O 1
ATOM 3164 N N . LEU B 1 189 ? 9.480 26.750 10.163 1.00 33.46 182 LEU B N 1
ATOM 3165 C CA . LEU B 1 189 ? 9.271 26.142 11.466 1.00 34.38 182 LEU B CA 1
ATOM 3166 C C . LEU B 1 189 ? 10.608 25.572 11.935 1.00 36.36 182 LEU B C 1
ATOM 3167 O O . LEU B 1 189 ? 10.687 24.862 12.942 1.00 36.97 182 LEU B O 1
ATOM 3172 N N . GLU B 1 190 ? 1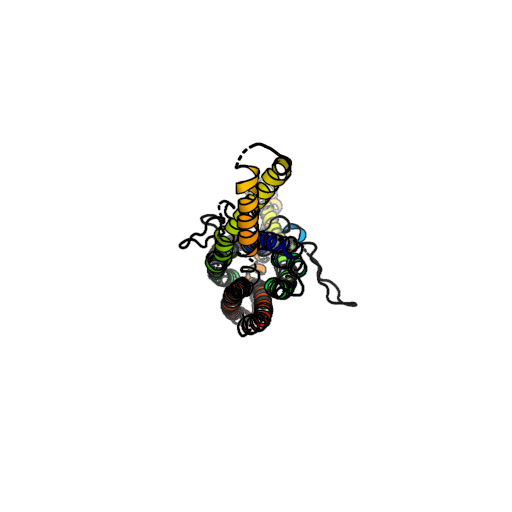1.652 25.896 11.175 1.00 37.50 183 GLU B N 1
ATOM 3173 C CA . GLU B 1 190 ? 13.022 25.477 11.450 1.00 37.54 183 GLU B CA 1
ATOM 3174 C C . GLU B 1 190 ? 13.774 26.798 11.572 1.00 37.93 183 GLU B C 1
ATOM 3175 O O . GLU B 1 190 ? 15.000 26.861 11.500 1.00 38.18 183 GLU B O 1
ATOM 3181 N N . ASN B 1 191 ? 13.003 27.865 11.732 1.00 38.98 184 ASN B N 1
ATOM 3182 C CA . ASN B 1 191 ? 13.548 29.205 11.856 1.00 39.08 184 ASN B CA 1
ATOM 3183 C C . ASN B 1 191 ? 13.352 29.706 13.279 1.00 38.29 184 ASN B C 1
ATOM 3184 O O . ASN B 1 191 ? 14.279 30.256 13.863 1.00 38.67 184 ASN B O 1
ATOM 3189 N N . ASP B 1 192 ? 12.148 29.513 13.819 1.00 37.34 185 ASP B N 1
ATOM 3190 C CA . ASP B 1 192 ? 11.809 29.911 15.186 1.00 36.97 185 ASP B CA 1
ATOM 3191 C C . ASP B 1 192 ? 12.753 30.934 15.821 1.00 37.52 185 ASP B C 1
ATOM 3192 O O . ASP B 1 192 ? 12.403 32.103 15.989 1.00 37.33 185 ASP B O 1
ATOM 3197 N N . VAL B 1 193 ? 13.942 30.458 16.191 1.00 36.29 186 VAL B N 1
ATOM 3198 C CA . VAL B 1 193 ? 14.986 31.268 16.820 1.00 35.63 186 VAL B CA 1
ATOM 3199 C C . VAL B 1 193 ? 15.084 32.717 16.304 1.00 34.09 186 VAL B C 1
ATOM 3200 O O . VAL B 1 193 ? 15.515 33.612 17.029 1.00 33.36 186 VAL B O 1
ATOM 3204 N N . GLU B 1 194 ? 14.700 32.948 15.055 1.00 32.21 187 GLU B N 1
ATOM 3205 C CA . GLU B 1 194 ? 14.759 34.293 14.509 1.00 32.29 187 GLU B CA 1
ATOM 3206 C C . GLU B 1 194 ? 13.726 35.166 15.190 1.00 30.07 187 GLU B C 1
ATOM 3207 O O . GLU B 1 194 ? 13.980 36.323 15.509 1.00 30.59 187 GLU B O 1
ATOM 3213 N N . GLN B 1 195 ? 12.547 34.599 15.393 1.00 28.15 188 GLN B N 1
ATOM 3214 C CA . GLN B 1 195 ? 11.463 35.308 16.039 1.00 25.86 188 GLN B CA 1
ATOM 3215 C C . GLN B 1 195 ? 11.790 35.486 17.515 1.00 23.53 188 GLN B C 1
ATOM 3216 O O . GLN B 1 195 ? 11.427 36.493 18.115 1.00 21.44 188 GLN B O 1
ATOM 3222 N N . VAL B 1 196 ? 12.490 34.511 18.092 1.00 23.96 189 VAL B N 1
ATOM 3223 C CA . VAL B 1 196 ? 12.867 34.570 19.506 1.00 24.04 189 VAL B CA 1
ATOM 3224 C C . VAL B 1 196 ? 13.883 35.673 19.758 1.00 23.74 189 VAL B C 1
ATOM 3225 O O . VAL B 1 196 ? 13.881 36.301 20.816 1.00 27.33 189 VAL B O 1
ATOM 3229 N N . SER B 1 197 ? 14.748 35.908 18.781 1.00 22.02 190 SER B N 1
ATOM 3230 C CA . SER B 1 197 ? 15.752 36.955 18.893 1.00 22.10 190 SER B CA 1
ATOM 3231 C C . SER B 1 197 ? 15.021 38.297 18.854 1.00 22.34 190 SER B C 1
ATOM 3232 O O . SER B 1 197 ? 15.447 39.279 19.463 1.00 21.99 190 SER B O 1
ATOM 3235 N N . GLN B 1 198 ? 13.908 38.322 18.130 1.00 22.29 191 GLN B N 1
ATOM 3236 C CA . GLN B 1 198 ? 13.111 39.528 18.006 1.00 22.64 191 GLN B CA 1
ATOM 3237 C C . GLN B 1 198 ? 12.573 39.902 19.377 1.00 21.20 191 GLN B C 1
ATOM 3238 O O . GLN B 1 198 ? 12.764 41.024 19.840 1.00 23.35 191 GLN B O 1
ATOM 3244 N N . LEU B 1 199 ? 11.900 38.957 20.021 1.00 19.72 192 LEU B N 1
ATOM 3245 C CA . LEU B 1 199 ? 11.348 39.185 21.350 1.00 18.66 192 LEU B CA 1
ATOM 3246 C C . LEU B 1 199 ? 12.396 39.880 22.206 1.00 17.00 192 LEU B C 1
ATOM 3247 O O . LEU B 1 199 ? 12.142 40.931 22.775 1.00 18.57 192 LEU B O 1
ATOM 3252 N N . ALA B 1 200 ? 13.578 39.277 22.268 1.00 15.96 193 ALA B N 1
ATOM 3253 C CA . ALA B 1 200 ? 14.714 39.787 23.023 1.00 14.74 193 ALA B CA 1
ATOM 3254 C C . ALA B 1 200 ? 15.017 41.257 22.746 1.00 15.66 193 ALA B C 1
ATOM 3255 O O . ALA B 1 200 ? 15.373 42.013 23.657 1.00 15.23 193 ALA B O 1
ATOM 3257 N N . VAL B 1 201 ? 14.921 41.642 21.476 1.00 15.08 194 VAL B N 1
ATOM 3258 C CA . VAL B 1 201 ? 15.156 43.017 21.067 1.00 12.87 194 VAL B CA 1
ATOM 3259 C C . VAL B 1 201 ? 14.159 43.928 21.775 1.00 12.51 194 VAL B C 1
ATOM 3260 O O . VAL B 1 201 ? 14.470 45.071 22.093 1.00 10.66 194 VAL B O 1
ATOM 3264 N N . PHE B 1 202 ? 12.962 43.398 22.019 1.00 13.11 195 PHE B N 1
ATOM 3265 C CA . PHE B 1 202 ? 11.901 44.133 22.683 1.00 13.70 195 PHE B CA 1
ATOM 3266 C C . PHE B 1 202 ? 12.177 44.346 24.164 1.00 17.46 195 PHE B C 1
ATOM 3267 O O . PHE B 1 202 ? 12.008 45.455 24.685 1.00 20.38 195 PHE B O 1
ATOM 3275 N N . ILE B 1 203 ? 12.595 43.281 24.839 1.00 18.56 196 ILE B N 1
ATOM 3276 C CA . ILE B 1 203 ? 12.913 43.327 26.263 1.00 18.46 196 ILE B CA 1
ATOM 3277 C C . ILE B 1 203 ? 14.073 44.291 26.515 1.00 20.49 196 ILE B C 1
ATOM 3278 O O . ILE B 1 203 ? 14.119 44.986 27.535 1.00 21.31 196 ILE B O 1
ATOM 3283 N N . GLU B 1 204 ? 15.016 44.320 25.581 1.00 20.09 197 GLU B N 1
ATOM 3284 C CA . GLU B 1 204 ? 16.177 45.185 25.699 1.00 19.88 197 GLU B CA 1
ATOM 3285 C C . GLU B 1 204 ? 15.691 46.634 25.623 1.00 20.81 197 GLU B C 1
ATOM 3286 O O . GLU B 1 204 ? 16.014 47.456 26.487 1.00 19.74 197 GLU B O 1
ATOM 3292 N N . ALA B 1 205 ? 14.898 46.939 24.598 1.00 21.16 198 ALA B N 1
ATOM 3293 C CA . ALA B 1 205 ? 14.366 48.290 24.436 1.00 21.46 198 ALA B CA 1
ATOM 3294 C C . ALA B 1 205 ? 13.570 48.681 25.683 1.00 20.69 198 ALA B C 1
ATOM 3295 O O . ALA B 1 205 ? 13.722 49.777 26.202 1.00 22.77 198 ALA B O 1
ATOM 3297 N N . ALA B 1 206 ? 12.726 47.785 26.173 1.00 19.22 199 ALA B N 1
ATOM 3298 C CA . ALA B 1 206 ? 11.959 48.082 27.376 1.00 19.85 199 ALA B CA 1
ATOM 3299 C C . ALA B 1 206 ? 12.889 48.322 28.566 1.00 19.17 199 ALA B C 1
ATOM 3300 O O . ALA B 1 206 ? 12.562 49.102 29.459 1.00 19.22 199 ALA B O 1
ATOM 3302 N N . LEU B 1 207 ? 14.045 47.659 28.574 1.00 19.05 200 LEU B N 1
ATOM 3303 C CA . LEU B 1 207 ? 15.022 47.815 29.662 1.00 19.43 200 LEU B CA 1
ATOM 3304 C C . LEU B 1 207 ? 15.647 49.195 29.854 1.00 19.49 200 LEU B C 1
ATOM 3305 O O . LEU B 1 207 ? 15.873 49.621 30.991 1.00 19.67 200 LEU B O 1
ATOM 3310 N N . ASP B 1 208 ? 15.957 49.887 28.761 1.00 19.37 201 ASP B N 1
ATOM 3311 C CA . ASP B 1 208 ? 16.572 51.202 28.884 1.00 18.39 201 ASP B CA 1
ATOM 3312 C C . ASP B 1 208 ? 15.550 52.166 29.402 1.00 17.92 201 ASP B C 1
ATOM 3313 O O . ASP B 1 208 ? 15.837 53.009 30.243 1.00 20.48 201 ASP B O 1
ATOM 3318 N N . TYR B 1 209 ? 14.350 52.037 28.864 1.00 17.52 202 TYR B N 1
ATOM 3319 C CA . TYR B 1 209 ? 13.227 52.870 29.241 1.00 18.22 202 TYR B CA 1
ATOM 3320 C C . TYR B 1 209 ? 13.014 52.848 30.760 1.00 19.65 202 TYR B C 1
ATOM 3321 O O . TYR B 1 209 ? 12.827 53.898 31.379 1.00 19.92 202 TYR B O 1
ATOM 3330 N N . HIS B 1 210 ? 13.043 51.656 31.355 1.00 20.31 203 HIS B N 1
ATOM 3331 C CA . HIS B 1 210 ? 12.844 51.524 32.797 1.00 21.00 203 HIS B CA 1
ATOM 3332 C C . HIS B 1 210 ? 14.064 51.990 33.598 1.00 21.79 203 HIS B C 1
ATOM 3333 O O . HIS B 1 210 ? 13.921 52.715 34.590 1.00 21.29 203 HIS B O 1
ATOM 3340 N N . ARG B 1 211 ? 15.258 51.595 33.159 1.00 22.15 204 ARG B N 1
ATOM 3341 C CA . ARG B 1 211 ? 16.491 52.024 33.817 1.00 20.33 204 ARG B CA 1
ATOM 3342 C C . ARG B 1 211 ? 16.638 53.539 33.697 1.00 20.91 204 ARG B C 1
ATOM 3343 O O . ARG B 1 211 ? 16.879 54.223 34.687 1.00 22.83 204 ARG B O 1
ATOM 3351 N N . GLN B 1 212 ? 16.499 54.068 32.485 1.00 19.30 205 GLN B N 1
ATOM 3352 C CA . GLN B 1 212 ? 16.617 55.508 32.297 1.00 19.95 205 GLN B CA 1
ATOM 3353 C C . GLN B 1 212 ? 15.556 56.298 33.061 1.00 18.66 205 GLN B C 1
ATOM 3354 O O . GLN B 1 212 ? 15.830 57.406 33.541 1.00 16.71 205 GLN B O 1
ATOM 3360 N N . SER B 1 213 ? 14.347 55.740 33.158 1.00 17.54 206 SER B N 1
ATOM 3361 C CA . SER B 1 213 ? 13.265 56.395 33.890 1.00 15.85 206 SER B CA 1
ATOM 3362 C C . SER B 1 213 ? 13.584 56.349 35.387 1.00 15.38 206 SER B C 1
ATOM 3363 O O . SER B 1 213 ? 13.142 57.199 36.157 1.00 15.92 206 SER B O 1
ATOM 3366 N N . THR B 1 214 ? 14.336 55.333 35.797 1.00 13.18 207 THR B N 1
ATOM 3367 C CA . THR B 1 214 ? 14.714 55.198 37.192 1.00 11.43 207 THR B CA 1
ATOM 3368 C C . THR B 1 214 ? 15.672 56.331 37.529 1.00 12.04 207 THR B C 1
ATOM 3369 O O . THR B 1 214 ? 15.446 57.085 38.485 1.00 11.33 207 THR B O 1
ATOM 3373 N N . GLU B 1 215 ? 16.728 56.458 36.724 1.00 11.33 208 GLU B N 1
ATOM 3374 C CA . GLU B 1 215 ? 17.748 57.491 36.932 1.00 13.58 208 GLU B CA 1
ATOM 3375 C C . GLU B 1 215 ? 17.192 58.899 37.065 1.00 13.28 208 GLU B C 1
ATOM 3376 O O . GLU B 1 215 ? 17.651 59.657 37.902 1.00 15.81 208 GLU B O 1
ATOM 3382 N N . ILE B 1 216 ? 16.219 59.247 36.231 1.00 13.56 209 ILE B N 1
ATOM 3383 C CA . ILE B 1 216 ? 15.606 60.572 36.260 1.00 14.09 209 ILE B CA 1
ATOM 3384 C C . ILE B 1 216 ? 14.793 60.776 37.542 1.00 14.19 209 ILE B C 1
ATOM 3385 O O . ILE B 1 216 ? 14.883 61.819 38.200 1.00 12.39 209 ILE B O 1
ATOM 3390 N N . LEU B 1 217 ? 14.001 59.764 37.877 1.00 13.55 210 LEU B N 1
ATOM 3391 C CA . LEU B 1 217 ? 13.165 59.780 39.064 1.00 14.75 210 LEU B CA 1
ATOM 3392 C C . LEU B 1 217 ? 14.019 59.789 40.312 1.00 15.06 210 LEU B C 1
ATOM 3393 O O . LEU B 1 217 ? 13.655 60.395 41.326 1.00 15.17 210 LEU B O 1
ATOM 3398 N N . GLN B 1 218 ? 15.159 59.114 40.248 1.00 14.56 211 GLN B N 1
ATOM 3399 C CA . GLN B 1 218 ? 16.015 59.088 41.406 1.00 14.43 211 GLN B CA 1
ATOM 3400 C C . GLN B 1 218 ? 16.606 60.462 41.604 1.00 13.88 211 GLN B C 1
ATOM 3401 O O . GLN B 1 218 ? 16.734 60.939 42.729 1.00 13.53 211 GLN B O 1
ATOM 3407 N N . GLU B 1 219 ? 16.977 61.099 40.505 1.00 14.15 212 GLU B N 1
ATOM 3408 C CA . GLU B 1 219 ? 17.551 62.434 40.589 1.00 16.81 212 GLU B CA 1
ATOM 3409 C C . GLU B 1 219 ? 16.518 63.354 41.232 1.00 16.14 212 GLU B C 1
ATOM 3410 O O . GLU B 1 219 ? 16.809 64.015 42.219 1.00 18.90 212 GLU B O 1
ATOM 3416 N N . LEU B 1 220 ? 15.310 63.364 40.677 1.00 17.72 213 LEU B N 1
ATOM 3417 C CA . LEU B 1 220 ? 14.212 64.178 41.186 1.00 18.68 213 LEU B CA 1
ATOM 3418 C C . LEU B 1 220 ? 13.960 63.870 42.658 1.00 18.58 213 LEU B C 1
ATOM 3419 O O . LEU B 1 220 ? 13.816 64.780 43.469 1.00 18.76 213 LEU B O 1
ATOM 3424 N N . GLN B 1 221 ? 13.901 62.586 42.996 1.00 19.09 214 GLN B N 1
ATOM 3425 C CA . GLN B 1 221 ? 13.680 62.166 44.375 1.00 22.35 214 GLN B CA 1
ATOM 3426 C C . GLN B 1 221 ? 14.633 62.908 45.329 1.00 24.03 214 GLN B C 1
ATOM 3427 O O . GLN B 1 221 ? 14.216 63.442 46.365 1.00 22.83 214 GLN B O 1
ATOM 3433 N N . SER B 1 222 ? 15.914 62.943 44.976 1.00 25.05 215 SER B N 1
ATOM 3434 C CA . SER B 1 222 ? 16.901 63.616 45.810 1.00 28.23 215 SER B CA 1
ATOM 3435 C C . SER B 1 222 ? 16.652 65.111 45.844 1.00 27.51 215 SER B C 1
ATOM 3436 O O . SER B 1 222 ? 16.593 65.711 46.919 1.00 27.29 215 SER B O 1
ATOM 3439 N N . LYS B 1 223 ? 16.502 65.704 44.663 1.00 26.08 216 LYS B N 1
ATOM 3440 C CA . LYS B 1 223 ? 16.273 67.139 44.550 1.00 26.04 216 LYS B CA 1
ATOM 3441 C C . LYS B 1 223 ? 15.082 67.575 45.384 1.00 26.26 216 LYS B C 1
ATOM 3442 O O . LYS B 1 223 ? 15.005 68.720 45.817 1.00 25.61 216 LYS B O 1
ATOM 3448 N N . LEU B 1 224 ? 14.165 66.642 45.623 1.00 26.83 217 LEU B N 1
ATOM 3449 C CA . LEU B 1 224 ? 12.974 66.916 46.414 1.00 26.39 217 LEU B CA 1
ATOM 3450 C C . LEU B 1 224 ? 13.206 66.616 47.886 1.00 26.13 217 LEU B C 1
ATOM 3451 O O . LEU B 1 224 ? 12.709 67.334 48.753 1.00 26.31 217 LEU B O 1
ATOM 3456 N N . GLN B 1 225 ? 13.955 65.557 48.172 1.00 25.45 218 GLN B N 1
ATOM 3457 C CA . GLN B 1 225 ? 14.233 65.222 49.562 1.00 25.84 218 GLN B CA 1
ATOM 3458 C C . GLN B 1 225 ? 14.976 66.386 50.231 1.00 26.01 218 GLN B C 1
ATOM 3459 O O . GLN B 1 225 ? 14.753 66.689 51.405 1.00 24.46 218 GLN B O 1
ATOM 3473 N N . ARG B 1 227 ? 14.944 69.744 49.214 1.00 28.47 220 ARG B N 1
ATOM 3474 C CA . ARG B 1 227 ? 14.066 70.901 49.349 1.00 29.03 220 ARG B CA 1
ATOM 3475 C C . ARG B 1 227 ? 13.259 70.815 50.636 1.00 28.12 220 ARG B C 1
ATOM 3476 O O . ARG B 1 227 ? 13.146 71.801 51.370 1.00 27.62 220 ARG B O 1
ATOM 3484 N N . ILE B 1 228 ? 12.706 69.632 50.904 1.00 26.69 221 ILE B N 1
ATOM 3485 C CA . ILE B 1 228 ? 11.906 69.413 52.109 1.00 25.76 221 ILE B CA 1
ATOM 3486 C C . ILE B 1 228 ? 12.737 69.670 53.356 1.00 24.68 221 ILE B C 1
ATOM 3487 O O . ILE B 1 228 ? 12.313 70.410 54.240 1.00 27.16 221 ILE B O 1
ATOM 3492 N N . SER B 1 229 ? 13.924 69.067 53.409 1.00 23.34 222 SER B N 1
ATOM 3493 C CA . SER B 1 229 ? 14.844 69.208 54.536 1.00 20.22 222 SER B CA 1
ATOM 3494 C C . SER B 1 229 ? 15.190 70.663 54.852 1.00 20.22 222 SER B C 1
ATOM 3495 O O . SER B 1 229 ? 15.063 71.116 55.993 1.00 20.24 222 SER B O 1
ATOM 3498 N N . ALA B 1 230 ? 15.644 71.396 53.848 1.00 20.04 223 ALA B N 1
ATOM 3499 C CA . ALA B 1 230 ? 15.992 72.790 54.055 1.00 20.54 223 ALA B CA 1
ATOM 3500 C C . ALA B 1 230 ? 14.771 73.514 54.630 1.00 22.46 223 ALA B C 1
ATOM 3501 O O . ALA B 1 230 ? 14.841 74.123 55.701 1.00 22.06 223 ALA B O 1
ATOM 3503 N N . ALA B 1 231 ? 13.648 73.406 53.918 1.00 23.35 224 ALA B N 1
ATOM 3504 C CA . ALA B 1 231 ? 12.391 74.043 54.305 1.00 23.26 224 ALA B CA 1
ATOM 3505 C C . ALA B 1 231 ? 11.880 73.583 55.659 1.00 23.80 224 ALA B C 1
ATOM 3506 O O . ALA B 1 231 ? 11.217 74.348 56.360 1.00 21.75 224 ALA B O 1
ATOM 3508 N N . SER B 1 232 ? 12.191 72.337 56.015 1.00 23.99 225 SER B N 1
ATOM 3509 C CA . SER B 1 232 ? 11.759 71.756 57.282 1.00 27.03 225 SER B CA 1
ATOM 3510 C C . SER B 1 232 ? 12.660 72.078 58.474 1.00 29.20 225 SER B C 1
ATOM 3511 O O . SER B 1 232 ? 12.253 71.915 59.627 1.00 29.25 225 SER B O 1
ATOM 3514 N N . SER B 1 233 ? 13.881 72.529 58.204 1.00 31.15 226 SER B N 1
ATOM 3515 C CA . SER B 1 233 ? 14.821 72.838 59.276 1.00 33.11 226 SER B CA 1
ATOM 3516 C C . SER B 1 233 ? 14.625 74.258 59.797 1.00 34.48 226 SER B C 1
ATOM 3517 O O . SER B 1 233 ? 15.395 74.743 60.626 1.00 34.01 226 SER B O 1
ATOM 3520 N N . VAL B 1 234 ? 13.591 74.918 59.289 1.00 36.72 227 VAL B N 1
ATOM 3521 C CA . VAL B 1 234 ? 13.240 76.274 59.701 1.00 38.12 227 VAL B CA 1
ATOM 3522 C C . VAL B 1 234 ? 11.839 76.191 60.302 1.00 40.07 227 VAL B C 1
ATOM 3523 O O . VAL B 1 234 ? 10.975 75.496 59.765 1.00 40.35 227 VAL B O 1
ATOM 3527 N N . PRO B 1 235 ? 11.609 76.864 61.444 1.00 40.75 228 PRO B N 1
ATOM 3528 C CA . PRO B 1 235 ? 10.305 76.870 62.120 1.00 41.90 228 PRO B CA 1
ATOM 3529 C C . PRO B 1 235 ? 9.250 77.619 61.300 1.00 43.78 228 PRO B C 1
ATOM 3530 O O . PRO B 1 235 ? 9.271 78.852 61.230 1.00 42.86 228 PRO B O 1
ATOM 3534 N N . ARG B 1 236 ? 8.330 76.872 60.689 1.00 46.11 229 ARG B N 1
ATOM 3535 C CA . ARG B 1 236 ? 7.287 77.470 59.859 1.00 49.43 229 ARG B CA 1
ATOM 3536 C C . ARG B 1 236 ? 6.452 78.460 60.659 1.00 51.12 229 ARG B C 1
ATOM 3537 O O . ARG B 1 236 ? 5.964 78.157 61.748 1.00 51.02 229 ARG B O 1
ATOM 3545 N N . ARG B 1 237 ? 6.300 79.654 60.103 1.00 53.67 230 ARG B N 1
ATOM 3546 C CA . ARG B 1 237 ? 5.559 80.721 60.751 1.00 56.16 230 ARG B CA 1
ATOM 3547 C C . ARG B 1 237 ? 4.112 80.374 61.068 1.00 58.39 230 ARG B C 1
ATOM 3548 O O . ARG B 1 237 ? 3.368 79.895 60.209 1.00 58.75 230 ARG B O 1
ATOM 3556 N N . GLU B 1 238 ? 3.731 80.610 62.323 1.00 61.06 231 GLU B N 1
ATOM 3557 C CA . GLU B 1 238 ? 2.375 80.352 62.803 1.00 62.44 231 GLU B CA 1
ATOM 3558 C C . GLU B 1 238 ? 1.598 81.666 62.857 1.00 63.11 231 GLU B C 1
ATOM 3559 O O . GLU B 1 238 ? 0.491 81.730 62.276 1.00 63.29 231 GLU B O 1
#